Protein AF-0000000070300143 (afdb_homodimer)

InterPro domains:
  IPR000595 Cyclic nucleotide-binding domain [PF00027] (40-126)
  IPR000595 Cyclic nucleotide-binding domain [PS50042] (25-123)
  IPR012318 Crp-type HTH domain [PF13545] (159-227)
  IPR012318 Crp-type HTH domain [PS51063] (154-222)
  IPR012318 Crp-type HTH domain [SM00419] (172-220)
  IPR014710 RmlC-like jelly roll fold [G3DSA:2.60.120.10] (6-224)
  IPR018490 Cyclic nucleotide-binding domain superfamily [SSF51206] (20-149)
  IPR036390 Winged helix DNA-binding domain superfamily [SSF46785] (153-224)

Solvent-accessible surface area (backbone atoms only — not comparable to full-atom values): 23069 Å² total; per-residue (Å²): 129,61,68,66,54,54,35,46,51,53,14,43,67,55,46,53,44,47,63,93,57,51,69,69,55,50,50,54,52,56,70,70,49,74,68,48,81,44,78,43,48,55,68,32,79,72,46,52,52,63,40,73,47,70,46,49,37,32,25,37,36,49,31,36,34,30,27,33,71,40,95,85,65,46,77,38,62,69,47,72,40,41,56,11,38,57,63,62,65,37,30,52,53,15,85,73,25,49,35,83,38,25,32,29,22,71,29,60,25,30,34,39,36,30,42,49,69,58,50,50,52,49,27,54,75,33,57,55,39,35,52,31,46,49,25,50,38,10,38,51,32,43,50,43,51,52,51,40,54,61,48,31,75,65,28,65,38,16,52,48,18,46,53,50,38,50,50,26,68,71,65,70,36,50,64,38,70,51,82,60,51,66,60,50,50,10,58,71,70,69,39,52,54,66,56,45,50,47,43,52,48,48,38,30,74,70,54,31,30,45,78,54,91,58,29,37,31,46,68,28,63,78,49,26,47,55,36,82,128,60,68,65,56,54,35,47,51,52,14,43,67,56,47,53,44,46,62,94,55,52,69,70,56,52,50,53,53,57,70,71,50,74,68,47,81,44,78,42,48,56,68,32,80,72,47,50,52,64,39,74,47,70,46,50,36,34,26,39,36,48,31,37,34,30,27,31,72,40,95,86,64,45,78,36,62,69,48,74,40,41,56,9,37,58,63,59,66,39,29,51,55,15,86,73,23,49,35,84,38,26,31,28,20,70,30,59,24,31,34,38,36,30,43,50,69,58,48,51,51,49,29,55,75,34,58,57,38,37,52,30,46,51,24,50,37,10,38,51,32,43,51,45,51,52,50,40,54,60,46,30,77,64,27,66,40,16,51,48,18,47,52,51,38,51,49,25,68,73,66,70,37,49,65,40,71,49,82,60,50,65,60,50,51,11,58,71,69,70,40,53,54,64,56,44,50,48,41,50,48,49,37,29,73,70,53,30,30,45,77,54,91,59,29,36,30,46,68,28,63,76,50,27,47,56,36,82

Sequence (456 aa):
MDPEFDLLLKAWKSSGLSVGMKDDELLALLESCSYRVERLKAEELYAIGGDKLQDLRIVGVGEIRAEMVGPSGKQILIDTLAVGRILAPALLFASENILPVTLFANEDSVLFRIGKEEFKGMMHKYPTLMENFIGMISDISAFLMKKIHQLSLRSLQGKIGDYLFQLYTKDGSNRIVVESSWKELSDRFGVNRQSLARSLSQLEEEGIIRVDGKSIEILQPNRLSRLEMDPEFDLLLKAWKSSGLSVGMKDDELLALLESCSYRVERLKAEELYAIGGDKLQDLRIVGVGEIRAEMVGPSGKQILIDTLAVGRILAPALLFASENILPVTLFANEDSVLFRIGKEEFKGMMHKYPTLMENFIGMISDISAFLMKKIHQLSLRSLQGKIGDYLFQLYTKDGSNRIVVESSWKELSDRFGVNRQSLARSLSQLEEEGIIRVDGKSIEILQPNRLSRLE

Radius of gyration: 24.62 Å; Cα contacts (8 Å, |Δi|>4): 867; chains: 2; bounding box: 60×62×42 Å

Nearest PDB structures (foldseek):
  5v30-assembly1_B  TM=9.034E-01  e=1.140E-22  Porphyromonas gingivalis
  1zyb-assembly1_A-2  TM=6.121E-01  e=1.877E-13  Bacteroides thetaiotaomicron VPI-5482
  1o5l-assembly1_A-2  TM=9.266E-01  e=6.407E-10  Thermotoga maritima
  6dt4-assembly1_B  TM=5.505E-01  e=1.314E-12  Yersinia pestis CO92
  3rpq-assembly1_B  TM=5.443E-01  e=2.233E-12  Escherichia coli K-12

Secondary structure (DSSP, 8-state):
--HHHHHHHHHHHHHSTTTT--HHHHHHHHHS---EEEEE-TT-EEE-TT-B--EEEEEEES-EEEEEE-TTS-EEEEEEE-TT-BSSGGGTTSSS-B-SSEEEESSSEEEEEEEHHHHHHHHHH-HHHHHHHHHHHHHHHHHHHHHHHHHHTT-HHHHHHHHHHHHHHHH--SEEE--S-HHHHHHHHT--HHHHHHHHHHHHHTTSEEEETTEEEES-HHHHTT--/--HHHHHHHHHHHHHSTTTT--HHHHHHHHHS---EEEEE-TT-EEE-TT-B--EEEEEEES-EEEEEE-TTS-EEEEEEE-TT-BSSGGGTTSSS-B-SSEEEESSSEEEEEEEHHHHHHHHHH-HHHHHHHHHHHHHHHHHHHHHHHHHHTT-HHHHHHHHHHHHHHHH--SEEE--S-HHHHHHHHT--HHHHHHHHHHHHHTTSEEEETTEEEES-HHHHTT--

Structure (mmCIF, N/CA/C/O backbone):
data_AF-0000000070300143-model_v1
#
loop_
_entity.id
_entity.type
_entity.pdbx_description
1 polymer 'Transcriptional regulator, putative'
#
loop_
_atom_site.group_PDB
_atom_site.id
_atom_site.type_symbol
_atom_site.label_atom_id
_atom_site.label_alt_id
_atom_site.label_comp_id
_atom_site.label_asym_id
_atom_site.label_entity_id
_atom_site.label_seq_id
_atom_site.pdbx_PDB_ins_code
_atom_site.Cartn_x
_atom_site.Cartn_y
_atom_site.Cartn_z
_atom_site.occupancy
_atom_site.B_iso_or_equiv
_atom_site.auth_seq_id
_atom_site.auth_comp_id
_atom_site.auth_asym_id
_atom_site.auth_atom_id
_atom_site.pdbx_PDB_model_num
ATOM 1 N N . MET A 1 1 ? -30.531 -22.828 -9.672 1 58.38 1 MET A N 1
ATOM 2 C CA . MET A 1 1 ? -29.297 -22.141 -9.328 1 58.38 1 MET A CA 1
ATOM 3 C C . MET A 1 1 ? -29.391 -21.484 -7.953 1 58.38 1 MET A C 1
ATOM 5 O O . MET A 1 1 ? -30.453 -20.984 -7.582 1 58.38 1 MET A O 1
ATOM 9 N N . ASP A 1 2 ? -28.578 -21.875 -6.984 1 82.81 2 ASP A N 1
ATOM 10 C CA . ASP A 1 2 ? -28.578 -21.422 -5.602 1 82.81 2 ASP A CA 1
ATOM 11 C C . ASP A 1 2 ? -28.438 -19.906 -5.527 1 82.81 2 ASP A C 1
ATOM 13 O O . ASP A 1 2 ? -27.531 -19.328 -6.145 1 82.81 2 ASP A O 1
ATOM 17 N N . PRO A 1 3 ? -29.609 -19.188 -5.234 1 89.19 3 PRO A N 1
ATOM 18 C CA . PRO A 1 3 ? -29.641 -17.719 -5.172 1 89.19 3 PRO A CA 1
ATOM 19 C C . PRO A 1 3 ? -28.391 -17.141 -4.527 1 89.19 3 PRO A C 1
ATOM 21 O O . PRO A 1 3 ? -27.891 -16.078 -4.961 1 89.19 3 PRO A O 1
ATOM 24 N N . GLU A 1 4 ? -27.891 -17.797 -3.6 1 92.12 4 GLU A N 1
ATOM 25 C CA . GLU A 1 4 ? -26.688 -17.328 -2.928 1 92.12 4 GLU A CA 1
ATOM 26 C C . GLU A 1 4 ? -25.469 -17.375 -3.863 1 92.12 4 GLU A C 1
ATOM 28 O O . GLU A 1 4 ? -24.641 -16.469 -3.855 1 92.12 4 GLU A O 1
ATOM 33 N N . PHE A 1 5 ? -25.5 -18.438 -4.617 1 94.19 5 PHE A N 1
ATOM 34 C CA . PHE A 1 5 ? -24.406 -18.594 -5.566 1 94.19 5 PHE A CA 1
ATOM 35 C C . PHE A 1 5 ? -24.453 -17.5 -6.629 1 94.19 5 PHE A C 1
ATOM 37 O O . PHE A 1 5 ? -23.406 -16.984 -7.047 1 94.19 5 PHE A O 1
ATOM 44 N N . ASP A 1 6 ? -25.594 -17.125 -7.043 1 94.56 6 ASP A N 1
ATOM 45 C CA . ASP A 1 6 ? -25.75 -16.062 -8.023 1 94.56 6 ASP A CA 1
ATOM 46 C C . ASP A 1 6 ? -25.25 -14.727 -7.477 1 94.56 6 ASP A C 1
ATOM 48 O O . ASP A 1 6 ? -24.656 -13.938 -8.203 1 94.56 6 ASP A O 1
ATOM 52 N N . LEU A 1 7 ? -25.547 -14.516 -6.215 1 95.31 7 LEU A N 1
ATOM 53 C CA . LEU A 1 7 ? -25.062 -13.305 -5.559 1 95.31 7 LEU A CA 1
ATOM 54 C C . LEU A 1 7 ? -23.531 -13.289 -5.484 1 95.31 7 LEU A C 1
ATOM 56 O O . LEU A 1 7 ? -22.906 -12.258 -5.711 1 95.31 7 LEU A O 1
ATOM 60 N N . LEU A 1 8 ? -23.016 -14.453 -5.184 1 96 8 LEU A N 1
ATOM 61 C CA . LEU A 1 8 ? -21.578 -14.586 -5.117 1 96 8 LEU A CA 1
ATOM 62 C C . LEU A 1 8 ? -20.938 -14.312 -6.477 1 96 8 LEU A C 1
ATOM 64 O O . LEU A 1 8 ? -19.953 -13.578 -6.57 1 96 8 LEU A O 1
ATOM 68 N N . LEU A 1 9 ? -21.5 -14.898 -7.48 1 95.81 9 LEU A N 1
ATOM 69 C CA . LEU A 1 9 ? -21 -14.734 -8.836 1 95.81 9 LEU A CA 1
ATOM 70 C C . LEU A 1 9 ? -21.016 -13.266 -9.25 1 95.81 9 LEU A C 1
ATOM 72 O O . LEU A 1 9 ? -20.047 -12.766 -9.828 1 95.81 9 LEU A O 1
ATOM 76 N N . LYS A 1 10 ? -22.062 -12.617 -8.945 1 95.19 10 LYS A N 1
ATOM 77 C CA . LYS A 1 10 ? -22.188 -11.195 -9.266 1 95.19 10 LYS A CA 1
ATOM 78 C C . LYS A 1 10 ? -21.141 -10.367 -8.523 1 95.19 10 LYS A C 1
ATOM 80 O O . LYS A 1 10 ? -20.516 -9.484 -9.117 1 95.19 10 LYS A O 1
ATOM 85 N N . ALA A 1 11 ? -20.953 -10.641 -7.297 1 96.31 11 ALA A N 1
ATOM 86 C CA . ALA A 1 11 ? -19.969 -9.93 -6.484 1 96.31 11 ALA A CA 1
ATOM 87 C C . ALA A 1 11 ? -18.562 -10.117 -7.047 1 96.31 11 ALA A C 1
ATOM 89 O O . ALA A 1 11 ? -17.812 -9.148 -7.176 1 96.31 11 ALA A O 1
ATOM 90 N N . TRP A 1 12 ? -18.234 -11.297 -7.418 1 96.25 12 TRP A N 1
ATOM 91 C CA . TRP A 1 12 ? -16.906 -11.609 -7.93 1 96.25 12 TRP A CA 1
ATOM 92 C C . TRP A 1 12 ? -16.656 -10.906 -9.266 1 96.25 12 TRP A C 1
ATOM 94 O O . TRP A 1 12 ? -15.57 -10.367 -9.492 1 96.25 12 TRP A O 1
ATOM 104 N N . LYS A 1 13 ? -17.609 -10.898 -10.055 1 95.06 13 LYS A N 1
ATOM 105 C CA . LYS A 1 13 ? -17.5 -10.25 -11.359 1 95.06 13 LYS A CA 1
ATOM 106 C C . LYS A 1 13 ? -17.281 -8.75 -11.211 1 95.06 13 LYS A C 1
ATOM 108 O O . LYS A 1 13 ? -16.625 -8.125 -12.047 1 95.06 13 LYS A O 1
ATOM 113 N N . SER A 1 14 ? -17.75 -8.227 -10.133 1 94.38 14 SER A N 1
ATOM 114 C CA . SER A 1 14 ? -17.656 -6.793 -9.898 1 94.38 14 SER A CA 1
ATOM 115 C C . SER A 1 14 ? 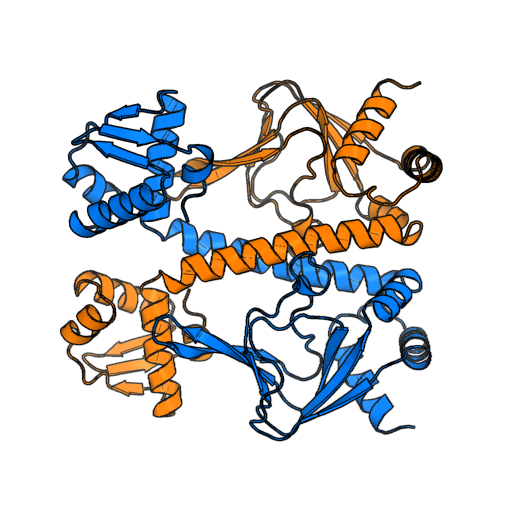-16.406 -6.441 -9.102 1 94.38 14 SER A C 1
ATOM 117 O O . SER A 1 14 ? -16.125 -5.266 -8.867 1 94.38 14 SER A O 1
ATOM 119 N N . SER A 1 15 ? -15.609 -7.316 -8.57 1 94.12 15 SER A N 1
ATOM 120 C CA . SER A 1 15 ? -14.516 -7.098 -7.629 1 94.12 15 SER A CA 1
ATOM 121 C C . SER A 1 15 ? -13.227 -6.746 -8.352 1 94.12 15 SER A C 1
ATOM 123 O O . SER A 1 15 ? -12.289 -6.215 -7.75 1 94.12 15 SER A O 1
ATOM 125 N N . GLY A 1 16 ? -13.07 -7.078 -9.562 1 94.5 16 GLY A N 1
ATOM 126 C CA . GLY A 1 16 ? -11.82 -6.945 -10.297 1 94.5 16 GLY A CA 1
ATOM 127 C C . GLY A 1 16 ? -10.961 -8.195 -10.25 1 94.5 16 GLY A C 1
ATOM 128 O O . GLY A 1 16 ? -9.969 -8.305 -10.969 1 94.5 16 GLY A O 1
ATOM 129 N N . LEU A 1 17 ? -11.336 -9.18 -9.469 1 96.38 17 LEU A N 1
ATOM 130 C CA . LEU A 1 17 ? -10.555 -10.398 -9.289 1 96.38 17 LEU A CA 1
ATOM 131 C C . LEU A 1 17 ? -10.719 -11.328 -10.484 1 96.38 17 LEU A C 1
ATOM 133 O O . LEU A 1 17 ? -9.906 -12.234 -10.688 1 96.38 17 LEU A O 1
ATOM 137 N N . SER A 1 18 ? -11.773 -11.133 -11.273 1 94.94 18 SER A N 1
ATOM 138 C CA . SER A 1 18 ? -12.055 -12.086 -12.336 1 94.94 18 SER A CA 1
ATOM 139 C C . SER A 1 18 ? -11.727 -11.492 -13.703 1 94.94 18 SER A C 1
ATOM 141 O O . SER A 1 18 ? -12.07 -12.07 -14.734 1 94.94 18 SER A O 1
ATOM 143 N N . VAL A 1 19 ? -11.148 -10.352 -13.719 1 94 19 VAL A N 1
ATOM 144 C CA . VAL A 1 19 ? -10.82 -9.695 -14.977 1 94 19 VAL A CA 1
ATOM 145 C C . VAL A 1 19 ? -9.953 -10.617 -15.828 1 94 19 VAL A C 1
ATOM 147 O O . VAL A 1 19 ? -8.969 -11.18 -15.344 1 94 19 VAL A O 1
ATOM 150 N N . GLY A 1 20 ? -10.344 -10.859 -17.109 1 93.56 20 GLY A N 1
ATOM 151 C CA . GLY A 1 20 ? -9.562 -11.672 -18.031 1 93.56 20 GLY A CA 1
ATOM 152 C C . GLY A 1 20 ? -9.898 -13.148 -17.938 1 93.56 20 GLY A C 1
ATOM 153 O O . GLY A 1 20 ? -9.383 -13.953 -18.719 1 93.56 20 GLY A O 1
ATOM 154 N N . MET A 1 21 ? -10.727 -13.555 -17.016 1 94.19 21 MET A N 1
ATOM 155 C CA . MET A 1 21 ? -11.117 -14.961 -16.875 1 94.19 21 MET A CA 1
ATOM 156 C C . MET A 1 21 ? -12.344 -15.266 -17.734 1 94.19 21 MET A C 1
ATOM 158 O O . MET A 1 21 ? -13.258 -14.445 -17.844 1 94.19 21 MET A O 1
ATOM 162 N N . LYS A 1 22 ? -12.312 -16.516 -18.281 1 93.88 22 LYS A N 1
ATOM 163 C CA . LYS A 1 22 ? -13.508 -16.969 -18.984 1 93.88 22 LYS A CA 1
ATOM 164 C C . LYS A 1 22 ? -14.625 -17.312 -18.016 1 93.88 22 LYS A C 1
ATOM 166 O O . LYS A 1 22 ? -14.367 -17.688 -16.875 1 93.88 22 LYS A O 1
ATOM 171 N N . ASP A 1 23 ? -15.828 -17.141 -18.484 1 92.75 23 ASP A N 1
ATOM 172 C CA . ASP A 1 23 ? -16.984 -17.391 -17.641 1 92.75 23 ASP A CA 1
ATOM 173 C C . ASP A 1 23 ? -16.938 -18.812 -17.078 1 92.75 23 ASP A C 1
ATOM 175 O O . ASP A 1 23 ? -17.25 -19.031 -15.898 1 92.75 23 ASP A O 1
ATOM 179 N N . ASP A 1 24 ? -16.625 -19.734 -17.938 1 93.56 24 ASP A N 1
ATOM 180 C CA . ASP A 1 24 ? -16.578 -21.125 -17.5 1 93.56 24 ASP A CA 1
ATOM 181 C C . ASP A 1 24 ? -15.5 -21.312 -16.438 1 93.56 24 ASP A C 1
ATOM 183 O O . ASP A 1 24 ? -15.68 -22.109 -15.5 1 93.56 24 ASP A O 1
ATOM 187 N N . GLU A 1 25 ? -14.422 -20.641 -16.531 1 93.75 25 GLU A N 1
ATOM 188 C CA . GLU A 1 25 ? -13.344 -20.688 -15.547 1 93.75 25 GLU A CA 1
ATOM 189 C C . GLU A 1 25 ? -13.789 -20.109 -14.211 1 93.75 25 GLU A C 1
ATOM 191 O O . GLU A 1 25 ? -13.516 -20.688 -13.156 1 93.75 25 GLU A O 1
ATOM 196 N N . LEU A 1 26 ? -14.414 -18.984 -14.328 1 95.12 26 LEU A N 1
ATOM 197 C CA . LEU A 1 26 ? -14.898 -18.328 -13.117 1 95.12 26 LEU A CA 1
ATOM 198 C C . LEU A 1 26 ? -15.922 -19.203 -12.406 1 95.12 26 LEU A C 1
ATOM 200 O O . LEU A 1 26 ? -15.875 -19.359 -11.18 1 95.12 26 LEU A O 1
ATOM 204 N N . LEU A 1 27 ? -16.797 -19.781 -13.164 1 94.62 27 LEU A N 1
ATOM 205 C CA . LEU A 1 27 ? -17.812 -20.672 -12.594 1 94.62 27 LEU A CA 1
ATOM 206 C C . LEU A 1 27 ? -17.156 -21.859 -11.906 1 94.62 27 LEU A C 1
ATOM 208 O O . LEU A 1 27 ? -17.531 -22.219 -10.789 1 94.62 27 LEU A O 1
ATOM 212 N N . ALA A 1 28 ? -16.25 -22.469 -12.547 1 94.5 28 ALA A N 1
ATOM 213 C CA . ALA A 1 28 ? -15.547 -23.609 -11.977 1 94.5 28 ALA A CA 1
ATOM 214 C C . ALA A 1 28 ? -14.812 -23.219 -10.695 1 94.5 28 ALA A C 1
ATOM 216 O O . ALA A 1 28 ? -14.828 -23.969 -9.719 1 94.5 28 ALA A O 1
ATOM 217 N N . LEU A 1 29 ? -14.203 -22.078 -10.711 1 94.75 29 LEU A N 1
ATOM 218 C CA . LEU A 1 29 ? -13.469 -21.562 -9.562 1 94.75 29 LEU A CA 1
ATOM 219 C C . LEU A 1 29 ? -14.383 -21.375 -8.359 1 94.75 29 LEU A C 1
ATOM 221 O O . LEU A 1 29 ? -14.078 -21.844 -7.262 1 94.75 29 LEU A O 1
ATOM 225 N N . LEU A 1 30 ? -15.508 -20.781 -8.609 1 94.94 30 LEU A N 1
ATOM 226 C CA . LEU A 1 30 ? -16.406 -20.438 -7.504 1 94.94 30 LEU A CA 1
ATOM 227 C C . LEU A 1 30 ? -17.172 -21.672 -7.047 1 94.94 30 LEU A C 1
ATOM 229 O O . LEU A 1 30 ? -17.531 -21.781 -5.871 1 94.94 30 LEU A O 1
ATOM 233 N N . GLU A 1 31 ? -17.391 -22.609 -7.938 1 93.62 31 GLU A N 1
ATOM 234 C CA . GLU A 1 31 ? -18.078 -23.844 -7.578 1 93.62 31 GLU A CA 1
ATOM 235 C C . GLU A 1 31 ? -17.203 -24.719 -6.68 1 93.62 31 GLU A C 1
ATOM 237 O O . GLU A 1 31 ? -17.719 -25.453 -5.836 1 93.62 31 GLU A O 1
ATOM 242 N N . SER A 1 32 ? -16 -24.609 -6.828 1 92.62 32 SER A N 1
ATOM 243 C CA . SER A 1 32 ? -15.07 -25.422 -6.047 1 92.62 32 SER A CA 1
ATOM 244 C C . SER A 1 32 ? -14.641 -24.719 -4.77 1 92.62 32 SER A C 1
ATOM 246 O O . SER A 1 32 ? -13.969 -25.297 -3.92 1 92.62 32 SER A O 1
ATOM 248 N N . CYS A 1 33 ? -15.016 -23.5 -4.629 1 93.38 33 CYS A N 1
ATOM 249 C CA . CYS A 1 33 ? -14.57 -22.656 -3.529 1 93.38 33 CYS A CA 1
ATOM 250 C C . CYS A 1 33 ? -15.484 -22.812 -2.32 1 93.38 33 CYS A C 1
ATOM 252 O O . CYS A 1 33 ? -16.703 -22.688 -2.439 1 93.38 33 CYS A O 1
ATOM 254 N N . SER A 1 34 ? -14.906 -23.125 -1.161 1 95.25 34 SER A N 1
ATOM 255 C CA . SER A 1 34 ? -15.656 -23.109 0.09 1 95.25 34 SER A CA 1
ATOM 256 C C . SER A 1 34 ? -15.773 -21.688 0.651 1 95.25 34 SER A C 1
ATOM 258 O O . SER A 1 34 ? -14.758 -21 0.82 1 95.25 34 SER A O 1
ATOM 260 N N . TYR A 1 35 ? -17 -21.281 0.887 1 96 35 TYR A N 1
ATOM 261 C CA . TYR A 1 35 ? -17.219 -19.953 1.436 1 96 35 TYR A CA 1
ATOM 262 C C . TYR A 1 35 ? -18.328 -19.969 2.48 1 96 35 TYR A C 1
ATOM 264 O O . TYR A 1 35 ? -19.094 -20.922 2.559 1 96 35 TYR A O 1
ATOM 272 N N . ARG A 1 36 ? -18.359 -19 3.365 1 96.31 36 ARG A N 1
ATOM 273 C CA . ARG A 1 36 ? -19.406 -18.766 4.348 1 96.31 36 ARG A CA 1
ATOM 274 C C . ARG A 1 36 ? -20.203 -17.516 4.02 1 96.31 36 ARG A C 1
ATOM 276 O O . ARG A 1 36 ? -19.656 -16.547 3.469 1 96.31 36 ARG A O 1
ATOM 283 N N . VAL A 1 37 ? -21.469 -17.547 4.355 1 97.12 37 VAL A N 1
ATOM 284 C CA . VAL A 1 37 ? -22.344 -16.406 4.113 1 97.12 37 VAL A CA 1
ATOM 285 C C . VAL A 1 37 ? -22.656 -15.711 5.434 1 97.12 37 VAL A C 1
ATOM 287 O O . VAL A 1 37 ? -22.969 -16.359 6.43 1 97.12 37 VAL A O 1
ATOM 290 N N . GLU A 1 38 ? -22.5 -14.406 5.438 1 96.94 38 GLU A N 1
ATOM 291 C CA . GLU A 1 38 ? -22.875 -13.586 6.586 1 96.94 38 GLU A CA 1
ATOM 292 C C . GLU A 1 38 ? -23.922 -12.547 6.211 1 96.94 38 GLU A C 1
ATOM 294 O O . GLU A 1 38 ? -23.781 -11.836 5.215 1 96.94 38 GLU A O 1
ATOM 299 N N . ARG A 1 39 ? -24.938 -12.516 6.961 1 97.75 39 ARG A N 1
ATOM 300 C CA . ARG A 1 39 ? -26.016 -11.555 6.75 1 97.75 39 ARG A CA 1
ATOM 301 C C . ARG A 1 39 ? -26.031 -10.5 7.848 1 97.75 39 ARG A C 1
ATOM 303 O O . ARG A 1 39 ? -25.844 -10.812 9.023 1 97.75 39 ARG A O 1
ATOM 310 N N . LEU A 1 40 ? -26.203 -9.32 7.418 1 97.69 40 LEU A N 1
ATOM 311 C CA . LEU A 1 40 ? -26.203 -8.188 8.336 1 97.69 40 LEU A CA 1
ATOM 312 C C . LEU A 1 40 ? -27.469 -7.34 8.156 1 97.69 40 LEU A C 1
ATOM 314 O O . LEU A 1 40 ? -27.922 -7.141 7.031 1 97.69 40 LEU A O 1
ATOM 318 N N . LYS A 1 41 ? -27.891 -6.824 9.258 1 97.69 41 LYS A N 1
ATOM 319 C CA . LYS A 1 41 ? -28.984 -5.848 9.211 1 97.69 41 LYS A CA 1
ATOM 320 C C . LYS A 1 41 ? -28.438 -4.426 9.102 1 97.69 41 LYS A C 1
ATOM 322 O O . LYS A 1 41 ? -27.281 -4.168 9.453 1 97.69 41 LYS A O 1
ATOM 327 N N . ALA A 1 42 ? -29.297 -3.607 8.625 1 96.62 42 ALA A N 1
ATOM 328 C CA . ALA A 1 42 ? -28.922 -2.199 8.547 1 96.62 42 ALA A CA 1
ATOM 329 C C . ALA A 1 42 ? -28.453 -1.682 9.906 1 96.62 42 ALA A C 1
ATOM 331 O O . ALA A 1 42 ? -29.047 -1.982 10.938 1 96.62 42 ALA A O 1
ATOM 332 N N . GLU A 1 43 ? -27.234 -1.029 9.852 1 94 43 GLU A N 1
ATOM 333 C CA . GLU A 1 43 ? -26.625 -0.342 10.984 1 94 43 GLU A CA 1
ATOM 334 C C . GLU A 1 43 ? -25.953 -1.33 11.938 1 94 43 GLU A C 1
ATOM 336 O O . GLU A 1 43 ? -25.469 -0.945 13.008 1 94 43 GLU A O 1
ATOM 341 N N . GLU A 1 44 ? -25.922 -2.518 11.523 1 96.19 44 GLU A N 1
ATOM 342 C CA . GLU A 1 44 ? -25.281 -3.521 12.359 1 96.19 44 GLU A CA 1
ATOM 343 C C . GLU A 1 44 ? -23.766 -3.387 12.312 1 96.19 44 GLU A C 1
ATOM 345 O O . GLU A 1 44 ? -23.188 -3.162 11.242 1 96.19 44 GLU A O 1
ATOM 350 N N . LEU A 1 45 ? -23.141 -3.488 13.516 1 95 45 LEU A N 1
ATOM 351 C CA . LEU A 1 45 ? -21.688 -3.535 13.609 1 95 45 LEU A CA 1
ATOM 352 C C . LEU A 1 45 ? -21.141 -4.852 13.062 1 95 45 LEU A C 1
ATOM 354 O O . LEU A 1 45 ? -21.562 -5.926 13.5 1 95 45 LEU A O 1
ATOM 358 N N . TYR A 1 46 ? -20.312 -4.703 12.094 1 95 46 TYR A N 1
ATOM 359 C CA . TYR A 1 46 ? -19.781 -5.906 11.461 1 95 46 TYR A CA 1
ATOM 360 C C . TYR A 1 46 ? -18.422 -6.277 12.039 1 95 46 TYR A C 1
ATOM 362 O O . TYR A 1 46 ? -18.203 -7.434 12.406 1 95 46 TYR A O 1
ATOM 370 N N . ALA A 1 47 ? -17.578 -5.312 12.125 1 93.44 47 ALA A N 1
ATOM 371 C CA . ALA A 1 47 ? -16.234 -5.527 12.641 1 93.44 47 ALA A CA 1
ATOM 372 C C . ALA A 1 47 ? -15.664 -4.246 13.25 1 93.44 47 ALA A C 1
ATOM 374 O O . ALA A 1 47 ? -16.031 -3.141 12.836 1 93.44 47 ALA A O 1
ATOM 375 N N . ILE A 1 48 ? -14.766 -4.438 14.227 1 90.81 48 ILE A N 1
ATOM 376 C CA . ILE A 1 48 ? -14.188 -3.289 14.914 1 90.81 48 ILE A CA 1
ATOM 377 C C . ILE A 1 48 ? -12.734 -3.104 14.477 1 90.81 48 ILE A C 1
ATOM 379 O O . ILE A 1 48 ? -12.031 -4.082 14.219 1 90.81 48 ILE A O 1
ATOM 383 N N . GLY A 1 49 ? -12.414 -1.867 14.422 1 88.06 49 GLY A N 1
ATOM 384 C CA . GLY A 1 49 ? -11 -1.605 14.211 1 88.06 49 GLY A CA 1
ATOM 385 C C . GLY A 1 49 ? -10.109 -2.326 15.203 1 88.06 49 GLY A C 1
ATOM 386 O O . GLY A 1 49 ? -10.391 -2.342 16.406 1 88.06 49 GLY A O 1
ATOM 387 N N . GLY A 1 50 ? -9.023 -2.955 14.578 1 88.62 50 GLY A N 1
ATOM 388 C CA . GLY A 1 50 ? -8.141 -3.729 15.445 1 88.62 50 GLY A CA 1
ATOM 389 C C . GLY A 1 50 ? -8.383 -5.223 15.359 1 88.62 50 GLY A C 1
ATOM 390 O O . GLY A 1 50 ? -7.539 -6.02 15.773 1 88.62 50 GLY A O 1
ATOM 391 N N . ASP A 1 51 ? -9.547 -5.602 14.836 1 90.81 51 ASP A N 1
ATOM 392 C CA . ASP A 1 51 ? -9.828 -7.023 14.664 1 90.81 51 ASP A CA 1
ATOM 393 C C . ASP A 1 51 ? -8.867 -7.652 13.656 1 90.81 51 ASP A C 1
ATOM 395 O O . ASP A 1 51 ? -8.445 -6.996 12.703 1 90.81 51 ASP A O 1
ATOM 399 N N . LYS A 1 52 ? -8.57 -8.898 13.836 1 92.75 52 LYS A N 1
ATOM 400 C CA . LYS A 1 52 ? -7.734 -9.625 12.891 1 92.75 52 LYS A CA 1
ATOM 401 C C . LYS A 1 52 ? -8.508 -9.961 11.617 1 92.75 52 LYS A C 1
ATOM 403 O O . LYS A 1 52 ? -9.688 -10.32 11.68 1 92.75 52 LYS A O 1
ATOM 408 N N . LEU A 1 53 ? -7.855 -9.781 10.531 1 92.94 53 LEU A N 1
ATOM 409 C CA . LEU A 1 53 ? -8.406 -10.188 9.242 1 92.94 53 LEU A CA 1
ATOM 410 C C . LEU A 1 53 ? -8.023 -11.633 8.922 1 92.94 53 LEU A C 1
ATOM 412 O O . LEU A 1 53 ? -6.887 -11.906 8.531 1 92.94 53 LEU A O 1
ATOM 416 N N . GLN A 1 54 ? -8.969 -12.547 8.961 1 91.56 54 GLN A N 1
ATOM 417 C CA . GLN A 1 54 ? -8.656 -13.969 8.836 1 91.56 54 GLN A CA 1
ATOM 418 C C . GLN A 1 54 ? -9.156 -14.523 7.504 1 91.56 54 GLN A C 1
ATOM 420 O O . GLN A 1 54 ? -8.844 -15.664 7.148 1 91.56 54 GLN A O 1
ATOM 425 N N . ASP A 1 55 ? -9.914 -13.781 6.844 1 96.19 55 ASP A N 1
ATOM 426 C CA . ASP A 1 55 ? -10.508 -14.25 5.598 1 96.19 55 ASP A CA 1
ATOM 427 C C . ASP A 1 55 ? -10.766 -13.094 4.633 1 96.19 55 ASP A C 1
ATOM 429 O O . ASP A 1 55 ? -10.766 -11.93 5.039 1 96.19 55 ASP A O 1
ATOM 433 N N . LEU A 1 56 ? -10.781 -13.484 3.381 1 97.81 56 LEU A N 1
ATOM 434 C CA . LEU A 1 56 ? -11.242 -12.539 2.367 1 97.81 56 LEU A CA 1
ATOM 435 C C . LEU A 1 56 ? -12.742 -12.32 2.477 1 97.81 56 LEU A C 1
ATOM 437 O O . LEU A 1 56 ? -13.516 -13.273 2.518 1 97.81 56 LEU A O 1
ATOM 441 N N . ARG A 1 57 ? -13.18 -11.094 2.578 1 97.62 57 ARG A N 1
ATOM 442 C CA . ARG A 1 57 ? -14.594 -10.742 2.686 1 97.62 57 ARG A CA 1
ATOM 443 C C . ARG A 1 57 ? -15.023 -9.844 1.53 1 97.62 57 ARG A C 1
ATOM 445 O O . ARG A 1 57 ? -14.438 -8.781 1.31 1 97.62 57 ARG A O 1
ATOM 452 N N . ILE A 1 58 ? -16 -10.258 0.833 1 98 58 ILE A N 1
ATOM 453 C CA . ILE A 1 58 ? -16.5 -9.516 -0.324 1 98 58 ILE A CA 1
ATOM 454 C C . ILE A 1 58 ? -17.969 -9.172 -0.133 1 98 58 ILE A C 1
ATOM 456 O O . ILE A 1 58 ? -18.75 -10.008 0.344 1 98 58 ILE A O 1
ATOM 460 N N . VAL A 1 59 ? -18.344 -7.973 -0.474 1 98.12 59 VAL A N 1
ATOM 461 C CA . VAL A 1 59 ? -19.719 -7.535 -0.345 1 98.12 59 VAL A CA 1
ATOM 462 C C . VAL A 1 59 ? -20.562 -8.141 -1.466 1 98.12 59 VAL A C 1
ATOM 464 O O . VAL A 1 59 ? -20.312 -7.891 -2.646 1 98.12 59 VAL A O 1
ATOM 467 N N . GLY A 1 60 ? -21.547 -8.914 -1.107 1 97.94 60 GLY A N 1
ATOM 468 C CA . GLY A 1 60 ? -22.438 -9.539 -2.074 1 97.94 60 GLY A CA 1
ATOM 469 C C . GLY A 1 60 ? -23.688 -8.734 -2.334 1 97.94 60 GLY A C 1
ATOM 470 O O . GLY A 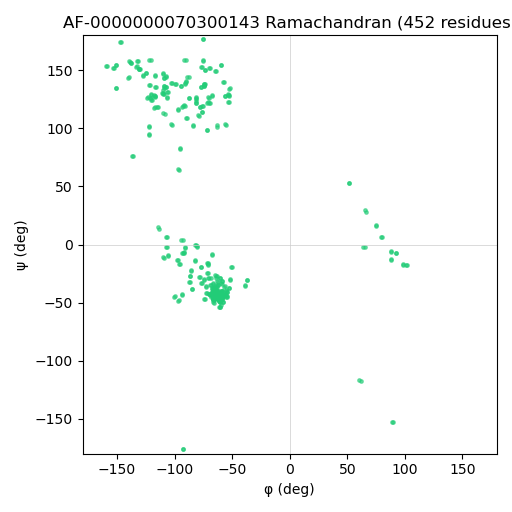1 60 ? -24.172 -8.672 -3.469 1 97.94 60 GLY A O 1
ATOM 471 N N . VAL A 1 61 ? -24.234 -8.25 -1.297 1 97.44 61 VAL A N 1
ATOM 472 C CA . VAL A 1 61 ? -25.422 -7.402 -1.331 1 97.44 61 VAL A CA 1
ATOM 473 C C . VAL A 1 61 ? -25.266 -6.266 -0.319 1 97.44 61 VAL A C 1
ATOM 475 O O . VAL A 1 61 ? -24.703 -6.457 0.757 1 97.44 61 VAL A O 1
ATOM 478 N N . GLY A 1 62 ? -25.812 -5.102 -0.758 1 97 62 GLY A N 1
ATOM 479 C CA . GLY A 1 62 ? -25.859 -3.988 0.179 1 97 62 GLY A CA 1
ATOM 480 C C . GLY A 1 62 ? -24.609 -3.123 0.131 1 97 62 GLY A C 1
ATOM 481 O O . GLY A 1 62 ? -24.016 -2.953 -0.93 1 97 62 GLY A O 1
ATOM 482 N N . GLU A 1 63 ? -24.344 -2.479 1.31 1 96.75 63 GLU A N 1
ATOM 483 C CA . GLU A 1 63 ? -23.25 -1.529 1.417 1 96.75 63 GLU A CA 1
ATOM 484 C C . GLU A 1 63 ? -22.688 -1.497 2.836 1 96.75 63 GLU A C 1
ATOM 486 O O . GLU A 1 63 ? -23.438 -1.521 3.809 1 96.75 63 GLU A O 1
ATOM 491 N N . ILE A 1 64 ? -21.391 -1.519 2.898 1 96.25 64 ILE A N 1
ATOM 492 C CA . ILE A 1 64 ? -20.688 -1.472 4.18 1 96.25 64 ILE A CA 1
ATOM 493 C C . ILE A 1 64 ? -19.984 -0.129 4.332 1 96.25 64 ILE A C 1
ATOM 495 O O . ILE A 1 64 ? -19.312 0.337 3.4 1 96.25 64 ILE A O 1
ATOM 499 N N . ARG A 1 65 ? -20.156 0.488 5.395 1 91.75 65 ARG A N 1
ATOM 500 C CA . ARG A 1 65 ? -19.422 1.729 5.629 1 91.75 65 ARG A CA 1
ATOM 501 C C . ARG A 1 65 ? -18.266 1.504 6.582 1 91.75 65 ARG A C 1
ATOM 503 O O . ARG A 1 65 ? -18.375 0.753 7.551 1 91.75 65 ARG A O 1
ATOM 510 N N . ALA A 1 66 ? -17.203 2.105 6.27 1 88.69 66 ALA A N 1
ATOM 511 C CA . ALA A 1 66 ? -15.977 2.057 7.055 1 88.69 66 ALA A CA 1
ATOM 512 C C . ALA A 1 66 ? -15.742 3.377 7.785 1 88.69 66 ALA A C 1
ATOM 514 O O . ALA A 1 66 ? -15.719 4.441 7.164 1 88.69 66 ALA A O 1
ATOM 515 N N . GLU A 1 67 ? -15.547 3.221 9.117 1 81.62 67 GLU A N 1
ATOM 516 C CA . GLU A 1 67 ? -15.344 4.422 9.922 1 81.62 67 GLU A CA 1
ATOM 517 C C . GLU A 1 67 ? -14.117 4.277 10.82 1 81.62 67 GLU A C 1
ATOM 519 O O . GLU A 1 67 ? -13.734 3.166 11.188 1 81.62 67 GLU A O 1
ATOM 524 N N . MET A 1 68 ? -13.531 5.379 11.094 1 76.69 68 MET A N 1
ATOM 525 C CA . MET A 1 68 ? -12.422 5.441 12.039 1 76.69 68 MET A CA 1
ATOM 526 C C . MET A 1 68 ? -12.711 6.453 13.148 1 76.69 68 MET A C 1
ATOM 528 O O . MET A 1 68 ? -13.461 7.406 12.945 1 76.69 68 MET A O 1
ATOM 532 N N . VAL A 1 69 ? -12.141 6.051 14.344 1 65.75 69 VAL A N 1
ATOM 533 C CA . VAL A 1 69 ? -12.273 7.016 15.43 1 65.75 69 VAL A CA 1
ATOM 534 C C . VAL A 1 69 ? -11.258 8.141 15.258 1 65.75 69 VAL A C 1
ATOM 536 O O . VAL A 1 69 ? -10.055 7.891 15.188 1 65.75 69 VAL A O 1
ATOM 539 N N . GLY A 1 70 ? -11.75 9.234 15.109 1 61 70 GLY A N 1
ATOM 540 C CA . GLY A 1 70 ? -10.867 10.383 14.977 1 61 70 GLY A CA 1
ATOM 541 C C . GLY A 1 70 ? -10.25 10.82 16.281 1 61 70 GLY A C 1
ATOM 542 O O . GLY A 1 70 ? -10.539 10.242 17.344 1 61 70 GLY A O 1
ATOM 543 N N . PRO A 1 71 ? -9.375 11.828 16.219 1 54.84 71 PRO A N 1
ATOM 544 C CA . PRO A 1 71 ? -8.727 12.336 17.438 1 54.84 71 PRO A CA 1
ATOM 545 C C . PRO A 1 71 ? -9.727 12.836 18.484 1 54.84 71 PRO A C 1
ATOM 547 O O . PRO A 1 71 ? -9.461 12.75 19.672 1 54.84 71 PRO A O 1
ATOM 550 N N . SER A 1 72 ? -10.734 13.289 18.016 1 53.19 72 SER A N 1
ATOM 551 C CA . SER A 1 72 ? -11.758 13.812 18.922 1 53.19 72 SER A CA 1
ATOM 552 C C . SER A 1 72 ? -12.609 12.688 19.5 1 53.19 72 SER A C 1
ATOM 554 O O . SER A 1 72 ? -13.484 12.93 20.328 1 53.19 72 SER A O 1
ATOM 556 N N . GLY A 1 73 ? -12.328 11.453 19.094 1 58.53 73 GLY A N 1
ATOM 557 C CA . GLY A 1 73 ? -13.117 10.32 19.531 1 58.53 73 GLY A CA 1
ATOM 558 C C . GLY A 1 73 ? -14.328 10.055 18.641 1 58.53 73 GLY A C 1
ATOM 559 O O . GLY A 1 73 ? -15.008 9.039 18.812 1 58.53 73 GLY A O 1
ATOM 560 N N . LYS A 1 74 ? -14.578 10.969 17.844 1 58.28 74 LYS A N 1
ATOM 561 C CA . LYS A 1 74 ? -15.727 10.812 16.953 1 58.28 74 LYS A CA 1
ATOM 562 C C . LYS A 1 74 ? -15.414 9.875 15.797 1 58.28 74 LYS A C 1
ATOM 564 O O . LYS A 1 74 ? -14.266 9.797 15.352 1 58.28 74 LYS A O 1
ATOM 569 N N . GLN A 1 75 ? -16.469 9.258 15.32 1 68.25 75 GLN A N 1
ATOM 570 C CA . GLN A 1 75 ? -16.328 8.344 14.195 1 68.25 75 GLN A CA 1
ATOM 571 C C . GLN A 1 75 ? -16.297 9.109 12.875 1 68.25 75 GLN A C 1
ATOM 573 O O . GLN A 1 75 ? -17.141 9.969 12.625 1 68.25 75 GLN A O 1
ATOM 578 N N . ILE A 1 76 ? -15.281 8.867 12.102 1 66.12 76 ILE A N 1
ATOM 579 C CA . ILE A 1 76 ? -15.109 9.492 10.797 1 66.12 76 ILE A CA 1
ATOM 580 C C . ILE A 1 76 ? -15.328 8.453 9.695 1 66.12 76 ILE A C 1
ATOM 582 O O . ILE A 1 76 ? -14.766 7.355 9.742 1 66.12 76 ILE A O 1
ATOM 586 N N . LEU A 1 77 ? -16.219 8.82 8.688 1 73.88 77 LEU A N 1
ATOM 587 C CA . LEU A 1 77 ? -16.453 7.93 7.551 1 73.88 77 LEU A CA 1
ATOM 588 C C . LEU A 1 77 ? -15.242 7.898 6.629 1 73.88 77 LEU A C 1
ATOM 590 O O . LEU A 1 77 ? -14.797 8.938 6.145 1 73.88 77 LEU A O 1
ATOM 594 N N . ILE A 1 78 ? -14.664 6.82 6.383 1 71.56 78 ILE A N 1
ATOM 595 C CA . ILE A 1 78 ? -13.477 6.652 5.555 1 71.56 78 ILE A CA 1
ATOM 596 C C . ILE A 1 78 ? -13.883 6.168 4.164 1 71.56 78 ILE A C 1
ATOM 598 O O . ILE A 1 78 ? -13.352 6.641 3.156 1 71.56 78 ILE A O 1
ATOM 602 N N . ASP A 1 79 ? -14.742 5.242 4.062 1 79.5 79 ASP A N 1
ATOM 603 C CA . ASP A 1 79 ? -15.078 4.617 2.787 1 79.5 79 ASP A CA 1
ATOM 604 C C . ASP A 1 79 ? -16.438 3.938 2.857 1 79.5 79 ASP A C 1
ATOM 606 O O . ASP A 1 79 ? -16.953 3.664 3.947 1 79.5 79 ASP A O 1
ATOM 610 N N . THR A 1 80 ? -17.047 3.836 1.713 1 87.69 80 THR A N 1
ATOM 611 C CA . THR A 1 80 ? -18.234 3.012 1.536 1 87.69 80 THR A CA 1
ATOM 612 C C . THR A 1 80 ? -17.969 1.894 0.53 1 87.69 80 THR A C 1
ATOM 614 O O . THR A 1 80 ? -17.547 2.152 -0.594 1 87.69 80 THR A O 1
ATOM 617 N N . LEU A 1 81 ? -18.266 0.725 0.904 1 93.25 81 LEU A N 1
ATOM 618 C CA . LEU A 1 81 ? -17.969 -0.451 0.091 1 93.25 81 LEU A CA 1
ATOM 619 C C . LEU A 1 81 ? -19.25 -1.054 -0.469 1 93.25 81 LEU A C 1
ATOM 621 O O . LEU A 1 81 ? -20.062 -1.618 0.277 1 93.25 81 LEU A O 1
ATOM 625 N N . ALA A 1 82 ? -19.375 -0.965 -1.782 1 94.88 82 ALA A N 1
ATOM 626 C CA . ALA A 1 82 ? -20.547 -1.493 -2.473 1 94.88 82 ALA A CA 1
ATOM 627 C C . ALA A 1 82 ? -20.312 -2.924 -2.947 1 94.88 82 ALA A C 1
ATOM 629 O O . ALA A 1 82 ? -19.281 -3.527 -2.623 1 94.88 82 ALA A O 1
ATOM 630 N N . VAL A 1 83 ? -21.281 -3.453 -3.643 1 96.19 83 VAL A N 1
ATOM 631 C CA . VAL A 1 83 ? -21.234 -4.816 -4.16 1 96.19 83 VAL A CA 1
ATOM 632 C C . VAL A 1 83 ? -19.953 -5.023 -4.961 1 96.19 83 VAL A C 1
ATOM 634 O O . VAL A 1 83 ? -19.594 -4.195 -5.809 1 96.19 83 VAL A O 1
ATOM 637 N N . GLY A 1 84 ? -19.25 -6.109 -4.582 1 96.62 84 GLY A N 1
ATOM 638 C CA . GLY A 1 84 ? -18.047 -6.449 -5.305 1 96.62 84 GLY A CA 1
ATOM 639 C C . GLY A 1 84 ? -16.781 -5.961 -4.617 1 96.62 84 GLY A C 1
ATOM 640 O O . GLY A 1 84 ? -15.68 -6.441 -4.91 1 96.62 84 GLY A O 1
ATOM 641 N N . ARG A 1 85 ? -16.938 -5.055 -3.705 1 96.75 85 ARG A N 1
ATOM 642 C CA . ARG A 1 85 ? -15.766 -4.531 -3.002 1 96.75 85 ARG A CA 1
ATOM 643 C C . ARG A 1 85 ? -15.273 -5.52 -1.947 1 96.75 85 ARG A C 1
ATOM 645 O O . ARG A 1 85 ? -16.078 -6.148 -1.258 1 96.75 85 ARG A O 1
ATOM 652 N N . ILE A 1 86 ? -13.984 -5.691 -1.936 1 97 86 ILE A N 1
ATOM 653 C CA . ILE A 1 86 ? -13.336 -6.555 -0.959 1 97 86 ILE A CA 1
ATOM 654 C C . ILE A 1 86 ? -12.867 -5.73 0.238 1 97 86 ILE A C 1
ATOM 656 O O . ILE A 1 86 ? -12.336 -4.629 0.071 1 97 86 ILE A O 1
ATOM 660 N N . LEU A 1 87 ? -13.109 -6.266 1.413 1 95.25 87 LEU A N 1
ATOM 661 C CA . LEU A 1 87 ? -12.711 -5.559 2.627 1 95.25 87 LEU A CA 1
ATOM 662 C C . LEU A 1 87 ? -11.211 -5.668 2.854 1 95.25 87 LEU A C 1
ATOM 664 O O . LEU A 1 87 ? -10.688 -6.758 3.094 1 95.25 87 LEU A O 1
ATOM 668 N N . ALA A 1 88 ? -10.492 -4.59 2.773 1 93.62 88 ALA A N 1
ATOM 669 C CA . ALA A 1 88 ? -9.086 -4.402 3.129 1 93.62 88 ALA A CA 1
ATOM 670 C C . ALA A 1 88 ? -8.211 -5.465 2.479 1 93.62 88 ALA A C 1
ATOM 672 O O . ALA A 1 88 ? -7.418 -6.125 3.156 1 93.62 88 ALA A O 1
ATOM 673 N N . PRO A 1 89 ? -8.305 -5.637 1.195 1 96.44 89 PRO A N 1
ATOM 674 C CA . PRO A 1 89 ? -7.543 -6.703 0.54 1 96.44 89 PRO A CA 1
ATOM 675 C C . PRO A 1 89 ? -6.035 -6.539 0.713 1 96.44 89 PRO A C 1
ATOM 677 O O . PRO A 1 89 ? -5.312 -7.535 0.813 1 96.44 89 PRO A O 1
ATOM 680 N N . ALA A 1 90 ? -5.582 -5.352 0.843 1 96 90 ALA A N 1
ATOM 681 C CA . ALA A 1 90 ? -4.148 -5.082 0.924 1 96 90 ALA A CA 1
ATOM 682 C C . ALA A 1 90 ? -3.578 -5.551 2.26 1 96 90 ALA A C 1
ATOM 684 O O . ALA A 1 90 ? -2.361 -5.695 2.406 1 96 90 ALA A O 1
ATOM 685 N N . LEU A 1 91 ? -4.387 -5.789 3.195 1 95.75 91 LEU A N 1
ATOM 686 C CA . LEU A 1 91 ? -3.928 -6.133 4.535 1 95.75 91 LEU A CA 1
ATOM 687 C C . LEU A 1 91 ? -4.121 -7.621 4.812 1 95.75 91 LEU A C 1
ATOM 689 O O . LEU A 1 91 ? -3.625 -8.141 5.812 1 95.75 91 LEU A O 1
ATOM 693 N N . LEU A 1 92 ? -4.816 -8.297 3.93 1 96.94 92 LEU A N 1
ATOM 694 C CA . LEU A 1 92 ? -5.234 -9.672 4.168 1 96.94 92 LEU A CA 1
ATOM 695 C C . LEU A 1 92 ? -4.031 -10.555 4.496 1 96.94 92 LEU A C 1
ATOM 697 O O . LEU A 1 92 ? -4.098 -11.391 5.402 1 96.94 92 LEU A O 1
ATOM 701 N N . PHE A 1 93 ? -2.939 -10.328 3.83 1 96.75 93 PHE A N 1
ATOM 702 C CA . PHE A 1 93 ? -1.793 -11.219 3.99 1 96.75 93 PHE A CA 1
ATOM 703 C C . PHE A 1 93 ? -0.626 -10.477 4.637 1 96.75 93 PHE A C 1
ATOM 705 O O . PHE A 1 93 ? 0.518 -10.93 4.562 1 96.75 93 PHE A O 1
ATOM 712 N N . ALA A 1 94 ? -0.895 -9.359 5.188 1 95.62 94 ALA A N 1
ATOM 713 C CA . ALA A 1 94 ? 0.13 -8.633 5.938 1 95.62 94 ALA A CA 1
ATOM 714 C C . ALA A 1 94 ? 0.465 -9.359 7.238 1 95.62 94 ALA A C 1
ATOM 716 O O . ALA A 1 94 ? -0.365 -10.086 7.781 1 95.62 94 ALA A O 1
ATOM 717 N N . SER A 1 95 ? 1.728 -9.164 7.688 1 93.38 95 SER A N 1
ATOM 718 C CA . SER A 1 95 ? 2.102 -9.703 8.992 1 93.38 95 SER A CA 1
ATOM 719 C C . SER A 1 95 ? 1.22 -9.133 10.094 1 93.38 95 SER A C 1
ATOM 721 O O . SER A 1 95 ? 0.742 -9.875 10.961 1 93.38 95 SER A O 1
ATOM 723 N N . GLU A 1 96 ? 1.062 -7.863 10.055 1 89.25 96 GLU A N 1
ATOM 724 C CA . GLU A 1 96 ? 0.083 -7.203 10.914 1 89.25 96 GLU A CA 1
ATOM 725 C C . GLU A 1 96 ? -1.24 -6.992 10.188 1 89.25 96 GLU A C 1
ATOM 727 O O . GLU A 1 96 ? -1.479 -5.93 9.609 1 89.25 96 GLU A O 1
ATOM 732 N N . ASN A 1 97 ? -2.004 -8 10.18 1 91.88 97 ASN A N 1
ATOM 733 C CA . ASN A 1 97 ? -3.24 -7.996 9.406 1 91.88 97 ASN A CA 1
ATOM 734 C C . ASN A 1 97 ? -4.438 -7.609 10.266 1 91.88 97 ASN A C 1
ATOM 736 O O . ASN A 1 97 ? -5.344 -8.414 10.477 1 91.88 97 ASN A O 1
ATOM 740 N N . ILE A 1 98 ? -4.465 -6.402 10.766 1 90.69 98 ILE A N 1
ATOM 741 C CA . ILE A 1 98 ? -5.543 -5.887 11.594 1 90.69 98 ILE A CA 1
ATOM 742 C C . ILE A 1 98 ? -6.344 -4.848 10.812 1 90.69 98 ILE A C 1
ATOM 744 O O . ILE A 1 98 ? -5.781 -4.086 10.023 1 90.69 98 ILE A O 1
ATOM 748 N N . LEU A 1 99 ? -7.656 -4.898 11.078 1 90.5 99 LEU A N 1
ATOM 749 C CA . LEU A 1 99 ? -8.531 -3.928 10.43 1 90.5 99 LEU A CA 1
ATOM 750 C C . LEU A 1 99 ? -8.25 -2.518 10.945 1 90.5 99 LEU A C 1
ATOM 752 O O . LEU A 1 99 ? -8.227 -2.289 12.156 1 90.5 99 LEU A O 1
ATOM 756 N N . PRO A 1 100 ? -8.031 -1.581 9.969 1 82.62 100 PRO A N 1
ATOM 757 C CA . PRO A 1 100 ? -7.738 -0.215 10.406 1 82.62 100 PRO A CA 1
ATOM 758 C C . PRO A 1 100 ? -9 0.58 10.734 1 82.62 100 PRO A C 1
ATOM 760 O O . PRO A 1 100 ? -8.922 1.654 11.336 1 82.62 100 PRO A O 1
ATOM 763 N N . VAL A 1 101 ? -10.125 0.073 10.32 1 84.06 101 VAL A N 1
ATOM 764 C CA . VAL A 1 101 ? -11.375 0.819 10.43 1 84.06 101 VAL A CA 1
ATOM 765 C C . VAL A 1 101 ? -12.461 -0.073 11.039 1 84.06 101 VAL A C 1
ATOM 767 O O . VAL A 1 101 ? -12.328 -1.3 11.039 1 84.06 101 VAL A O 1
ATOM 770 N N . THR A 1 102 ? -13.414 0.609 11.578 1 89 102 THR A N 1
ATOM 771 C CA . THR A 1 102 ? -14.609 -0.088 12.031 1 89 102 THR A CA 1
ATOM 772 C C . THR A 1 102 ? -15.648 -0.156 10.914 1 89 102 THR A C 1
ATOM 774 O O . THR A 1 102 ? -15.836 0.812 10.172 1 89 102 THR A O 1
ATOM 777 N N . LEU A 1 103 ? -16.312 -1.279 10.812 1 94.5 103 LEU A N 1
ATOM 778 C CA . LEU A 1 103 ? -17.219 -1.516 9.688 1 94.5 103 LEU A CA 1
ATOM 779 C C . LEU A 1 103 ? -18.641 -1.672 10.18 1 94.5 103 LEU A C 1
ATOM 781 O O . LEU A 1 103 ? -18.906 -2.385 11.156 1 94.5 103 LEU A O 1
ATOM 785 N N . PHE A 1 104 ? -19.547 -1.016 9.461 1 94.25 104 PHE A N 1
ATOM 786 C CA . PHE A 1 104 ? -20.984 -1.102 9.719 1 94.25 104 PHE A CA 1
ATOM 787 C C . PHE A 1 104 ? -21.75 -1.384 8.43 1 94.25 104 PHE A C 1
ATOM 789 O O . PHE A 1 104 ? -21.328 -0.957 7.348 1 94.25 104 PHE A O 1
ATOM 796 N N . ALA A 1 105 ? -22.891 -2.07 8.633 1 97.19 105 ALA A N 1
ATOM 797 C CA . ALA A 1 105 ? -23.781 -2.203 7.492 1 97.19 105 ALA A CA 1
ATOM 798 C C . ALA A 1 105 ? -24.641 -0.953 7.316 1 97.19 105 ALA A C 1
ATOM 800 O O . ALA A 1 105 ? -25.375 -0.564 8.227 1 97.19 105 ALA A O 1
ATOM 801 N N . ASN A 1 106 ? -24.531 -0.368 6.176 1 93.5 106 ASN A N 1
ATOM 802 C CA . ASN A 1 106 ? -25.375 0.782 5.879 1 93.5 106 ASN A CA 1
ATOM 803 C C . ASN A 1 106 ? -26.812 0.36 5.594 1 93.5 106 ASN A C 1
ATOM 805 O O . ASN A 1 106 ? -27.75 1.133 5.816 1 93.5 106 ASN A O 1
ATOM 809 N N . GLU A 1 107 ? -27.047 -0.756 5.086 1 96.19 107 GLU A N 1
ATOM 810 C CA . GLU A 1 107 ? -28.312 -1.404 4.766 1 96.19 107 GLU A CA 1
ATOM 811 C C . GLU A 1 107 ? -28.219 -2.918 4.941 1 96.19 107 GLU A C 1
ATOM 813 O O . GLU A 1 107 ? -27.156 -3.443 5.277 1 96.19 107 GLU A O 1
ATOM 818 N N . ASP A 1 108 ? -29.359 -3.502 4.773 1 97.81 108 ASP A N 1
ATOM 819 C CA . ASP A 1 108 ? -29.297 -4.961 4.785 1 97.81 108 ASP A CA 1
ATOM 820 C C . ASP A 1 108 ? -28.266 -5.469 3.787 1 97.81 108 ASP A C 1
ATOM 822 O O . ASP A 1 108 ? -28.297 -5.105 2.609 1 97.81 108 ASP A O 1
ATOM 826 N N . SER A 1 109 ? -27.312 -6.242 4.328 1 97.94 109 SER A N 1
ATOM 827 C CA . SER A 1 109 ? -26.172 -6.613 3.502 1 97.94 109 SER A CA 1
ATOM 828 C C . SER A 1 109 ? -25.875 -8.102 3.615 1 97.94 109 SER A C 1
ATOM 830 O O . SER A 1 109 ? -26.266 -8.75 4.59 1 97.94 109 SER A O 1
ATOM 832 N N . VAL A 1 110 ? -25.297 -8.633 2.598 1 98 110 VAL A N 1
ATOM 833 C CA . VAL A 1 110 ? -24.766 -9.992 2.561 1 98 110 VAL A CA 1
ATOM 834 C C . VAL A 1 110 ? -23.297 -9.977 2.182 1 98 110 VAL A C 1
ATOM 836 O O . VAL A 1 110 ? -22.906 -9.344 1.191 1 98 110 VAL A O 1
ATOM 839 N N . LEU A 1 111 ? -22.5 -10.609 3.016 1 98.12 111 LEU A N 1
ATOM 840 C CA . LEU A 1 111 ? -21.078 -10.742 2.723 1 98.12 111 LEU A CA 1
ATOM 841 C C . LEU A 1 111 ? -20.688 -12.203 2.553 1 98.12 111 LEU A C 1
ATOM 843 O O . LEU A 1 111 ? -21.281 -13.086 3.182 1 98.12 111 LEU A O 1
ATOM 847 N N . PHE A 1 112 ? -19.781 -12.43 1.699 1 98.19 112 PHE A N 1
ATOM 848 C CA . PHE A 1 112 ? -19.188 -13.758 1.529 1 98.19 112 PHE A CA 1
ATOM 849 C C . PHE A 1 112 ? -17.781 -13.789 2.078 1 98.19 112 PHE A C 1
ATOM 851 O O . PHE A 1 112 ? -16.984 -12.875 1.841 1 98.19 112 PHE A O 1
ATOM 858 N N . ARG A 1 113 ? -17.438 -14.82 2.814 1 97.56 113 ARG A N 1
ATOM 859 C CA . ARG A 1 113 ? -16.141 -14.984 3.438 1 97.56 113 ARG A CA 1
ATOM 860 C C . ARG A 1 113 ? -15.414 -16.203 2.883 1 97.56 113 ARG A C 1
ATOM 862 O O . ARG A 1 113 ? -16 -17.297 2.793 1 97.56 113 ARG A O 1
ATOM 869 N N . ILE A 1 114 ? -14.211 -15.992 2.451 1 97.69 114 ILE A N 1
ATOM 870 C CA . ILE A 1 114 ? -13.359 -17.078 1.962 1 97.69 114 ILE A CA 1
ATOM 871 C C . ILE A 1 114 ? -12.086 -17.141 2.799 1 97.69 114 ILE A C 1
ATOM 873 O O . ILE A 1 114 ? -11.352 -16.156 2.908 1 97.69 114 ILE A O 1
ATOM 877 N N . GLY A 1 115 ? -11.766 -18.281 3.355 1 97.06 115 GLY A N 1
ATOM 878 C CA . GLY A 1 115 ? -10.57 -18.438 4.168 1 97.06 115 GLY A CA 1
ATOM 879 C C . GLY A 1 115 ? -9.289 -18.125 3.414 1 97.06 115 GLY A C 1
ATOM 880 O O . GLY A 1 115 ? -9.211 -18.328 2.203 1 97.06 115 GLY A O 1
ATOM 881 N N . LYS A 1 116 ? -8.289 -17.734 4.16 1 96.06 116 LYS A N 1
ATOM 882 C CA . LYS A 1 116 ? -7.012 -17.359 3.555 1 96.06 116 LYS A CA 1
ATOM 883 C C . LYS A 1 116 ? -6.395 -18.531 2.797 1 96.06 116 LYS A C 1
ATOM 885 O O . LYS A 1 116 ? -5.922 -18.359 1.67 1 96.06 116 LYS A O 1
ATOM 890 N N . GLU A 1 117 ? -6.367 -19.672 3.438 1 95.75 117 GLU A N 1
ATOM 891 C CA . GLU A 1 117 ? -5.766 -20.859 2.814 1 95.75 117 GLU A CA 1
ATOM 892 C C . GLU A 1 117 ? -6.52 -21.25 1.55 1 95.75 117 GLU A C 1
ATOM 894 O O . GLU A 1 117 ? -5.902 -21.609 0.542 1 95.75 117 GLU A O 1
ATOM 899 N N . GLU A 1 118 ? -7.805 -21.188 1.639 1 96.56 118 GLU A N 1
ATOM 900 C CA . GLU A 1 118 ? -8.625 -21.453 0.46 1 96.56 118 GLU A CA 1
ATOM 901 C C . GLU A 1 118 ? -8.312 -20.469 -0.663 1 96.56 118 GLU A C 1
ATOM 903 O O . GLU A 1 118 ? -8.156 -20.859 -1.819 1 96.56 118 GLU A O 1
ATOM 908 N N . PHE A 1 119 ? -8.211 -19.234 -0.312 1 97.5 119 PHE A N 1
ATOM 909 C CA . PHE A 1 119 ? -7.953 -18.188 -1.296 1 97.5 119 PHE A CA 1
ATOM 910 C C . PHE A 1 119 ? -6.57 -18.359 -1.915 1 97.5 119 PHE A C 1
ATOM 912 O O . PHE A 1 119 ? -6.406 -18.203 -3.127 1 97.5 119 PHE A O 1
ATOM 919 N N . LYS A 1 120 ? -5.605 -18.734 -1.106 1 96.12 120 LYS A N 1
ATOM 920 C CA . LYS A 1 120 ? -4.266 -19.016 -1.61 1 96.12 120 LYS A CA 1
ATOM 921 C C . LYS A 1 120 ? -4.293 -20.156 -2.623 1 96.12 120 LYS A C 1
ATOM 923 O O . LYS A 1 120 ? -3.664 -20.078 -3.68 1 96.12 120 LYS A O 1
ATOM 928 N N . GLY A 1 121 ? -4.988 -21.172 -2.262 1 95.81 121 GLY A N 1
ATOM 929 C CA . GLY A 1 121 ? -5.125 -22.297 -3.174 1 95.81 121 GLY A CA 1
ATOM 930 C C . GLY A 1 121 ? -5.754 -21.922 -4.5 1 95.81 121 GLY A C 1
ATOM 931 O O . GLY A 1 121 ? -5.32 -22.391 -5.555 1 95.81 121 GLY A O 1
ATOM 932 N N . MET A 1 122 ? -6.762 -21.062 -4.43 1 96.44 122 MET A N 1
ATOM 933 C CA . MET A 1 122 ? -7.414 -20.578 -5.641 1 96.44 122 MET A CA 1
ATOM 934 C C . MET A 1 122 ? -6.43 -19.812 -6.52 1 96.44 122 MET A C 1
ATOM 936 O O . MET A 1 122 ? -6.383 -20.016 -7.73 1 96.44 122 MET A O 1
ATOM 940 N N . MET A 1 123 ? -5.664 -18.969 -5.898 1 96.06 123 MET A N 1
ATOM 941 C CA . MET A 1 123 ? -4.695 -18.172 -6.641 1 96.06 123 MET A CA 1
ATOM 942 C C . MET A 1 123 ? -3.631 -19.047 -7.281 1 96.06 123 MET A C 1
ATOM 944 O O . MET A 1 123 ? -3.16 -18.766 -8.383 1 96.06 123 MET A O 1
ATOM 948 N N . HIS A 1 124 ? -3.262 -20.062 -6.59 1 93.88 124 HIS A N 1
ATOM 949 C CA . HIS A 1 124 ? -2.271 -20.984 -7.133 1 93.88 124 HIS A CA 1
ATOM 950 C C . HIS A 1 124 ? -2.828 -21.75 -8.328 1 93.88 124 HIS A C 1
ATOM 952 O O . HIS A 1 124 ? -2.107 -22 -9.297 1 93.88 124 HIS A O 1
ATOM 958 N N . LYS A 1 125 ? -4.023 -22.078 -8.25 1 93.88 125 LYS A N 1
ATOM 959 C CA . LYS A 1 125 ? -4.652 -22.859 -9.305 1 93.88 125 LYS A CA 1
ATOM 960 C C . LYS A 1 125 ? -4.961 -22 -10.531 1 93.88 125 LYS A C 1
ATOM 962 O O . LYS A 1 125 ? -4.898 -22.484 -11.664 1 93.88 125 LYS A O 1
ATOM 967 N N . TYR A 1 126 ? -5.285 -20.734 -10.289 1 94.75 126 TYR A N 1
ATOM 968 C CA . TYR A 1 126 ? -5.668 -19.844 -11.375 1 94.75 126 TYR A CA 1
ATOM 969 C C . TYR A 1 126 ? -4.754 -18.625 -11.43 1 94.75 126 TYR A C 1
ATOM 971 O O . TYR A 1 126 ? -4.992 -17.625 -10.742 1 94.75 126 TYR A O 1
ATOM 979 N N . PRO A 1 127 ? -3.799 -18.609 -12.352 1 94.38 127 PRO A N 1
ATOM 980 C CA . PRO A 1 127 ? -2.818 -17.516 -12.445 1 94.38 127 PRO A CA 1
ATOM 981 C C . PRO A 1 127 ? -3.465 -16.156 -12.672 1 94.38 127 PRO A C 1
ATOM 983 O O . PRO A 1 127 ? -2.992 -15.148 -12.141 1 94.38 127 PRO A O 1
ATOM 986 N N . THR A 1 128 ? -4.504 -16.172 -13.367 1 95.56 128 THR A N 1
ATOM 987 C CA . THR A 1 128 ? -5.191 -14.922 -13.656 1 95.56 128 THR A CA 1
ATOM 988 C C . THR A 1 128 ? -5.727 -14.297 -12.375 1 95.56 128 THR A C 1
ATOM 990 O O . THR A 1 128 ? -5.66 -13.078 -12.195 1 95.56 128 THR A O 1
ATOM 993 N N . LEU A 1 129 ? -6.242 -15.094 -11.461 1 96.81 129 LEU A N 1
ATOM 994 C CA . LEU A 1 129 ? -6.723 -14.609 -10.172 1 96.81 129 LEU A CA 1
ATOM 995 C C . LEU A 1 129 ? -5.578 -14.016 -9.359 1 96.81 129 LEU A C 1
ATOM 997 O O . LEU A 1 129 ? -5.723 -12.938 -8.766 1 96.81 129 LEU A O 1
ATOM 1001 N N . MET A 1 130 ? -4.516 -14.719 -9.375 1 96.69 130 MET A N 1
ATOM 1002 C CA . MET A 1 130 ? -3.324 -14.25 -8.672 1 96.69 130 MET A CA 1
ATOM 1003 C C . MET A 1 130 ? -2.883 -12.891 -9.195 1 96.69 130 MET A C 1
ATOM 1005 O O . MET A 1 130 ? -2.648 -11.969 -8.422 1 96.69 130 MET A O 1
ATOM 1009 N N . GLU A 1 131 ? -2.781 -12.797 -10.484 1 96.38 131 GLU A N 1
ATOM 1010 C CA . GLU A 1 131 ? -2.346 -11.555 -11.117 1 96.38 131 GLU A CA 1
ATOM 1011 C C . GLU A 1 131 ? -3.291 -10.406 -10.789 1 96.38 131 GLU A C 1
ATOM 1013 O O . GLU A 1 131 ? -2.844 -9.289 -10.508 1 96.38 131 GLU A O 1
ATOM 1018 N N . ASN A 1 132 ? -4.539 -10.648 -10.82 1 97.19 132 ASN A N 1
ATOM 1019 C CA . ASN A 1 132 ? -5.535 -9.625 -10.516 1 97.19 132 ASN A CA 1
ATOM 1020 C C . ASN A 1 132 ? -5.441 -9.164 -9.062 1 97.19 132 ASN A C 1
ATOM 1022 O O . ASN A 1 132 ? -5.547 -7.965 -8.781 1 97.19 132 ASN A O 1
ATOM 1026 N N . PHE A 1 133 ? -5.246 -10.156 -8.195 1 98.12 133 PHE A N 1
ATOM 1027 C CA . PHE A 1 133 ? -5.156 -9.797 -6.781 1 98.12 133 PHE A CA 1
ATOM 1028 C C . PHE A 1 133 ? -3.9 -8.969 -6.516 1 98.12 133 PHE A C 1
ATOM 1030 O O . PHE A 1 133 ? -3.959 -7.945 -5.836 1 98.12 133 PHE A O 1
ATOM 1037 N N . ILE A 1 134 ? -2.812 -9.414 -7.031 1 97.75 134 ILE A N 1
ATOM 1038 C CA . ILE A 1 134 ? -1.557 -8.695 -6.867 1 97.75 134 ILE A CA 1
ATOM 1039 C C . ILE A 1 134 ? -1.688 -7.289 -7.461 1 97.75 134 ILE A C 1
ATOM 1041 O O . ILE A 1 134 ? -1.246 -6.309 -6.855 1 97.75 134 ILE A O 1
ATOM 1045 N N . GLY A 1 135 ? -2.27 -7.238 -8.648 1 96.69 135 GLY A N 1
ATOM 1046 C CA . GLY A 1 135 ? -2.531 -5.934 -9.234 1 96.69 135 GLY A CA 1
ATOM 1047 C C . GLY A 1 135 ? -3.373 -5.035 -8.352 1 96.69 135 GLY A C 1
ATOM 1048 O O . GLY A 1 135 ? -3.086 -3.846 -8.219 1 96.69 135 GLY A O 1
ATOM 1049 N N . MET A 1 136 ? -4.344 -5.578 -7.805 1 96.5 136 MET A N 1
ATOM 1050 C CA . MET A 1 136 ? -5.254 -4.836 -6.938 1 96.5 136 MET A CA 1
ATOM 1051 C C . MET A 1 136 ? -4.512 -4.266 -5.734 1 96.5 136 MET A C 1
ATOM 1053 O O . MET A 1 136 ? -4.621 -3.074 -5.441 1 96.5 136 MET A O 1
ATOM 1057 N N . ILE A 1 137 ? -3.809 -5.133 -5.016 1 96.62 137 ILE A N 1
ATOM 1058 C CA . ILE A 1 137 ? -3.143 -4.648 -3.812 1 96.62 137 ILE A CA 1
ATOM 1059 C C . ILE A 1 137 ? -2.002 -3.707 -4.199 1 96.62 137 ILE A C 1
ATOM 1061 O O . ILE A 1 137 ? -1.684 -2.771 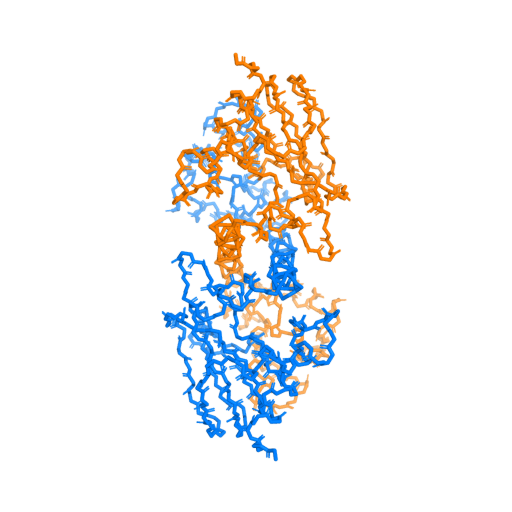-3.459 1 96.62 137 ILE A O 1
ATOM 1065 N N . SER A 1 138 ? -1.387 -3.887 -5.383 1 96.44 138 SER A N 1
ATOM 1066 C CA . SER A 1 138 ? -0.389 -2.949 -5.887 1 96.44 138 SER A CA 1
ATOM 1067 C C . SER A 1 138 ? -1.006 -1.581 -6.16 1 96.44 138 SER A C 1
ATOM 1069 O O . SER A 1 138 ? -0.409 -0.551 -5.84 1 96.44 138 SER A O 1
ATOM 1071 N N . ASP A 1 139 ? -2.162 -1.555 -6.746 1 94.5 139 ASP A N 1
ATOM 1072 C CA . ASP A 1 139 ? -2.855 -0.297 -7.004 1 94.5 139 ASP A CA 1
ATOM 1073 C C . ASP A 1 139 ? -3.182 0.43 -5.703 1 94.5 139 ASP A C 1
ATOM 1075 O O . ASP A 1 139 ? -3.092 1.657 -5.633 1 94.5 139 ASP A O 1
ATOM 1079 N N . ILE A 1 140 ? -3.586 -0.315 -4.754 1 93.31 140 ILE A N 1
ATOM 1080 C CA . ILE A 1 140 ? -3.852 0.269 -3.443 1 93.31 140 ILE A CA 1
ATOM 1081 C C . ILE A 1 140 ? -2.57 0.879 -2.881 1 93.31 140 ILE A C 1
ATOM 1083 O O . ILE A 1 140 ? -2.58 2.004 -2.375 1 93.31 140 ILE A O 1
ATOM 1087 N N . SER A 1 141 ? -1.489 0.162 -2.959 1 92.5 141 SER A N 1
ATOM 1088 C CA . SER A 1 141 ? -0.202 0.668 -2.494 1 92.5 141 SER A CA 1
ATOM 1089 C C . SER A 1 141 ? 0.178 1.958 -3.215 1 92.5 141 SER A C 1
ATOM 1091 O O . SER A 1 141 ? 0.656 2.906 -2.59 1 92.5 141 SER A O 1
ATOM 1093 N N . ALA A 1 142 ? -0.003 1.955 -4.504 1 89.5 142 ALA A N 1
ATOM 1094 C CA . ALA A 1 142 ? 0.287 3.15 -5.293 1 89.5 142 ALA A CA 1
ATOM 1095 C C . ALA A 1 142 ? -0.535 4.34 -4.805 1 89.5 142 ALA A C 1
ATOM 1097 O O . ALA A 1 142 ? -0.012 5.449 -4.664 1 89.5 142 ALA A O 1
ATOM 1098 N N . PHE A 1 143 ? -1.729 4.098 -4.574 1 87.62 143 PHE A N 1
ATOM 1099 C CA . PHE A 1 143 ? -2.623 5.133 -4.07 1 87.62 143 PHE A CA 1
ATOM 1100 C C . PHE A 1 143 ? -2.143 5.656 -2.723 1 87.62 143 PHE A C 1
ATOM 1102 O O . PHE A 1 143 ? -2.088 6.867 -2.504 1 87.62 143 PHE A O 1
ATOM 1109 N N . LEU A 1 144 ? -1.855 4.73 -1.814 1 85.31 144 LEU A N 1
ATOM 1110 C CA . LEU A 1 144 ? -1.404 5.105 -0.478 1 85.31 144 LEU A CA 1
ATOM 1111 C C . LEU A 1 144 ? -0.115 5.914 -0.546 1 85.31 144 LEU A C 1
ATOM 1113 O O . LEU A 1 144 ? 0.047 6.895 0.186 1 85.31 144 LEU A O 1
ATOM 1117 N N . MET A 1 145 ? 0.806 5.527 -1.397 1 83.75 145 MET A N 1
ATOM 1118 C CA . MET A 1 145 ? 2.072 6.234 -1.565 1 83.75 145 MET A CA 1
ATOM 1119 C C . MET A 1 145 ? 1.839 7.652 -2.07 1 83.75 145 MET A C 1
ATOM 1121 O O . MET A 1 145 ? 2.475 8.594 -1.598 1 83.75 145 MET A O 1
ATOM 1125 N N . LYS A 1 146 ? 0.98 7.766 -3.031 1 79.25 146 LYS A N 1
ATOM 1126 C CA . LYS A 1 146 ? 0.623 9.086 -3.547 1 79.25 146 LYS A CA 1
ATOM 1127 C C . LYS A 1 146 ? 0.022 9.961 -2.449 1 79.25 146 LYS A C 1
ATOM 1129 O O . LYS A 1 146 ? 0.335 11.148 -2.355 1 79.25 146 LYS A O 1
ATOM 1134 N N . LYS A 1 147 ? -0.803 9.375 -1.668 1 76.62 147 LYS A N 1
ATOM 1135 C CA . LYS A 1 147 ? -1.44 10.102 -0.574 1 76.62 147 LYS A CA 1
ATOM 1136 C C . LYS A 1 147 ? -0.409 10.586 0.441 1 76.62 147 LYS A C 1
ATOM 1138 O O . LYS A 1 147 ? -0.496 11.711 0.934 1 76.62 147 LYS A O 1
ATOM 1143 N N . ILE A 1 148 ? 0.531 9.789 0.801 1 74.5 148 ILE A N 1
ATOM 1144 C CA . ILE A 1 148 ? 1.597 10.148 1.727 1 74.5 148 ILE A CA 1
ATOM 1145 C C . ILE A 1 148 ? 2.385 11.336 1.166 1 74.5 148 ILE A C 1
ATOM 1147 O O . ILE A 1 148 ? 2.717 12.266 1.896 1 74.5 148 ILE A O 1
ATOM 1151 N N . HIS A 1 149 ? 2.73 11.172 -0.093 1 71 149 HIS A N 1
ATOM 1152 C CA . HIS A 1 149 ? 3.457 12.258 -0.745 1 71 149 HIS A CA 1
ATOM 1153 C C . HIS A 1 149 ? 2.705 13.578 -0.622 1 71 149 HIS A C 1
ATOM 1155 O O . HIS A 1 149 ? 3.303 14.609 -0.322 1 71 149 HIS A O 1
ATOM 1161 N N . GLN A 1 150 ? 1.51 13.531 -0.765 1 67.25 150 GLN A N 1
ATOM 1162 C CA . GLN A 1 150 ? 0.666 14.719 -0.674 1 67.25 150 GLN A CA 1
ATOM 1163 C C . GLN A 1 150 ? 0.645 15.273 0.748 1 67.25 150 GLN A C 1
ATOM 1165 O O . GLN A 1 150 ? 0.706 16.484 0.949 1 67.25 150 GLN A O 1
ATOM 1170 N N . LEU A 1 151 ? 0.549 14.359 1.709 1 67.12 151 LEU A N 1
ATOM 1171 C CA . LEU A 1 151 ? 0.441 14.734 3.115 1 67.12 151 LEU A CA 1
ATOM 1172 C C . LEU A 1 151 ? 1.783 15.219 3.652 1 67.12 151 LEU A C 1
ATOM 1174 O O . LEU A 1 151 ? 1.83 16.125 4.488 1 67.12 151 LEU A O 1
ATOM 1178 N N . SER A 1 152 ? 2.836 14.484 3.369 1 60.34 152 SER A N 1
ATOM 1179 C CA . SER A 1 152 ? 4.176 14.797 3.855 1 60.34 152 SER A CA 1
ATOM 1180 C C . SER A 1 152 ? 4.637 16.172 3.357 1 60.34 152 SER A C 1
ATOM 1182 O O . SER A 1 152 ? 5.285 16.906 4.094 1 60.34 152 SER A O 1
ATOM 1184 N N . LEU A 1 153 ? 4.582 16.375 2.104 1 52.22 153 LEU A N 1
ATOM 1185 C CA . LEU A 1 153 ? 4.984 17.656 1.554 1 52.22 153 LEU A CA 1
ATOM 1186 C C . LEU A 1 153 ? 4.289 18.797 2.285 1 52.22 153 LEU A C 1
ATOM 1188 O O . LEU A 1 153 ? 4.809 19.922 2.334 1 52.22 153 LEU A O 1
ATOM 1192 N N . ARG A 1 154 ? 3.33 18.5 2.879 1 51.97 154 ARG A N 1
ATOM 1193 C CA . ARG A 1 154 ? 2.539 19.562 3.492 1 51.97 154 ARG A CA 1
ATOM 1194 C C . ARG A 1 154 ? 2.881 19.719 4.969 1 51.97 154 ARG A C 1
ATOM 1196 O O . ARG A 1 154 ? 2.545 20.734 5.59 1 51.97 154 ARG A O 1
ATOM 1203 N N . SER A 1 155 ? 3.59 18.766 5.559 1 56.69 155 SER A N 1
ATOM 1204 C CA . SER A 1 155 ? 3.705 18.891 7.008 1 56.69 155 SER A CA 1
ATOM 1205 C C . SER A 1 155 ? 4.941 19.703 7.391 1 56.69 155 SER A C 1
ATOM 1207 O O . SER A 1 155 ? 5.945 19.688 6.676 1 56.69 155 SER A O 1
ATOM 1209 N N . LEU A 1 156 ? 4.75 20.547 8.344 1 60.03 156 LEU A N 1
ATOM 1210 C CA . LEU A 1 156 ? 5.844 21.328 8.906 1 60.03 156 LEU A CA 1
ATOM 1211 C C . LEU A 1 156 ? 6.957 20.422 9.422 1 60.03 156 LEU A C 1
ATOM 1213 O O . LEU A 1 156 ? 8.141 20.703 9.219 1 60.03 156 LEU A O 1
ATOM 1217 N N . GLN A 1 157 ? 6.547 19.359 9.93 1 60.97 157 GLN A N 1
ATOM 1218 C CA . GLN A 1 157 ? 7.531 18.406 10.438 1 60.97 157 GLN A CA 1
ATOM 1219 C C . GLN A 1 157 ? 8.336 17.797 9.297 1 60.97 157 GLN A C 1
ATOM 1221 O O . GLN A 1 157 ? 9.547 17.609 9.422 1 60.97 157 GLN A O 1
ATOM 1226 N N . GLY A 1 158 ? 7.598 17.562 8.406 1 61.44 158 GLY A N 1
ATOM 1227 C CA . GLY A 1 158 ? 8.305 17.078 7.227 1 61.44 158 GLY A CA 1
ATOM 1228 C C . GLY A 1 158 ? 9.273 18.078 6.648 1 61.44 158 GLY A C 1
ATOM 1229 O O . GLY A 1 158 ? 10.398 17.75 6.297 1 61.44 158 GLY A O 1
ATOM 1230 N N . LYS A 1 159 ? 8.781 19.25 6.562 1 62.62 159 LYS A N 1
ATOM 1231 C CA . LYS A 1 159 ? 9.633 20.328 6.074 1 62.62 159 LYS A CA 1
ATOM 1232 C C . LYS A 1 159 ? 10.852 20.516 6.973 1 62.62 159 LYS A C 1
ATOM 1234 O O . LYS A 1 159 ? 11.969 20.688 6.477 1 62.62 159 LYS A O 1
ATOM 1239 N N . ILE A 1 160 ? 10.617 20.453 8.242 1 69.81 160 ILE A N 1
ATOM 1240 C CA . ILE A 1 160 ? 11.688 20.594 9.219 1 69.81 160 ILE A CA 1
ATOM 1241 C C . ILE A 1 160 ? 12.648 19.422 9.109 1 69.81 160 ILE A C 1
ATOM 1243 O O . ILE A 1 160 ? 13.867 19.594 9.086 1 69.81 160 ILE A O 1
ATOM 1247 N N . GLY A 1 161 ? 12.078 18.297 9.125 1 67.44 161 GLY A N 1
ATOM 1248 C CA . GLY A 1 161 ? 12.898 17.094 9 1 67.44 161 GLY A CA 1
ATOM 1249 C C . GLY A 1 161 ? 13.789 17.109 7.777 1 67.44 161 GLY A C 1
ATOM 1250 O O . GLY A 1 161 ? 14.977 16.797 7.867 1 67.44 161 GLY A O 1
ATOM 1251 N N . ASP A 1 162 ? 13.234 17.484 6.73 1 62.84 162 ASP A N 1
ATOM 1252 C CA . ASP A 1 162 ? 13.984 17.594 5.484 1 62.84 162 ASP A CA 1
ATOM 1253 C C . ASP A 1 162 ? 15.117 18.609 5.602 1 62.84 162 ASP A C 1
ATOM 1255 O O . ASP A 1 162 ? 16.234 18.359 5.137 1 62.84 162 ASP A O 1
ATOM 1259 N N . TYR A 1 163 ? 14.828 19.703 6.129 1 70.06 163 TYR A N 1
ATOM 1260 C CA . TYR A 1 163 ? 15.805 20.766 6.336 1 70.06 163 TYR A CA 1
ATOM 1261 C C . TYR A 1 163 ? 16.953 20.281 7.207 1 70.06 163 TYR A C 1
ATOM 1263 O O . TYR A 1 163 ? 18.125 20.484 6.859 1 70.06 163 TYR A O 1
ATOM 1271 N N . LEU A 1 164 ? 16.578 19.547 8.242 1 72.31 164 LEU A N 1
ATOM 1272 C CA . LEU A 1 164 ? 17.594 19.078 9.172 1 72.31 164 LEU A CA 1
ATOM 1273 C C . LEU A 1 164 ? 18.438 17.969 8.547 1 72.31 164 LEU A C 1
ATOM 1275 O O . LEU A 1 164 ? 19.656 17.891 8.773 1 72.31 164 LEU A O 1
ATOM 1279 N N . PHE A 1 165 ? 17.766 17.234 7.836 1 65.44 165 PHE A N 1
ATOM 1280 C CA . PHE A 1 165 ? 18.469 16.141 7.18 1 65.44 165 PHE A CA 1
ATOM 1281 C C . PHE A 1 165 ? 19.469 16.672 6.152 1 65.44 165 PHE A C 1
ATOM 1283 O O . PHE A 1 165 ? 20.578 16.172 6.039 1 65.44 165 PHE A O 1
ATOM 1290 N N . GLN A 1 166 ? 19.062 17.656 5.441 1 64.25 166 GLN A N 1
ATOM 1291 C CA . GLN A 1 166 ? 19.953 18.312 4.492 1 64.25 166 GLN A CA 1
ATOM 1292 C C . GLN A 1 166 ? 21.188 18.891 5.195 1 64.25 166 GLN A C 1
ATOM 1294 O O . GLN A 1 166 ? 22.297 18.766 4.695 1 64.25 166 GLN A O 1
ATOM 1299 N N . LEU A 1 167 ? 20.953 19.453 6.211 1 68.25 167 LEU A N 1
ATOM 1300 C CA . LEU A 1 167 ? 22.062 20.031 6.969 1 68.25 167 LEU A CA 1
ATOM 1301 C C . LEU A 1 167 ? 22.969 18.938 7.508 1 68.25 167 LEU A C 1
ATOM 1303 O O . LEU A 1 167 ? 24.203 19.109 7.527 1 68.25 167 LEU A O 1
ATOM 1307 N N . TYR A 1 168 ? 22.312 17.859 7.82 1 67.12 168 TYR A N 1
ATOM 1308 C CA . TYR A 1 168 ? 23.047 16.703 8.312 1 67.12 168 TYR A CA 1
ATOM 1309 C C . TYR A 1 168 ? 23.938 16.125 7.219 1 67.12 168 TYR A C 1
ATOM 1311 O O . TYR A 1 168 ? 25.094 15.812 7.461 1 67.12 168 TYR A O 1
ATOM 1319 N N . THR A 1 169 ? 23.359 15.992 6.152 1 61.25 169 THR A N 1
ATOM 1320 C CA . THR A 1 169 ? 24.094 15.375 5.047 1 61.25 169 THR A CA 1
ATOM 1321 C C . THR A 1 169 ? 25.203 16.297 4.551 1 61.25 169 THR A C 1
ATOM 1323 O O . THR A 1 169 ? 26.25 15.836 4.105 1 61.25 169 THR A O 1
ATOM 1326 N N . LYS A 1 170 ? 24.906 17.531 4.605 1 62.75 170 LYS A N 1
ATOM 1327 C CA . LYS A 1 170 ? 25.906 18.516 4.172 1 62.75 170 LYS A CA 1
ATOM 1328 C C . LYS A 1 170 ? 27.031 18.625 5.184 1 62.75 170 LYS A C 1
ATOM 1330 O O . LYS A 1 170 ? 28.203 18.656 4.805 1 62.75 170 LYS A O 1
ATOM 1335 N N . ASP A 1 171 ? 26.688 18.625 6.363 1 62.06 171 ASP A N 1
ATOM 1336 C CA . ASP A 1 171 ? 27.672 18.906 7.402 1 62.06 171 ASP A CA 1
ATOM 1337 C C . ASP A 1 171 ? 28.25 17.609 7.984 1 62.06 171 ASP A C 1
ATOM 1339 O O . ASP A 1 171 ? 29.328 17.609 8.562 1 62.06 171 ASP A O 1
ATOM 1343 N N . GLY A 1 172 ? 27.516 16.438 7.711 1 61.38 172 GLY A N 1
ATOM 1344 C CA . GLY A 1 172 ? 27.922 15.148 8.234 1 61.38 172 GLY A CA 1
ATOM 1345 C C . GLY A 1 172 ? 27.875 15.078 9.75 1 61.38 172 GLY A C 1
ATOM 1346 O O . GLY A 1 172 ? 28.359 14.109 10.344 1 61.38 172 GLY A O 1
ATOM 1347 N N . SER A 1 173 ? 27.562 16.047 10.383 1 64.62 173 SER A N 1
ATOM 1348 C CA . SER A 1 173 ? 27.5 16.109 11.844 1 64.62 173 SER A CA 1
ATOM 1349 C C . SER A 1 173 ? 26.062 15.93 12.336 1 64.62 173 SER A C 1
ATOM 1351 O O . SER A 1 173 ? 25.109 16.359 11.672 1 64.62 173 SER A O 1
ATOM 1353 N N . ASN A 1 174 ? 25.922 15.141 13.406 1 72.94 174 ASN A N 1
ATOM 1354 C CA . ASN A 1 174 ? 24.625 14.992 14.055 1 72.94 174 ASN A CA 1
ATOM 1355 C C . ASN A 1 174 ? 24.219 16.266 14.805 1 72.94 174 ASN A C 1
ATOM 1357 O O . ASN A 1 174 ? 23.062 16.391 15.242 1 72.94 174 ASN A O 1
ATOM 1361 N N . ARG A 1 175 ? 25.219 17.094 15.031 1 74.69 175 ARG A N 1
ATOM 1362 C CA . ARG A 1 175 ? 24.906 18.359 15.68 1 74.69 175 ARG A CA 1
ATOM 1363 C C . ARG A 1 175 ? 24.891 19.516 14.672 1 74.69 175 ARG A C 1
ATOM 1365 O O . ARG A 1 175 ? 25.922 19.828 14.078 1 74.69 175 ARG A O 1
ATOM 1372 N N . ILE A 1 176 ? 23.703 19.922 14.328 1 71.81 176 ILE A N 1
ATOM 1373 C CA . ILE A 1 176 ? 23.516 20.969 13.336 1 71.81 176 ILE A CA 1
ATOM 1374 C C . ILE A 1 176 ? 23.312 22.312 14.039 1 71.81 176 ILE A C 1
ATOM 1376 O O . ILE A 1 176 ? 22.5 22.406 14.969 1 71.81 176 ILE A O 1
ATOM 1380 N N . VAL A 1 177 ? 24.172 23.203 13.852 1 66.81 177 VAL A N 1
ATOM 1381 C CA . VAL A 1 177 ? 23.984 24.578 14.336 1 66.81 177 VAL A CA 1
ATOM 1382 C C . VAL A 1 177 ? 23.156 25.359 13.328 1 66.81 177 VAL A C 1
ATOM 1384 O O . VAL A 1 177 ? 23.562 25.531 12.18 1 66.81 177 VAL A O 1
ATOM 1387 N N . VAL A 1 178 ? 21.875 25.531 13.633 1 62.06 178 VAL A N 1
ATOM 1388 C CA . VAL A 1 178 ? 21.016 26.328 12.766 1 62.06 178 VAL A CA 1
ATOM 1389 C C . VAL A 1 178 ? 21.375 27.797 12.898 1 62.06 178 VAL A C 1
ATOM 1391 O O . VAL A 1 178 ? 21.188 28.406 13.961 1 62.06 178 VAL A O 1
ATOM 1394 N N . GLU A 1 179 ? 22.109 28.312 12.047 1 61.06 179 GLU A N 1
ATOM 1395 C CA . GLU A 1 179 ? 22.531 29.703 12.078 1 61.06 179 GLU A CA 1
ATOM 1396 C C . GLU A 1 179 ? 21.344 30.656 11.938 1 61.06 179 GLU A C 1
ATOM 1398 O O . GLU A 1 179 ? 21.406 31.797 12.391 1 61.06 179 GLU A O 1
ATOM 1403 N N . SER A 1 180 ? 20.359 30.188 11.312 1 59.16 180 SER A N 1
ATOM 1404 C CA . SER A 1 180 ? 19.203 31.047 11.109 1 59.16 180 SER A CA 1
ATOM 1405 C C . SER A 1 180 ? 18.391 31.203 12.398 1 59.16 180 SER A C 1
ATOM 1407 O O . SER A 1 180 ? 18.375 30.281 13.234 1 59.16 180 SER A O 1
ATOM 1409 N N . SER A 1 181 ? 17.984 32.406 12.609 1 60.25 181 SER A N 1
ATOM 1410 C CA . SER A 1 181 ? 17.062 32.656 13.719 1 60.25 181 SER A CA 1
ATOM 1411 C C . SER A 1 181 ? 15.797 31.812 13.578 1 60.25 181 SER A C 1
ATOM 1413 O O . SER A 1 181 ? 15.453 31.375 12.469 1 60.25 181 SER A O 1
ATOM 1415 N N . TRP A 1 182 ? 15.297 31.266 14.656 1 64.25 182 TRP A N 1
ATOM 1416 C CA . TRP A 1 182 ? 14 30.594 14.672 1 64.25 182 TRP A CA 1
ATOM 1417 C C . TRP A 1 182 ? 13.008 31.312 13.766 1 64.25 182 TRP A C 1
ATOM 1419 O O . TRP A 1 182 ? 12.164 30.672 13.133 1 64.25 182 TRP A O 1
ATOM 1429 N N . LYS A 1 183 ? 13.281 32.531 13.75 1 67.44 183 LYS A N 1
ATOM 1430 C CA . LYS A 1 183 ? 12.453 33.375 12.883 1 67.44 183 LYS A CA 1
ATOM 1431 C C . LYS A 1 183 ? 12.703 33.062 11.414 1 67.44 183 LYS A C 1
ATOM 1433 O O . LYS A 1 183 ? 11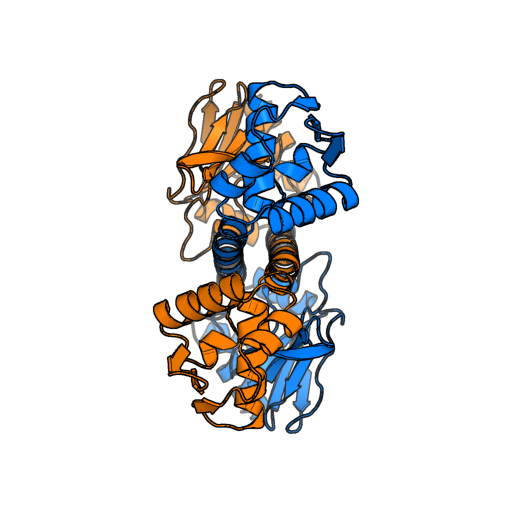.766 32.938 10.625 1 67.44 183 LYS A O 1
ATOM 1438 N N . GLU A 1 184 ? 13.883 32.938 11.062 1 68.81 184 GLU A N 1
ATOM 1439 C CA . GLU A 1 184 ? 14.227 32.625 9.672 1 68.81 184 GLU A CA 1
ATOM 1440 C C . GLU A 1 184 ? 13.711 31.266 9.258 1 68.81 184 GLU A C 1
ATOM 1442 O O . GLU A 1 184 ? 13.242 31.078 8.125 1 68.81 184 GLU A O 1
ATOM 1447 N N . LEU A 1 185 ? 13.781 30.391 10.102 1 70.25 185 LEU A N 1
ATOM 1448 C CA . LEU A 1 185 ? 13.289 29.047 9.812 1 70.25 185 LEU A CA 1
ATOM 1449 C C . LEU A 1 185 ? 11.773 29.047 9.656 1 70.25 185 LEU A C 1
ATOM 1451 O O . LEU A 1 185 ? 11.227 28.359 8.789 1 70.25 185 LEU A O 1
ATOM 1455 N N . SER A 1 186 ? 11.234 29.766 10.586 1 67.75 186 SER A N 1
ATOM 1456 C CA . SER A 1 186 ? 9.789 29.922 10.484 1 67.75 186 SER A CA 1
ATOM 1457 C C . SER A 1 186 ? 9.398 30.531 9.141 1 67.75 186 SER A C 1
ATOM 1459 O O . SER A 1 186 ? 8.43 30.094 8.516 1 67.75 186 SER A O 1
ATOM 1461 N N . ASP A 1 187 ? 10.141 31.5 8.758 1 65.81 187 ASP A N 1
ATOM 1462 C CA . ASP A 1 187 ? 9.898 32.156 7.469 1 65.81 187 ASP A CA 1
ATOM 1463 C C . ASP A 1 187 ? 10.109 31.172 6.316 1 65.81 187 ASP A C 1
ATOM 1465 O O . ASP A 1 187 ? 9.32 31.141 5.367 1 65.81 187 ASP A O 1
ATOM 1469 N N . ARG A 1 188 ? 11.125 30.469 6.512 1 64.12 188 ARG A N 1
ATOM 1470 C CA . ARG A 1 188 ? 11.477 29.5 5.48 1 64.12 188 ARG A CA 1
ATOM 1471 C C . ARG A 1 188 ? 10.367 28.469 5.301 1 64.12 188 ARG A C 1
ATOM 1473 O O . ARG A 1 188 ? 10.055 28.062 4.176 1 64.12 188 ARG A O 1
ATOM 1480 N N . PHE A 1 189 ? 9.891 28.078 6.375 1 65.19 189 PHE A N 1
ATOM 1481 C CA . PHE A 1 189 ? 8.906 27 6.332 1 65.19 189 PHE A CA 1
ATOM 1482 C C . PHE A 1 189 ? 7.492 27.562 6.227 1 65.19 189 PHE A C 1
ATOM 1484 O O . PHE A 1 189 ? 6.527 26.812 6.105 1 65.19 189 PHE A O 1
ATOM 1491 N N . GLY A 1 190 ? 7.516 28.922 6.266 1 58.53 190 GLY A N 1
ATOM 1492 C CA . GLY A 1 190 ? 6.234 29.594 6.145 1 58.53 190 GLY A CA 1
ATOM 1493 C C . GLY A 1 190 ? 5.312 29.344 7.324 1 58.53 190 GLY A C 1
ATOM 1494 O O . GLY A 1 190 ? 4.105 29.141 7.145 1 58.53 190 GLY A O 1
ATOM 1495 N N . VAL A 1 191 ? 5.902 29.109 8.398 1 60.38 191 VAL A N 1
ATOM 1496 C CA . VAL A 1 191 ? 5.125 28.891 9.609 1 60.38 191 VAL A CA 1
ATOM 1497 C C . VAL A 1 191 ? 5.504 29.922 10.664 1 60.38 191 VAL A C 1
ATOM 1499 O O . VAL A 1 191 ? 6.5 30.625 10.523 1 60.38 191 VAL A O 1
ATOM 1502 N N . ASN A 1 192 ? 4.594 30.078 11.57 1 60.41 192 ASN A N 1
ATOM 1503 C CA . ASN A 1 192 ? 4.953 30.969 12.672 1 60.41 192 ASN A CA 1
ATOM 1504 C C . ASN A 1 192 ? 5.922 30.281 13.641 1 60.41 192 ASN A C 1
ATOM 1506 O O . ASN A 1 192 ? 6.094 29.062 13.594 1 60.41 192 ASN A O 1
ATOM 1510 N N . ARG A 1 193 ? 6.582 31.125 14.336 1 64.69 193 ARG A N 1
ATOM 1511 C CA . ARG A 1 193 ? 7.602 30.672 15.273 1 64.69 193 ARG A CA 1
ATOM 1512 C C . ARG A 1 193 ? 7.035 29.625 16.234 1 64.69 193 ARG A C 1
ATOM 1514 O O . ARG A 1 193 ? 7.723 28.672 16.594 1 64.69 193 ARG A O 1
ATOM 1521 N N . GLN A 1 194 ? 5.875 29.797 16.609 1 64.31 194 GLN A N 1
ATOM 1522 C CA . GLN A 1 194 ? 5.25 28.875 17.547 1 64.31 194 GLN A CA 1
ATOM 1523 C C . GLN A 1 194 ? 5.066 27.5 16.922 1 64.31 194 GLN A C 1
ATOM 1525 O O . GLN A 1 194 ? 5.332 26.469 17.562 1 64.31 194 GLN A O 1
ATOM 1530 N N . SER A 1 195 ? 4.609 27.516 15.742 1 60.78 195 SER A N 1
ATOM 1531 C CA . SER A 1 195 ? 4.43 26.266 15.008 1 60.78 195 SER A CA 1
ATOM 1532 C C . SER A 1 195 ? 5.762 25.547 14.812 1 60.78 195 SER A C 1
ATOM 1534 O O . SER A 1 195 ? 5.832 24.312 14.938 1 60.78 195 SER A O 1
ATOM 1536 N N . LEU A 1 196 ? 6.73 26.281 14.492 1 72.25 196 LEU A N 1
ATOM 1537 C CA . LEU A 1 196 ? 8.07 25.719 14.344 1 72.25 196 LEU A CA 1
ATOM 1538 C C . LEU A 1 196 ? 8.555 25.125 15.656 1 72.25 196 LEU A C 1
ATOM 1540 O O . LEU A 1 196 ? 9.039 23.984 15.68 1 72.25 196 LEU A O 1
ATOM 1544 N N . ALA A 1 197 ? 8.391 25.938 16.656 1 70.5 197 ALA A N 1
ATOM 1545 C CA . ALA A 1 197 ? 8.82 25.484 17.969 1 70.5 197 ALA A CA 1
ATOM 1546 C C . ALA A 1 197 ? 8.094 24.203 18.375 1 70.5 197 ALA A C 1
ATOM 1548 O O . ALA A 1 197 ? 8.711 23.281 18.906 1 70.5 197 ALA A O 1
ATOM 1549 N N . ARG A 1 198 ? 6.891 24.156 18.078 1 68.44 198 ARG A N 1
ATOM 1550 C CA . ARG A 1 198 ? 6.094 22.984 18.406 1 68.44 198 ARG A CA 1
ATOM 1551 C C . ARG A 1 198 ? 6.562 21.75 17.625 1 68.44 198 ARG A C 1
ATOM 1553 O O . ARG A 1 198 ? 6.648 20.656 18.188 1 68.44 198 ARG A O 1
ATOM 1560 N N . SER A 1 199 ? 6.715 22 16.406 1 72.31 199 SER A N 1
ATOM 1561 C CA . SER A 1 199 ? 7.168 20.891 15.57 1 72.31 199 SER A CA 1
ATOM 1562 C C . SER A 1 199 ? 8.531 20.375 16.016 1 72.31 199 SER A C 1
ATOM 1564 O O . SER A 1 199 ? 8.773 19.172 16.031 1 72.31 199 SER A O 1
ATOM 1566 N N . LEU A 1 200 ? 9.344 21.328 16.328 1 75.25 200 LEU A N 1
ATOM 1567 C CA . LEU A 1 200 ? 10.664 20.953 16.828 1 75.25 200 LEU A CA 1
ATOM 1568 C C . LEU A 1 200 ? 10.547 20.203 18.156 1 75.25 200 LEU A C 1
ATOM 1570 O O . LEU A 1 200 ? 11.258 19.219 18.375 1 75.25 200 LEU A O 1
ATOM 1574 N N . SER A 1 201 ? 9.695 20.719 18.953 1 74 201 SER A N 1
ATOM 1575 C CA . SER A 1 201 ? 9.461 20.062 20.234 1 74 201 SER A CA 1
ATOM 1576 C C . SER A 1 201 ? 8.945 18.641 20.031 1 74 201 SER A C 1
ATOM 1578 O O . SER A 1 201 ? 9.359 17.719 20.734 1 74 201 SER A O 1
ATOM 1580 N N . GLN A 1 202 ? 8.109 18.547 19.125 1 70.19 202 GLN A N 1
ATOM 1581 C CA . GLN A 1 202 ? 7.57 17.234 18.844 1 70.19 202 GLN A CA 1
ATOM 1582 C C . GLN A 1 202 ? 8.672 16.281 18.359 1 70.19 202 GLN A C 1
ATOM 1584 O O . GLN A 1 202 ? 8.727 15.125 18.797 1 70.19 202 GLN A O 1
ATOM 1589 N N . LEU A 1 203 ? 9.484 16.703 17.531 1 74.62 203 LEU A N 1
ATOM 1590 C CA . LEU A 1 203 ? 10.594 15.906 17.031 1 74.62 203 LEU A CA 1
ATOM 1591 C C . LEU A 1 203 ? 11.547 15.539 18.172 1 74.62 203 LEU A C 1
ATOM 1593 O O . LEU A 1 203 ? 12.094 14.438 18.188 1 74.62 203 LEU A O 1
ATOM 1597 N N . GLU A 1 204 ? 11.648 16.453 19.047 1 77.12 204 GLU A N 1
ATOM 1598 C CA . GLU A 1 204 ? 12.484 16.188 20.219 1 77.12 204 GLU A CA 1
ATOM 1599 C C . GLU A 1 204 ? 11.844 15.156 21.125 1 77.12 204 GLU A C 1
ATOM 1601 O O . GLU A 1 204 ? 12.523 14.25 21.609 1 77.12 204 GLU A O 1
ATOM 1606 N N . GLU A 1 205 ? 10.672 15.312 21.266 1 73.81 205 GLU A N 1
ATOM 1607 C CA . GLU A 1 205 ? 9.938 14.359 22.094 1 73.81 205 GLU A CA 1
ATOM 1608 C C . GLU A 1 205 ? 10 12.953 21.5 1 73.81 205 GLU A C 1
ATOM 1610 O O . GLU A 1 205 ? 10.023 11.969 22.25 1 73.81 205 GLU A O 1
ATOM 1615 N N . GLU A 1 206 ? 10.047 12.93 20.25 1 66.69 206 GLU A N 1
ATOM 1616 C CA . GLU A 1 206 ? 10.102 11.648 19.562 1 66.69 206 GLU A CA 1
ATOM 1617 C C . GLU A 1 206 ? 11.523 11.094 19.531 1 66.69 206 GLU A C 1
ATOM 1619 O O . GLU A 1 206 ? 11.758 10 19.016 1 66.69 206 GLU A O 1
ATOM 1624 N N . GLY A 1 207 ? 12.352 11.883 20.109 1 71.5 207 GLY A N 1
ATOM 1625 C CA . GLY A 1 207 ? 13.734 11.453 20.203 1 71.5 207 GLY A CA 1
ATOM 1626 C C . GLY A 1 207 ? 14.484 11.547 18.891 1 71.5 207 GLY A C 1
ATOM 1627 O O . GLY A 1 207 ? 15.492 10.867 18.688 1 71.5 207 GLY A O 1
ATOM 1628 N N . ILE A 1 208 ? 13.953 12.258 18 1 73.88 208 ILE A N 1
ATOM 1629 C CA . ILE A 1 208 ? 14.578 12.367 16.688 1 73.88 208 ILE A CA 1
ATOM 1630 C C . ILE A 1 208 ? 15.648 13.461 16.703 1 73.88 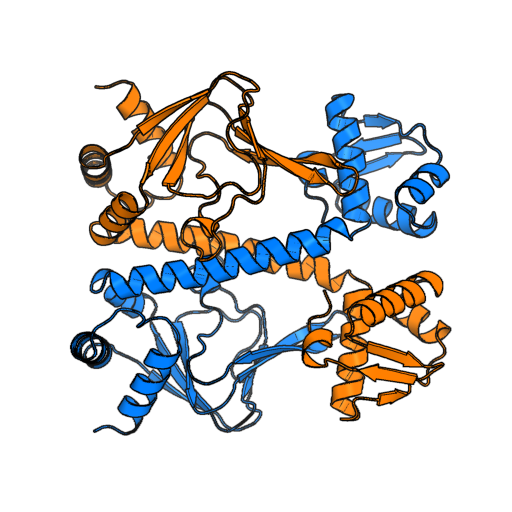208 ILE A C 1
ATOM 1632 O O . ILE A 1 208 ? 16.719 13.297 16.109 1 73.88 208 ILE A O 1
ATOM 1636 N N . ILE A 1 209 ? 15.297 14.492 17.422 1 80.81 209 ILE A N 1
ATOM 1637 C CA . ILE A 1 209 ? 16.266 15.594 17.516 1 80.81 209 ILE A CA 1
ATOM 1638 C C . ILE A 1 209 ? 16.312 16.094 18.953 1 80.81 209 ILE A C 1
ATOM 1640 O O . ILE A 1 209 ? 15.477 15.734 19.781 1 80.81 209 ILE A O 1
ATOM 1644 N N . ARG A 1 210 ? 17.375 16.703 19.375 1 83.88 210 ARG A N 1
ATOM 1645 C CA . ARG A 1 210 ? 17.516 17.469 20.609 1 83.88 210 ARG A CA 1
ATOM 1646 C C . ARG A 1 210 ? 17.844 18.922 20.328 1 83.88 210 ARG A C 1
ATOM 1648 O O . ARG A 1 210 ? 18.781 19.219 19.594 1 83.88 210 ARG A O 1
ATOM 1655 N N . VAL A 1 211 ? 16.938 19.781 20.75 1 80.19 211 VAL A N 1
ATOM 1656 C CA . VAL A 1 211 ? 17.141 21.219 20.5 1 80.19 211 VAL A CA 1
ATOM 1657 C C . VAL A 1 211 ? 17.844 21.844 21.688 1 80.19 211 VAL A C 1
ATOM 1659 O O . VAL A 1 211 ? 17.406 21.703 22.828 1 80.19 211 VAL A O 1
ATOM 1662 N N . ASP A 1 212 ? 19 22.391 21.516 1 79.31 212 ASP A N 1
ATOM 1663 C CA . ASP A 1 212 ? 19.766 23.141 22.5 1 79.31 212 ASP A CA 1
ATOM 1664 C C . ASP A 1 212 ? 20.078 24.547 22.016 1 79.31 212 ASP A C 1
ATOM 1666 O O . ASP A 1 212 ? 21.109 24.781 21.375 1 79.31 212 ASP A O 1
ATOM 1670 N N . GLY A 1 213 ? 19.203 25.469 22.406 1 73.94 213 GLY A N 1
ATOM 1671 C CA . GLY A 1 213 ? 19.375 26.828 21.906 1 73.94 213 GLY A CA 1
ATOM 1672 C C . GLY A 1 213 ? 19.266 26.922 20.406 1 73.94 213 GLY A C 1
ATOM 1673 O O . GLY A 1 213 ? 18.234 26.609 19.812 1 73.94 213 GLY A O 1
ATOM 1674 N N . LYS A 1 214 ? 20.391 27.344 19.781 1 71.19 214 LYS A N 1
ATOM 1675 C CA . LYS A 1 214 ? 20.453 27.469 18.328 1 71.19 214 LYS A CA 1
ATOM 1676 C C . LYS A 1 214 ? 20.984 26.188 17.688 1 71.19 214 LYS A C 1
ATOM 1678 O O . LYS A 1 214 ? 21.172 26.141 16.469 1 71.19 214 LYS A O 1
ATOM 1683 N N . SER A 1 215 ? 21.203 25.234 18.516 1 77.88 215 SER A N 1
ATOM 1684 C CA . SER A 1 215 ? 21.75 24 18 1 77.88 215 SER A CA 1
ATOM 1685 C C . SER A 1 215 ? 20.734 22.859 18.047 1 77.88 215 SER A C 1
ATOM 1687 O O . SER A 1 215 ? 19.969 22.75 19.016 1 77.88 215 SER A O 1
ATOM 1689 N N . ILE A 1 216 ? 20.656 22.172 16.938 1 81.31 216 ILE A N 1
ATOM 1690 C CA . ILE A 1 216 ? 19.812 20.984 16.875 1 81.31 216 ILE A CA 1
ATOM 1691 C C . ILE A 1 216 ? 20.672 19.734 16.672 1 81.31 216 ILE A C 1
ATOM 1693 O O . ILE A 1 216 ? 21.484 19.672 15.758 1 81.31 216 ILE A O 1
ATOM 1697 N N . GLU A 1 217 ? 20.641 18.812 17.609 1 81.44 217 GLU A N 1
ATOM 1698 C CA . GLU A 1 217 ? 21.297 17.516 17.484 1 81.44 217 GLU A CA 1
ATOM 1699 C C . GLU A 1 217 ? 20.359 16.469 16.891 1 81.44 217 GLU A C 1
ATOM 1701 O O . GLU A 1 217 ? 19.266 16.25 17.422 1 81.44 217 GLU A O 1
ATOM 1706 N N . ILE A 1 218 ? 20.719 15.93 15.773 1 78.31 218 ILE A N 1
ATOM 1707 C CA . ILE A 1 218 ? 19.953 14.859 15.141 1 78.31 218 ILE A CA 1
ATOM 1708 C C . ILE A 1 218 ? 20.266 13.531 15.828 1 78.31 218 ILE A C 1
ATOM 1710 O O . ILE A 1 218 ? 21.422 13.062 15.789 1 78.31 218 ILE A O 1
ATOM 1714 N N . LEU A 1 219 ? 19.406 12.992 16.5 1 75.75 219 LEU A N 1
ATOM 1715 C CA . LEU A 1 219 ? 19.609 11.766 17.266 1 75.75 219 LEU A CA 1
ATOM 1716 C C . LEU A 1 219 ? 19.359 10.539 16.391 1 75.75 219 LEU A C 1
ATOM 1718 O O . LEU A 1 219 ? 20 9.5 16.578 1 75.75 219 LEU A O 1
ATOM 1722 N N . GLN A 1 220 ? 18.469 10.648 15.469 1 67.44 220 GLN A N 1
ATOM 1723 C CA . GLN A 1 220 ? 18.109 9.539 14.594 1 67.44 220 GLN A CA 1
ATOM 1724 C C . GLN A 1 220 ? 17.969 10.008 13.148 1 67.44 220 GLN A C 1
ATOM 1726 O O . GLN A 1 220 ? 16.859 10.227 12.664 1 67.44 220 GLN A O 1
ATOM 1731 N N . PRO A 1 221 ? 19.078 10.211 12.57 1 63.66 221 PRO A N 1
ATOM 1732 C CA . PRO A 1 221 ? 19.062 10.742 11.203 1 63.66 221 PRO A CA 1
ATOM 1733 C C . PRO A 1 221 ? 18.172 9.945 10.266 1 63.66 221 PRO A C 1
ATOM 1735 O O . PRO A 1 221 ? 17.516 10.516 9.391 1 63.66 221 PRO A O 1
ATOM 1738 N N . ASN A 1 222 ? 18.141 8.766 10.656 1 56.84 222 ASN A N 1
ATOM 1739 C CA . ASN A 1 222 ? 17.344 7.902 9.789 1 56.84 222 ASN A CA 1
ATOM 1740 C C . ASN A 1 222 ? 15.852 8.18 9.938 1 56.84 222 ASN A C 1
ATOM 1742 O O . ASN A 1 222 ? 15.086 7.969 9 1 56.84 222 ASN A O 1
ATOM 1746 N N . ARG A 1 223 ? 15.594 8.711 11.125 1 59.31 223 ARG A N 1
ATOM 1747 C CA . ARG A 1 223 ? 14.195 9.023 11.383 1 59.31 223 ARG A CA 1
ATOM 1748 C C . ARG A 1 223 ? 13.836 10.414 10.867 1 59.31 223 ARG A C 1
ATOM 1750 O O . ARG A 1 223 ? 12.672 10.703 10.609 1 59.31 223 ARG A O 1
ATOM 1757 N N . LEU A 1 224 ? 14.844 11.328 10.797 1 60.12 224 LEU A N 1
ATOM 1758 C CA . LEU A 1 224 ? 14.609 12.695 10.32 1 60.12 224 LEU A CA 1
ATOM 1759 C C . LEU A 1 224 ? 14.094 12.688 8.891 1 60.12 224 LEU A C 1
ATOM 1761 O O . LEU A 1 224 ? 13.219 13.484 8.539 1 60.12 224 LEU A O 1
ATOM 1765 N N . SER A 1 225 ? 14.781 11.891 8.156 1 51.78 225 SER A N 1
ATOM 1766 C CA . SER A 1 225 ? 14.453 11.828 6.738 1 51.78 225 SER A CA 1
ATOM 1767 C C . SER A 1 225 ? 13.078 11.203 6.52 1 51.78 225 SER A C 1
ATOM 1769 O O . SER A 1 225 ? 12.539 11.25 5.414 1 51.78 225 SER A O 1
ATOM 1771 N N . ARG A 1 226 ? 12.664 10.711 7.711 1 48.97 226 ARG A N 1
ATOM 1772 C CA . ARG A 1 226 ? 11.383 10.008 7.676 1 48.97 226 ARG A CA 1
ATOM 1773 C C . ARG A 1 226 ? 10.281 10.836 8.328 1 48.97 226 ARG A C 1
ATOM 1775 O O . ARG A 1 226 ? 9.156 10.367 8.492 1 48.97 226 ARG A O 1
ATOM 1782 N N . LEU A 1 227 ? 10.859 12.016 8.812 1 48.78 227 LEU A N 1
ATOM 1783 C CA . LEU A 1 227 ? 9.938 12.836 9.594 1 48.78 227 LEU A CA 1
ATOM 1784 C C . LEU A 1 227 ? 8.773 13.312 8.734 1 48.78 227 LEU A C 1
ATOM 1786 O O . LEU A 1 227 ? 8.953 13.633 7.555 1 48.78 227 LEU A O 1
ATOM 1790 N N . GLU A 1 228 ? 7.555 12.625 8.906 1 45.31 228 GLU A N 1
ATOM 1791 C CA . GLU A 1 228 ? 6.215 12.805 8.359 1 45.31 228 GLU A CA 1
ATOM 1792 C C . GLU A 1 228 ? 5.527 14.016 8.992 1 45.31 228 GLU A C 1
ATOM 1794 O O . GLU A 1 228 ? 5.766 14.336 10.156 1 45.31 228 GLU A O 1
ATOM 1799 N N . MET B 1 1 ? 31.109 -22.453 -10.125 1 58.5 1 MET B N 1
ATOM 1800 C CA . MET B 1 1 ? 29.844 -21.766 -9.867 1 58.5 1 MET B CA 1
ATOM 1801 C C . MET B 1 1 ? 29.922 -20.312 -10.312 1 58.5 1 MET B C 1
ATOM 1803 O O . MET B 1 1 ? 30.953 -19.672 -10.164 1 58.5 1 MET B O 1
ATOM 1807 N N . ASP B 1 2 ? 29.109 -19.875 -11.258 1 82.94 2 ASP B N 1
ATOM 1808 C CA . ASP B 1 2 ? 29.078 -18.547 -11.852 1 82.94 2 ASP B CA 1
ATOM 1809 C C . ASP B 1 2 ? 28.922 -17.469 -10.773 1 82.94 2 ASP B C 1
ATOM 1811 O O . ASP B 1 2 ? 28.016 -17.547 -9.938 1 82.94 2 ASP B O 1
ATOM 1815 N N . PRO B 1 3 ? 30.094 -16.766 -10.438 1 89.12 3 PRO B N 1
ATOM 1816 C CA . PRO B 1 3 ? 30.109 -15.734 -9.398 1 89.12 3 PRO B CA 1
ATOM 1817 C C . PRO B 1 3 ? 28.859 -14.867 -9.406 1 89.12 3 PRO B C 1
ATOM 1819 O O . PRO B 1 3 ? 28.359 -14.484 -8.344 1 89.12 3 PRO B O 1
ATOM 1822 N N . GLU B 1 4 ? 28.375 -14.633 -10.523 1 92.12 4 GLU B N 1
ATOM 1823 C CA . GLU B 1 4 ? 27.156 -13.828 -10.641 1 92.12 4 GLU B CA 1
ATOM 1824 C C . GLU B 1 4 ? 25.953 -14.555 -10.047 1 92.12 4 GLU B C 1
ATOM 1826 O O . GLU B 1 4 ? 25.125 -13.938 -9.383 1 92.12 4 GLU B O 1
ATOM 1831 N N . PHE B 1 5 ? 25.984 -15.812 -10.32 1 94.12 5 PHE B N 1
ATOM 1832 C CA . PHE B 1 5 ? 24.891 -16.625 -9.797 1 94.12 5 PHE B CA 1
ATOM 1833 C C . PHE B 1 5 ? 24.938 -16.672 -8.273 1 94.12 5 PHE B C 1
ATOM 1835 O O . PHE B 1 5 ? 23.891 -16.641 -7.613 1 94.12 5 PHE B O 1
ATOM 1842 N N . ASP B 1 6 ? 26.078 -16.734 -7.719 1 94.5 6 ASP B N 1
ATOM 1843 C CA . ASP B 1 6 ? 26.234 -16.734 -6.27 1 94.5 6 ASP B CA 1
ATOM 1844 C C . ASP B 1 6 ? 25.719 -15.43 -5.656 1 94.5 6 ASP B C 1
ATOM 1846 O O . ASP B 1 6 ? 25.125 -15.438 -4.582 1 94.5 6 ASP B O 1
ATOM 1850 N N . LEU B 1 7 ? 26.016 -14.359 -6.344 1 95.31 7 LEU B N 1
ATOM 1851 C CA . LEU B 1 7 ? 25.531 -13.062 -5.891 1 95.31 7 LEU B CA 1
ATOM 1852 C C . LEU B 1 7 ? 24 -13 -5.938 1 95.31 7 LEU B C 1
ATOM 1854 O O . LEU B 1 7 ? 23.375 -12.477 -5.02 1 95.31 7 LEU B O 1
ATOM 1858 N N . LEU B 1 8 ? 23.484 -13.555 -7.004 1 96 8 LEU B N 1
ATOM 1859 C CA . LEU B 1 8 ? 22.031 -13.602 -7.156 1 96 8 LEU B CA 1
ATOM 1860 C C . LEU B 1 8 ? 21.406 -14.422 -6.039 1 96 8 LEU B C 1
ATOM 1862 O O . LEU B 1 8 ? 20.406 -14 -5.434 1 96 8 LEU B O 1
ATOM 1866 N N . LEU B 1 9 ? 21.969 -15.555 -5.793 1 95.75 9 LEU B N 1
ATOM 1867 C CA . LEU B 1 9 ? 21.469 -16.453 -4.754 1 95.75 9 LEU B CA 1
ATOM 1868 C C . LEU B 1 9 ? 21.484 -15.758 -3.393 1 95.75 9 LEU B C 1
ATOM 1870 O O . LEU B 1 9 ? 20.5 -15.852 -2.639 1 95.75 9 LEU B O 1
ATOM 1874 N N . LYS B 1 10 ? 22.516 -15.102 -3.113 1 95.12 10 LYS B N 1
ATOM 1875 C CA . LYS B 1 10 ? 22.641 -14.375 -1.851 1 95.12 10 LYS B CA 1
ATOM 1876 C C . LYS B 1 10 ? 21.594 -13.273 -1.74 1 95.12 10 LYS B C 1
ATOM 1878 O O . LYS B 1 10 ? 20.969 -13.117 -0.692 1 95.12 10 LYS B O 1
ATOM 1883 N N . ALA B 1 11 ? 21.406 -12.547 -2.771 1 96.31 11 ALA B N 1
ATOM 1884 C CA . ALA B 1 11 ? 20.406 -11.477 -2.805 1 96.31 11 ALA B CA 1
ATOM 1885 C C . ALA B 1 11 ? 19 -12.016 -2.564 1 96.31 11 ALA B C 1
ATOM 1887 O O . ALA B 1 11 ? 18.234 -11.453 -1.773 1 96.31 11 ALA B O 1
ATOM 1888 N N . TRP B 1 12 ? 18.688 -13.094 -3.191 1 96.25 12 TRP B N 1
ATOM 1889 C CA . TRP B 1 12 ? 17.359 -13.68 -3.078 1 96.25 12 TRP B CA 1
ATOM 1890 C C . TRP B 1 12 ? 17.109 -14.195 -1.664 1 96.25 12 TRP B C 1
ATOM 1892 O O . TRP B 1 12 ? 16.016 -14.008 -1.11 1 96.25 12 TRP B O 1
ATOM 1902 N N . LYS B 1 13 ? 18.078 -14.766 -1.109 1 95.06 13 LYS B N 1
ATOM 1903 C CA . LYS B 1 13 ? 17.953 -15.289 0.249 1 95.06 13 LYS B CA 1
ATOM 1904 C C . LYS B 1 13 ? 17.734 -14.164 1.253 1 95.06 13 LYS B C 1
ATOM 1906 O O . LYS B 1 13 ? 17.062 -14.359 2.275 1 95.06 13 LYS B O 1
ATOM 1911 N N . SER B 1 14 ? 18.203 -13.023 0.913 1 94.31 14 SER B N 1
ATOM 1912 C CA . SER B 1 14 ? 18.109 -11.875 1.813 1 94.31 14 SER B CA 1
ATOM 1913 C C . SER B 1 14 ? 16.859 -11.055 1.528 1 94.31 14 SER B C 1
ATOM 1915 O O . SER B 1 14 ? 16.562 -10.086 2.232 1 94.31 14 SER B O 1
ATOM 1917 N N . SER B 1 15 ? 16.062 -11.266 0.519 1 94.12 15 SER B N 1
ATOM 1918 C CA . SER B 1 15 ? 14.969 -10.422 0.038 1 94.12 15 SER B CA 1
ATOM 1919 C C . SER B 1 15 ? 13.672 -10.727 0.787 1 94.12 15 SER B C 1
ATOM 1921 O O . SER B 1 15 ? 12.734 -9.922 0.763 1 94.12 15 SER B O 1
ATOM 1923 N N . GLY B 1 16 ? 13.516 -11.828 1.354 1 94.56 16 GLY B N 1
ATOM 1924 C CA . GLY B 1 16 ? 12.266 -12.281 1.941 1 94.56 16 GLY B CA 1
ATOM 1925 C C . GLY B 1 16 ? 11.414 -13.094 0.983 1 94.56 16 GLY B C 1
ATOM 1926 O O . GLY B 1 16 ? 10.414 -13.695 1.387 1 94.56 16 GLY B O 1
ATOM 1927 N N . LEU B 1 17 ? 11.789 -13.18 -0.256 1 96.38 17 LEU B N 1
ATOM 1928 C CA . LEU B 1 17 ? 11.016 -13.867 -1.277 1 96.38 17 LEU B CA 1
ATOM 1929 C C . LEU B 1 17 ? 11.18 -15.383 -1.156 1 96.38 17 LEU B C 1
ATOM 1931 O O . LEU B 1 17 ? 10.375 -16.141 -1.69 1 96.38 17 LEU B O 1
ATOM 1935 N N . SER B 1 18 ? 12.234 -15.836 -0.485 1 95 18 SER B N 1
ATOM 1936 C CA . SER B 1 18 ? 12.523 -17.266 -0.461 1 95 18 SER B CA 1
ATOM 1937 C C . SER B 1 18 ? 12.188 -17.875 0.896 1 95 18 SER B C 1
ATOM 1939 O O . SER B 1 18 ? 12.539 -19.016 1.169 1 95 18 SER B O 1
ATOM 1941 N N . VAL B 1 19 ? 11.602 -17.109 1.741 1 94 19 VAL B N 1
ATOM 1942 C CA . VAL B 1 19 ? 11.266 -17.594 3.074 1 94 19 VAL B CA 1
ATOM 1943 C C . VAL B 1 19 ? 10.406 -18.844 2.965 1 94 19 VAL B C 1
ATOM 1945 O O . VAL B 1 19 ? 9.422 -18.875 2.217 1 94 19 VAL B O 1
ATOM 1948 N N . GLY B 1 20 ? 10.805 -19.953 3.662 1 93.62 20 GLY B N 1
ATOM 1949 C CA . GLY B 1 20 ? 10.023 -21.188 3.674 1 93.62 20 GLY B CA 1
ATOM 1950 C C . GLY B 1 20 ? 10.367 -22.125 2.529 1 93.62 20 GLY B C 1
ATOM 1951 O O . GLY B 1 20 ? 9.859 -23.234 2.463 1 93.62 20 GLY B O 1
ATOM 1952 N N . MET B 1 21 ? 11.188 -21.703 1.605 1 94.19 21 MET B N 1
ATOM 1953 C CA . MET B 1 21 ? 11.586 -22.547 0.485 1 94.19 21 MET B CA 1
ATOM 1954 C C . MET B 1 21 ? 12.812 -23.391 0.84 1 94.19 21 MET B C 1
ATOM 1956 O O . MET B 1 21 ? 13.719 -22.906 1.52 1 94.19 21 MET B O 1
ATOM 1960 N N . LYS B 1 22 ? 12.805 -24.625 0.295 1 93.75 22 LYS B N 1
ATOM 1961 C CA . LYS B 1 22 ? 14 -25.453 0.435 1 93.75 22 LYS B CA 1
ATOM 1962 C C . LYS B 1 22 ? 15.125 -24.953 -0.472 1 93.75 22 LYS B C 1
ATOM 1964 O O . LYS B 1 22 ? 14.867 -24.359 -1.521 1 93.75 22 LYS B O 1
ATOM 1969 N N . ASP B 1 23 ? 16.328 -25.172 -0.028 1 92.75 23 ASP B N 1
ATOM 1970 C CA . ASP B 1 23 ? 17.484 -24.719 -0.79 1 92.75 23 ASP B CA 1
ATOM 1971 C C . ASP B 1 23 ? 17.453 -25.266 -2.217 1 92.75 23 ASP B C 1
ATOM 1973 O O . ASP B 1 23 ? 17.75 -24.547 -3.168 1 92.75 23 ASP B O 1
ATOM 1977 N N . ASP B 1 24 ? 17.125 -26.516 -2.299 1 93.62 24 ASP B N 1
ATOM 1978 C CA . ASP B 1 24 ? 17.094 -27.125 -3.625 1 93.62 24 ASP B CA 1
ATOM 1979 C C . ASP B 1 24 ? 16.016 -26.484 -4.496 1 93.62 24 ASP B C 1
ATOM 1981 O O . ASP B 1 24 ? 16.203 -26.328 -5.703 1 93.62 24 ASP B O 1
ATOM 1985 N N . GLU B 1 25 ? 14.93 -26.109 -3.928 1 93.81 25 GLU B N 1
ATOM 1986 C CA . GLU B 1 25 ? 13.852 -25.422 -4.637 1 93.81 25 GLU B CA 1
ATOM 1987 C C . GLU B 1 25 ? 14.289 -24.047 -5.113 1 93.81 25 GLU B C 1
ATOM 1989 O O . GLU B 1 25 ? 14.023 -23.656 -6.254 1 93.81 25 GLU B O 1
ATOM 1994 N N . LEU B 1 26 ? 14.898 -23.375 -4.195 1 95.19 26 LEU B N 1
ATOM 1995 C CA . LEU B 1 26 ? 15.383 -22.031 -4.531 1 95.19 26 LEU B CA 1
ATOM 1996 C C . LEU B 1 26 ? 16.406 -22.094 -5.66 1 95.19 26 LEU B C 1
ATOM 1998 O O . LEU B 1 26 ? 16.359 -21.297 -6.594 1 95.19 26 LEU B O 1
ATOM 2002 N N . LEU B 1 27 ? 17.297 -23.031 -5.574 1 94.56 27 LEU B N 1
ATOM 2003 C CA . LEU B 1 27 ? 18.312 -23.219 -6.605 1 94.56 27 LEU B CA 1
ATOM 2004 C C . LEU B 1 27 ? 17.672 -23.516 -7.953 1 94.56 27 LEU B C 1
ATOM 2006 O O . LEU B 1 27 ? 18.047 -22.938 -8.977 1 94.56 27 LEU B O 1
ATOM 2010 N N . ALA B 1 28 ? 16.75 -24.391 -7.969 1 94.5 28 ALA B N 1
ATOM 2011 C CA . ALA B 1 28 ? 16.047 -24.75 -9.195 1 94.5 28 ALA B CA 1
ATOM 2012 C C . ALA B 1 28 ? 15.32 -23.547 -9.781 1 94.5 28 ALA B C 1
ATOM 2014 O O . ALA B 1 28 ? 15.336 -23.328 -10.992 1 94.5 28 ALA B O 1
ATOM 2015 N N . LEU B 1 29 ? 14.703 -22.797 -8.93 1 94.75 29 LEU B N 1
ATOM 2016 C CA . LEU B 1 29 ? 13.961 -21.609 -9.32 1 94.75 29 LEU B CA 1
ATOM 2017 C C . LEU B 1 29 ? 14.875 -20.594 -10 1 94.75 29 LEU B C 1
ATOM 2019 O O . LEU B 1 29 ? 14.57 -20.094 -11.086 1 94.75 29 LEU B O 1
ATOM 2023 N N . LEU B 1 30 ? 15.992 -20.359 -9.383 1 94.94 30 LEU B N 1
ATOM 2024 C CA . LEU B 1 30 ? 16.891 -19.312 -9.883 1 94.94 30 LEU B CA 1
ATOM 2025 C C . LEU B 1 30 ? 17.672 -19.812 -11.102 1 94.94 30 LEU B C 1
ATOM 2027 O O . LEU B 1 30 ? 18.016 -19.016 -11.977 1 94.94 30 LEU B O 1
ATOM 2031 N N . GLU B 1 31 ? 17.891 -21.094 -11.18 1 93.62 31 GLU B N 1
ATOM 2032 C CA . GLU B 1 31 ? 18.594 -21.656 -12.328 1 93.62 31 GLU B CA 1
ATOM 2033 C C . GLU B 1 31 ? 17.719 -21.594 -13.586 1 93.62 31 GLU B C 1
ATOM 2035 O O . GLU B 1 31 ? 18.25 -21.469 -14.695 1 93.62 31 GLU B O 1
ATOM 2040 N N . SER B 1 32 ? 16.5 -21.641 -13.414 1 92.62 32 SER B N 1
ATOM 2041 C CA . SER B 1 32 ? 15.586 -21.625 -14.547 1 92.62 32 SER B CA 1
ATOM 2042 C C . SER B 1 32 ? 15.148 -20.188 -14.883 1 92.62 32 SER B C 1
ATOM 2044 O O . SER B 1 32 ? 14.461 -19.969 -15.883 1 92.62 32 SER B O 1
ATOM 2046 N N . CYS B 1 33 ? 15.516 -19.281 -14.078 1 93.44 33 CYS B N 1
ATOM 2047 C CA . CYS B 1 33 ? 15.062 -17.891 -14.195 1 93.44 33 CYS B CA 1
ATOM 2048 C C . CYS B 1 33 ? 15.977 -17.094 -15.125 1 93.44 33 CYS B C 1
ATOM 2050 O O . CYS B 1 33 ? 17.188 -17.109 -14.961 1 93.44 33 CYS B O 1
ATOM 2052 N N . SER B 1 34 ? 15.406 -16.453 -16.141 1 95.25 34 SER B N 1
ATOM 2053 C CA . SER B 1 34 ? 16.156 -15.523 -16.969 1 95.25 34 SER B CA 1
ATOM 2054 C C . SER B 1 34 ? 16.266 -14.156 -16.312 1 95.25 34 SER B C 1
ATOM 2056 O O . SER B 1 34 ? 15.25 -13.57 -15.922 1 95.25 34 SER B O 1
ATOM 2058 N N . TYR B 1 35 ? 17.469 -13.711 -16.141 1 96 35 TYR B N 1
ATOM 2059 C CA . TYR B 1 35 ? 17.688 -12.406 -15.531 1 96 35 TYR B CA 1
ATOM 2060 C C . TYR B 1 35 ? 18.797 -11.641 -16.25 1 96 35 TYR B C 1
ATOM 2062 O O . TYR B 1 35 ? 19.578 -12.234 -17 1 96 35 TYR B O 1
ATOM 2070 N N . ARG B 1 36 ? 18.812 -10.336 -16.141 1 96.31 36 ARG B N 1
ATOM 2071 C CA . ARG B 1 36 ? 19.875 -9.453 -16.625 1 96.31 36 ARG B CA 1
ATOM 2072 C C . ARG B 1 36 ? 20.656 -8.836 -15.477 1 96.31 36 ARG B C 1
ATOM 2074 O O . ARG B 1 36 ? 20.109 -8.594 -14.398 1 96.31 36 ARG B O 1
ATOM 2081 N N . VAL B 1 37 ? 21.922 -8.625 -15.719 1 97.12 37 VAL B N 1
ATOM 2082 C CA . VAL B 1 37 ? 22.797 -8.031 -14.711 1 97.12 37 VAL B CA 1
ATOM 2083 C C . VAL B 1 37 ? 23.109 -6.586 -15.094 1 97.12 37 VAL B C 1
ATOM 2085 O O . VAL B 1 37 ? 23.438 -6.293 -16.25 1 97.12 37 VAL B O 1
ATOM 2088 N N . GLU B 1 38 ? 22.953 -5.695 -14.133 1 96.94 38 GLU B N 1
ATOM 2089 C CA . GLU B 1 38 ? 23.312 -4.293 -14.305 1 96.94 38 GLU B CA 1
ATOM 2090 C C . GLU B 1 38 ? 24.375 -3.873 -13.289 1 96.94 38 GLU B C 1
ATOM 2092 O O . GLU B 1 38 ? 24.219 -4.125 -12.086 1 96.94 38 GLU B O 1
ATOM 2097 N N . ARG B 1 39 ? 25.391 -3.305 -13.773 1 97.75 39 ARG B N 1
ATOM 2098 C CA . ARG B 1 39 ? 26.453 -2.809 -12.922 1 97.75 39 ARG B CA 1
ATOM 2099 C C . ARG B 1 39 ? 26.469 -1.285 -12.883 1 97.75 39 ARG B C 1
ATOM 2101 O O . ARG B 1 39 ? 26.297 -0.631 -13.914 1 97.75 39 ARG B O 1
ATOM 2108 N N . LEU B 1 40 ? 26.641 -0.796 -11.719 1 97.75 40 LEU B N 1
ATOM 2109 C CA . LEU B 1 40 ? 26.641 0.647 -11.508 1 97.75 40 LEU B CA 1
ATOM 2110 C C . LEU B 1 40 ? 27.891 1.089 -10.758 1 97.75 40 LEU B C 1
ATOM 2112 O O . LEU B 1 40 ? 28.359 0.395 -9.844 1 97.75 40 LEU B O 1
ATOM 2116 N N . LYS B 1 41 ? 28.328 2.252 -11.125 1 97.75 41 LYS B N 1
ATOM 2117 C CA . LYS B 1 41 ? 29.406 2.881 -10.367 1 97.75 41 LYS B CA 1
ATOM 2118 C C . LYS B 1 41 ? 28.859 3.756 -9.242 1 97.75 41 LYS B C 1
ATOM 2120 O O . LYS B 1 41 ? 27.703 4.184 -9.297 1 97.75 41 LYS B O 1
ATOM 2125 N N . ALA B 1 42 ? 29.719 3.971 -8.32 1 96.62 42 ALA B N 1
ATOM 2126 C CA . ALA B 1 42 ? 29.344 4.859 -7.227 1 96.62 42 ALA B CA 1
ATOM 2127 C C . ALA B 1 42 ? 28.859 6.207 -7.762 1 96.62 42 ALA B C 1
ATOM 2129 O O . ALA B 1 42 ? 29.453 6.77 -8.68 1 96.62 42 ALA B O 1
ATOM 2130 N N . GLU B 1 43 ? 27.641 6.598 -7.258 1 94.06 43 GLU B N 1
ATOM 2131 C CA . GLU B 1 43 ? 27.031 7.895 -7.516 1 94.06 43 GLU B CA 1
ATOM 2132 C C . GLU B 1 43 ? 26.359 7.922 -8.883 1 94.06 43 GLU B C 1
ATOM 2134 O O . GLU B 1 43 ? 25.875 8.969 -9.32 1 94.06 43 GLU B O 1
ATOM 2139 N N . GLU B 1 44 ? 26.328 6.82 -9.484 1 96.31 44 GLU B N 1
ATOM 2140 C CA . GLU B 1 44 ? 25.688 6.758 -10.789 1 96.31 44 GLU B CA 1
ATOM 2141 C C . GLU B 1 44 ? 24.156 6.809 -10.656 1 96.31 44 GLU B C 1
ATOM 2143 O O . GLU B 1 44 ? 23.594 6.172 -9.766 1 96.31 44 GLU B O 1
ATOM 2148 N N . LEU B 1 45 ? 23.547 7.617 -11.539 1 95.06 45 LEU B N 1
ATOM 2149 C CA 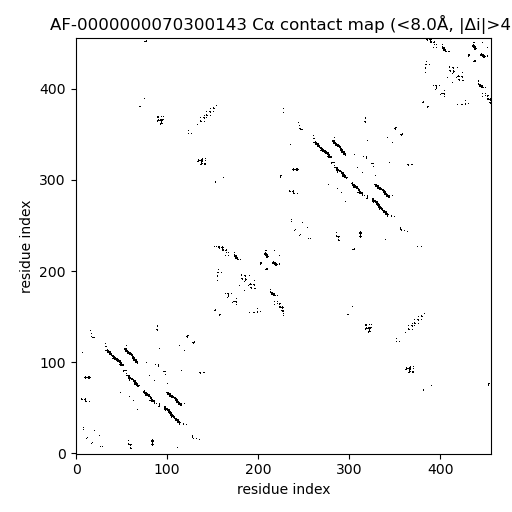. LEU B 1 45 ? 22.094 7.656 -11.641 1 95.06 45 LEU B CA 1
ATOM 2150 C C . LEU B 1 45 ? 21.562 6.359 -12.234 1 95.06 45 LEU B C 1
ATOM 2152 O O . LEU B 1 45 ? 21.969 5.965 -13.336 1 95.06 45 LEU B O 1
ATOM 2156 N N . TYR B 1 46 ? 20.734 5.75 -11.469 1 95.12 46 TYR B N 1
ATOM 2157 C CA . TYR B 1 46 ? 20.219 4.469 -11.922 1 95.12 46 TYR B CA 1
ATOM 2158 C C . TYR B 1 46 ? 18.859 4.641 -12.594 1 95.12 46 TYR B C 1
ATOM 2160 O O . TYR B 1 46 ? 18.625 4.121 -13.688 1 95.12 46 TYR B O 1
ATOM 2168 N N . ALA B 1 47 ? 18 5.352 -11.938 1 93.62 47 ALA B N 1
ATOM 2169 C CA . ALA B 1 47 ? 16.641 5.586 -12.445 1 93.62 47 ALA B CA 1
ATOM 2170 C C . ALA B 1 47 ? 16.078 6.902 -11.914 1 93.62 47 ALA B C 1
ATOM 2172 O O . ALA B 1 47 ? 16.438 7.34 -10.82 1 93.62 47 ALA B O 1
ATOM 2173 N N . ILE B 1 48 ? 15.18 7.488 -12.719 1 91 48 ILE B N 1
ATOM 2174 C CA . ILE B 1 48 ? 14.594 8.773 -12.336 1 91 48 ILE B CA 1
ATOM 2175 C C . ILE B 1 48 ? 13.141 8.57 -11.906 1 91 48 ILE B C 1
ATOM 2177 O O . ILE B 1 48 ? 12.438 7.719 -12.461 1 91 48 ILE B O 1
ATOM 2181 N N . GLY B 1 49 ? 12.828 9.359 -10.953 1 88.31 49 GLY B N 1
ATOM 2182 C CA . GLY B 1 49 ? 11.406 9.375 -10.617 1 88.31 49 GLY B CA 1
ATOM 2183 C C . GLY B 1 49 ? 10.516 9.617 -11.82 1 88.31 49 GLY B C 1
ATOM 2184 O O . GLY B 1 49 ? 10.797 10.492 -12.648 1 88.31 49 GLY B O 1
ATOM 2185 N N . GLY B 1 50 ? 9.414 8.734 -11.859 1 88.81 50 GLY B N 1
ATOM 2186 C CA . GLY B 1 50 ? 8.531 8.844 -13.008 1 88.81 50 GLY B CA 1
ATOM 2187 C C . GLY B 1 50 ? 8.781 7.781 -14.062 1 88.81 50 GLY B C 1
ATOM 2188 O O . GLY B 1 50 ? 7.934 7.547 -14.93 1 88.81 50 GLY B O 1
ATOM 2189 N N . ASP B 1 51 ? 9.953 7.148 -13.992 1 90.88 51 ASP B N 1
ATOM 2190 C CA . ASP B 1 51 ? 10.234 6.062 -14.93 1 90.88 51 ASP B CA 1
ATOM 2191 C C . ASP B 1 51 ? 9.281 4.891 -14.719 1 90.88 51 ASP B C 1
ATOM 2193 O O . ASP B 1 51 ? 8.859 4.625 -13.586 1 90.88 51 ASP B O 1
ATOM 2197 N N . LYS B 1 52 ? 8.984 4.191 -15.758 1 93 52 LYS B N 1
ATOM 2198 C CA . LYS B 1 52 ? 8.156 2.996 -15.656 1 93 52 LYS B CA 1
ATOM 2199 C C . LYS B 1 52 ? 8.938 1.834 -15.047 1 93 52 LYS B C 1
ATOM 2201 O O . LYS B 1 52 ? 10.109 1.639 -15.359 1 93 52 LYS B O 1
ATOM 2206 N N . LEU B 1 53 ? 8.281 1.135 -14.188 1 93.12 53 LEU B N 1
ATOM 2207 C CA . LEU B 1 53 ? 8.836 -0.087 -13.617 1 93.12 53 LEU B CA 1
ATOM 2208 C C . LEU B 1 53 ? 8.469 -1.3 -14.469 1 93.12 53 LEU B C 1
ATOM 2210 O O . LEU B 1 53 ? 7.332 -1.782 -14.406 1 93.12 53 LEU B O 1
ATOM 2214 N N . GLN B 1 54 ? 9.422 -1.874 -15.172 1 91.62 54 GLN B N 1
ATOM 2215 C CA . GLN B 1 54 ? 9.125 -2.926 -16.141 1 91.62 54 GLN B CA 1
ATOM 2216 C C . GLN B 1 54 ? 9.617 -4.281 -15.648 1 91.62 54 GLN B C 1
ATOM 2218 O O . GLN B 1 54 ? 9.305 -5.316 -16.234 1 91.62 54 GLN B O 1
ATOM 2223 N N . ASP B 1 55 ? 10.375 -4.266 -14.656 1 96.25 55 ASP B N 1
ATOM 2224 C CA . ASP B 1 55 ? 10.969 -5.5 -14.164 1 96.25 55 ASP B CA 1
ATOM 2225 C C . ASP B 1 55 ? 11.219 -5.43 -12.656 1 96.25 55 ASP B C 1
ATOM 2227 O O . ASP B 1 55 ? 11.211 -4.344 -12.07 1 96.25 55 ASP B O 1
ATOM 2231 N N . LEU B 1 56 ? 11.234 -6.621 -12.094 1 97.81 56 LEU B N 1
ATOM 2232 C CA . LEU B 1 56 ? 11.695 -6.73 -10.711 1 97.81 56 LEU B CA 1
ATOM 2233 C C . LEU B 1 56 ? 13.195 -6.492 -10.617 1 97.81 56 LEU B C 1
ATOM 2235 O O . LEU B 1 56 ? 13.969 -7.105 -11.352 1 97.81 56 LEU B O 1
ATOM 2239 N N . ARG B 1 57 ? 13.625 -5.586 -9.781 1 97.69 57 ARG B N 1
ATOM 2240 C CA . ARG B 1 57 ? 15.031 -5.266 -9.594 1 97.69 57 ARG B CA 1
ATOM 2241 C C . ARG B 1 57 ? 15.461 -5.512 -8.148 1 97.69 57 ARG B C 1
ATOM 2243 O O . ARG B 1 57 ? 14.867 -4.965 -7.219 1 97.69 57 ARG B O 1
ATOM 2250 N N . ILE B 1 58 ? 16.453 -6.305 -7.98 1 98 58 ILE B N 1
ATOM 2251 C CA . ILE B 1 58 ? 16.938 -6.656 -6.652 1 98 58 ILE B CA 1
ATOM 2252 C C . ILE B 1 58 ? 18.422 -6.285 -6.527 1 98 58 ILE B C 1
ATOM 2254 O O . ILE B 1 58 ? 19.203 -6.488 -7.465 1 98 58 ILE B O 1
ATOM 2258 N N . VAL B 1 59 ? 18.781 -5.723 -5.406 1 98.12 59 VAL B N 1
ATOM 2259 C CA . VAL B 1 59 ? 20.172 -5.328 -5.168 1 98.12 59 VAL B CA 1
ATOM 2260 C C . VAL B 1 59 ? 21.016 -6.562 -4.863 1 98.12 59 VAL B C 1
ATOM 2262 O O . VAL B 1 59 ? 20.766 -7.27 -3.885 1 98.12 59 VAL B O 1
ATOM 2265 N N . GLY B 1 60 ? 21.984 -6.812 -5.676 1 97.94 60 GLY B N 1
ATOM 2266 C CA . GLY B 1 60 ? 22.875 -7.945 -5.488 1 97.94 60 GLY B CA 1
ATOM 2267 C C . GLY B 1 60 ? 24.141 -7.594 -4.719 1 97.94 60 GLY B C 1
ATOM 2268 O O . GLY B 1 60 ? 24.625 -8.391 -3.908 1 97.94 60 GLY B O 1
ATOM 2269 N N . VAL B 1 61 ? 24.672 -6.508 -5.051 1 97.44 61 VAL B N 1
ATOM 2270 C CA . VAL B 1 61 ? 25.859 -5.957 -4.398 1 97.44 61 VAL B CA 1
ATOM 2271 C C . VAL B 1 61 ? 25.719 -4.445 -4.242 1 97.44 61 VAL B C 1
ATOM 2273 O O . VAL B 1 61 ? 25.141 -3.779 -5.109 1 97.44 61 VAL B O 1
ATOM 2276 N N . GLY B 1 62 ? 26.25 -3.982 -3.084 1 97 62 GLY B N 1
ATOM 2277 C CA . GLY B 1 62 ? 26.297 -2.541 -2.896 1 97 62 GLY B CA 1
ATOM 2278 C C . GLY B 1 62 ? 25.047 -1.993 -2.227 1 97 62 GLY B C 1
ATOM 2279 O O . GLY B 1 62 ? 24.453 -2.658 -1.378 1 97 62 GLY B O 1
ATOM 2280 N N . GLU B 1 63 ? 24.781 -0.694 -2.555 1 96.69 63 GLU B N 1
ATOM 2281 C CA . GLU B 1 63 ? 23.672 0.024 -1.927 1 96.69 63 GLU B CA 1
ATOM 2282 C C . GLU B 1 63 ? 23.109 1.093 -2.859 1 96.69 63 GLU B C 1
ATOM 2284 O O . GLU B 1 63 ? 23.859 1.798 -3.533 1 96.69 63 GLU B O 1
ATOM 2289 N N . ILE B 1 64 ? 21.812 1.119 -2.914 1 96.25 64 ILE B N 1
ATOM 2290 C CA . ILE B 1 64 ? 21.109 2.096 -3.744 1 96.25 64 ILE B CA 1
ATOM 2291 C C . ILE B 1 64 ? 20.391 3.109 -2.855 1 96.25 64 ILE B C 1
ATOM 2293 O O . ILE B 1 64 ? 19.734 2.736 -1.886 1 96.25 64 ILE B O 1
ATOM 2297 N N . ARG B 1 65 ? 20.578 4.305 -3.115 1 91.69 65 ARG B N 1
ATOM 2298 C CA . ARG B 1 65 ? 19.844 5.312 -2.357 1 91.69 65 ARG B CA 1
ATOM 2299 C C . ARG B 1 65 ? 18.672 5.859 -3.166 1 91.69 65 ARG B C 1
ATOM 2301 O O . ARG B 1 65 ? 18.797 6.07 -4.375 1 91.69 65 ARG B O 1
ATOM 2308 N N . ALA B 1 66 ? 17.609 6.035 -2.514 1 88.56 66 ALA B N 1
ATOM 2309 C CA . ALA B 1 66 ? 16.375 6.578 -3.082 1 88.56 66 ALA B CA 1
ATOM 2310 C C . ALA B 1 66 ? 16.141 8.008 -2.6 1 88.56 66 ALA B C 1
ATOM 2312 O O . ALA B 1 66 ? 16.109 8.266 -1.394 1 88.56 66 ALA B O 1
ATOM 2313 N N . GLU B 1 67 ? 15.953 8.883 -3.617 1 81.69 67 GLU B N 1
ATOM 2314 C CA . GLU B 1 67 ? 15.742 10.289 -3.273 1 81.69 67 GLU B CA 1
ATOM 2315 C C . GLU B 1 67 ? 14.516 10.852 -3.984 1 81.69 67 GLU B C 1
ATOM 2317 O O . GLU B 1 67 ? 14.141 10.367 -5.055 1 81.69 67 GLU B O 1
ATOM 2322 N N . MET B 1 68 ? 13.93 11.797 -3.348 1 76.69 68 MET B N 1
ATOM 2323 C CA . MET B 1 68 ? 12.812 12.531 -3.939 1 76.69 68 MET B CA 1
ATOM 2324 C C . MET B 1 68 ? 13.102 14.031 -3.941 1 76.69 68 MET B C 1
ATOM 2326 O O . MET B 1 68 ? 13.844 14.531 -3.098 1 76.69 68 MET B O 1
ATOM 2330 N N . VAL B 1 69 ? 12.516 14.641 -5.051 1 65.75 69 VAL B N 1
ATOM 2331 C CA . VAL B 1 69 ? 12.648 16.094 -5.074 1 65.75 69 VAL B CA 1
ATOM 2332 C C . VAL B 1 69 ? 11.633 16.719 -4.125 1 65.75 69 VAL B C 1
ATOM 2334 O O . VAL B 1 69 ? 10.422 16.5 -4.258 1 65.75 69 VAL B O 1
ATOM 2337 N N . GLY B 1 70 ? 12.117 17.359 -3.213 1 60.94 70 GLY B N 1
ATOM 2338 C CA . GLY B 1 70 ? 11.242 18.031 -2.266 1 60.94 70 GLY B CA 1
ATOM 2339 C C . GLY B 1 70 ? 10.609 19.281 -2.828 1 60.94 70 GLY B C 1
ATOM 2340 O O . GLY B 1 70 ? 10.891 19.672 -3.963 1 60.94 70 GLY B O 1
ATOM 2341 N N . PRO B 1 71 ? 9.742 19.906 -2.037 1 54.72 71 PRO B N 1
ATOM 2342 C CA . PRO B 1 71 ? 9.078 21.141 -2.477 1 54.72 71 PRO B CA 1
ATOM 2343 C C . PRO B 1 71 ? 10.07 22.25 -2.822 1 54.72 71 PRO B C 1
ATOM 2345 O O . PRO B 1 71 ? 9.789 23.078 -3.691 1 54.72 71 PRO B O 1
ATOM 2348 N N . SER B 1 72 ? 11.086 22.25 -2.191 1 53.12 72 SER B N 1
ATOM 2349 C CA . SER B 1 72 ? 12.102 23.266 -2.424 1 53.12 72 SER B CA 1
ATOM 2350 C C . SER B 1 72 ? 12.953 22.938 -3.641 1 53.12 72 SER B C 1
ATOM 2352 O O . SER B 1 72 ? 13.828 23.703 -4.023 1 53.12 72 SER B O 1
ATOM 2354 N N . GLY B 1 73 ? 12.672 21.781 -4.262 1 58.62 73 GLY B N 1
ATOM 2355 C CA . GLY B 1 73 ? 13.461 21.344 -5.398 1 58.62 73 GLY B CA 1
ATOM 2356 C C . GLY B 1 73 ? 14.672 20.531 -5 1 58.62 73 GLY B C 1
ATOM 2357 O O . GLY B 1 73 ? 15.352 19.953 -5.859 1 58.62 73 GLY B O 1
ATOM 2358 N N . LYS B 1 74 ? 14.938 20.594 -3.789 1 58.66 74 LYS B N 1
ATOM 2359 C CA . LYS B 1 74 ? 16.094 19.844 -3.311 1 58.66 74 LYS B CA 1
ATOM 2360 C C . LYS B 1 74 ? 15.781 18.359 -3.215 1 58.66 74 LYS B C 1
ATOM 2362 O O . LYS B 1 74 ? 14.641 17.969 -2.967 1 58.66 74 LYS B O 1
ATOM 2367 N N . GLN B 1 75 ? 16.844 17.547 -3.35 1 68.5 75 GLN B N 1
ATOM 2368 C CA . GLN B 1 75 ? 16.703 16.109 -3.262 1 68.5 75 GLN B CA 1
ATOM 2369 C C . GLN B 1 75 ? 16.672 15.641 -1.808 1 68.5 75 GLN B C 1
ATOM 2371 O O . GLN B 1 75 ? 17.516 16.031 -1.007 1 68.5 75 GLN B O 1
ATOM 2376 N N . ILE B 1 76 ? 15.672 14.898 -1.456 1 66.31 76 ILE B N 1
ATOM 2377 C CA . ILE B 1 76 ? 15.508 14.352 -0.112 1 66.31 76 ILE B CA 1
ATOM 2378 C C . ILE B 1 76 ? 15.727 12.844 -0.136 1 66.31 76 ILE B C 1
ATOM 2380 O O . ILE B 1 76 ? 15.164 12.141 -0.981 1 66.31 76 ILE B O 1
ATOM 2384 N N . LEU B 1 77 ? 16.625 12.344 0.815 1 73.81 77 LEU B N 1
ATOM 2385 C CA . LEU B 1 77 ? 16.859 10.914 0.922 1 73.81 77 LEU B CA 1
ATOM 2386 C C . LEU B 1 77 ? 15.641 10.203 1.52 1 73.81 77 LEU B C 1
ATOM 2388 O O . LEU B 1 77 ? 15.195 10.547 2.617 1 73.81 77 LEU B O 1
ATOM 2392 N N . ILE B 1 78 ? 15.078 9.289 0.888 1 71.62 78 ILE B N 1
ATOM 2393 C CA . ILE B 1 78 ? 13.891 8.555 1.32 1 71.62 78 ILE B CA 1
ATOM 2394 C C . ILE B 1 78 ? 14.305 7.203 1.901 1 71.62 78 ILE B C 1
ATOM 2396 O O . ILE B 1 78 ? 13.773 6.773 2.93 1 71.62 78 ILE B O 1
ATOM 2400 N N . ASP B 1 79 ? 15.156 6.512 1.282 1 79.5 79 ASP B N 1
ATOM 2401 C CA . ASP B 1 79 ? 15.5 5.152 1.682 1 79.5 79 ASP B CA 1
ATOM 2402 C C . ASP B 1 79 ? 16.875 4.75 1.131 1 79.5 79 ASP B C 1
ATOM 2404 O O . ASP B 1 79 ? 17.375 5.371 0.195 1 79.5 79 ASP B O 1
ATOM 2408 N N . THR B 1 80 ? 17.484 3.844 1.843 1 87.56 80 THR B N 1
ATOM 2409 C CA . THR B 1 80 ? 18.672 3.16 1.352 1 87.56 80 THR B CA 1
ATOM 2410 C C . THR B 1 80 ? 18.422 1.663 1.206 1 87.56 80 THR B C 1
ATOM 2412 O O . THR B 1 80 ? 17.984 1.006 2.156 1 87.56 80 THR B O 1
ATOM 2415 N N . LEU B 1 81 ? 18.688 1.151 0.092 1 93.19 81 LEU B N 1
ATOM 2416 C CA . LEU B 1 81 ? 18.406 -0.242 -0.23 1 93.19 81 LEU B CA 1
ATOM 2417 C C . LEU B 1 81 ? 19.688 -1.061 -0.298 1 93.19 81 LEU B C 1
ATOM 2419 O O . LEU B 1 81 ? 20.484 -0.891 -1.22 1 93.19 81 LEU B O 1
ATOM 2423 N N . ALA B 1 82 ? 19.812 -1.958 0.656 1 94.88 82 ALA B N 1
ATOM 2424 C CA . ALA B 1 82 ? 20.984 -2.824 0.729 1 94.88 82 ALA B CA 1
ATOM 2425 C C . ALA B 1 82 ? 20.75 -4.137 -0.009 1 94.88 82 ALA B C 1
ATOM 2427 O O . ALA B 1 82 ? 19.719 -4.309 -0.669 1 94.88 82 ALA B O 1
ATOM 2428 N N . VAL B 1 83 ? 21.719 -5.012 0.064 1 96.12 83 VAL B N 1
ATOM 2429 C CA . VAL B 1 83 ? 21.688 -6.312 -0.595 1 96.12 83 VAL B CA 1
ATOM 2430 C C . VAL B 1 83 ? 20.406 -7.047 -0.207 1 96.12 83 VAL B C 1
ATOM 2432 O O . VAL B 1 83 ? 20.047 -7.117 0.975 1 96.12 83 VAL B O 1
ATOM 2435 N N . GLY B 1 84 ? 19.703 -7.496 -1.263 1 96.56 84 GLY B N 1
ATOM 2436 C CA . GLY B 1 84 ? 18.484 -8.258 -1.022 1 96.56 84 GLY B CA 1
ATOM 2437 C C . GLY B 1 84 ? 17.234 -7.422 -1.134 1 96.56 84 GLY B C 1
ATOM 2438 O O . GLY B 1 84 ? 16.125 -7.965 -1.293 1 96.56 84 GLY B O 1
ATOM 2439 N N . ARG B 1 85 ? 17.375 -6.148 -1.071 1 96.69 85 ARG B N 1
ATOM 2440 C CA . ARG B 1 85 ? 16.203 -5.277 -1.161 1 96.69 85 ARG B CA 1
ATOM 2441 C C . ARG B 1 85 ? 15.719 -5.164 -2.602 1 96.69 85 ARG B C 1
ATOM 2443 O O . ARG B 1 85 ? 16.516 -5.078 -3.531 1 96.69 85 ARG B O 1
ATOM 2450 N N . ILE B 1 86 ? 14.43 -5.27 -2.746 1 97 86 ILE B N 1
ATOM 2451 C CA . ILE B 1 86 ? 13.781 -5.137 -4.047 1 97 86 ILE B CA 1
ATOM 2452 C C . ILE B 1 86 ? 13.312 -3.697 -4.242 1 97 86 ILE B C 1
ATOM 2454 O O . ILE B 1 86 ? 12.773 -3.08 -3.318 1 97 86 ILE B O 1
ATOM 2458 N N . LEU B 1 87 ? 13.547 -3.193 -5.426 1 95.31 87 LEU B N 1
ATOM 2459 C CA . LEU B 1 87 ? 13.148 -1.823 -5.727 1 95.31 87 LEU B CA 1
ATOM 2460 C C . LEU B 1 87 ? 11.648 -1.732 -5.961 1 95.31 87 LEU B C 1
ATOM 2462 O O . LEU B 1 87 ? 11.133 -2.287 -6.934 1 95.31 87 LEU B O 1
ATOM 2466 N N . ALA B 1 88 ? 10.922 -1.067 -5.117 1 93.62 88 ALA B N 1
ATOM 2467 C CA . ALA B 1 88 ? 9.523 -0.678 -5.219 1 93.62 88 ALA B CA 1
ATOM 2468 C C . ALA B 1 88 ? 8.641 -1.877 -5.566 1 93.62 88 ALA B C 1
ATOM 2470 O O . ALA B 1 88 ? 7.855 -1.821 -6.516 1 93.62 88 ALA B O 1
ATOM 2471 N N . PRO B 1 89 ? 8.734 -2.941 -4.828 1 96.38 89 PRO B N 1
ATOM 2472 C CA . PRO B 1 89 ? 7.973 -4.145 -5.172 1 96.38 89 PRO B CA 1
ATOM 2473 C C . PRO B 1 89 ? 6.465 -3.904 -5.172 1 96.38 89 PRO B C 1
ATOM 2475 O O . PRO B 1 89 ? 5.738 -4.504 -5.969 1 96.38 89 PRO B O 1
ATOM 2478 N N . ALA B 1 90 ? 6.012 -3.004 -4.387 1 95.88 90 ALA B N 1
ATOM 2479 C CA . ALA B 1 90 ? 4.582 -2.76 -4.246 1 95.88 90 ALA B CA 1
ATOM 2480 C C . ALA B 1 90 ? 4.012 -2.096 -5.496 1 95.88 90 ALA B C 1
ATOM 2482 O O . ALA B 1 90 ? 2.795 -2.086 -5.699 1 95.88 90 ALA B O 1
ATOM 2483 N N . LEU B 1 91 ? 4.824 -1.579 -6.297 1 95.81 91 LEU B N 1
ATOM 2484 C CA . LEU B 1 91 ? 4.363 -0.823 -7.457 1 95.81 91 LEU B CA 1
ATOM 2485 C C . LEU B 1 91 ? 4.559 -1.625 -8.742 1 95.81 91 LEU B C 1
ATOM 2487 O O . LEU B 1 91 ? 4.051 -1.244 -9.797 1 95.81 91 LEU B O 1
ATOM 2491 N N . LEU B 1 92 ? 5.254 -2.727 -8.656 1 97.06 92 LEU B N 1
ATOM 2492 C CA . LEU B 1 92 ? 5.668 -3.479 -9.836 1 97.06 92 LEU B CA 1
ATOM 2493 C C . LEU B 1 92 ? 4.465 -3.832 -10.703 1 97.06 92 LEU B C 1
ATOM 2495 O O . LEU B 1 92 ? 4.527 -3.719 -11.93 1 97.06 92 LEU B O 1
ATOM 2499 N N . PHE B 1 93 ? 3.385 -4.188 -10.086 1 96.88 93 PHE B N 1
ATOM 2500 C CA . PHE B 1 93 ? 2.236 -4.668 -10.844 1 96.88 93 PHE B CA 1
ATOM 2501 C C . PHE B 1 93 ? 1.064 -3.701 -10.727 1 96.88 93 PHE B C 1
ATOM 2503 O O . PHE B 1 93 ? -0.078 -4.062 -11.016 1 96.88 93 PHE B O 1
ATOM 2510 N N . ALA B 1 94 ? 1.33 -2.541 -10.25 1 95.75 94 ALA B N 1
ATOM 2511 C CA . ALA B 1 94 ? 0.299 -1.508 -10.219 1 95.75 94 ALA B CA 1
ATOM 2512 C C . ALA B 1 94 ? -0.039 -1.023 -11.625 1 95.75 94 ALA B C 1
ATOM 2514 O O . ALA B 1 94 ? 0.792 -1.108 -12.531 1 95.75 94 ALA B O 1
ATOM 2515 N N . SER B 1 95 ? -1.297 -0.567 -11.781 1 93.44 95 SER B N 1
ATOM 2516 C CA . SER B 1 95 ? -1.676 0.032 -13.062 1 93.44 95 SER B CA 1
ATOM 2517 C C . SER B 1 95 ? -0.796 1.233 -13.391 1 93.44 95 SER B C 1
ATOM 2519 O O . SER B 1 95 ? -0.316 1.367 -14.516 1 93.44 95 SER B O 1
ATOM 2521 N N . GLU B 1 96 ? -0.643 2.062 -12.414 1 89.44 96 GLU B N 1
ATOM 2522 C CA . GLU B 1 96 ? 0.333 3.145 -12.508 1 89.44 96 GLU B CA 1
ATOM 2523 C C . GLU B 1 96 ? 1.658 2.746 -11.859 1 89.44 96 GLU B C 1
ATOM 2525 O O . GLU B 1 96 ? 1.897 3.039 -10.688 1 89.44 96 GLU B O 1
ATOM 2530 N N . ASN B 1 97 ? 2.418 2.074 -12.617 1 92.19 97 ASN B N 1
ATOM 2531 C CA . ASN B 1 97 ? 3.656 1.507 -12.086 1 92.19 97 ASN B CA 1
ATOM 2532 C C . ASN B 1 97 ? 4.855 2.404 -12.391 1 92.19 97 ASN B C 1
ATOM 2534 O O . ASN B 1 97 ? 5.762 2.012 -13.125 1 92.19 97 ASN B O 1
ATOM 2538 N N . ILE B 1 98 ? 4.875 3.584 -11.836 1 90.75 98 ILE B N 1
ATOM 2539 C CA . ILE B 1 98 ? 5.961 4.543 -12.016 1 90.75 98 ILE B CA 1
ATOM 2540 C C . ILE B 1 98 ? 6.762 4.664 -10.719 1 90.75 98 ILE B C 1
ATOM 2542 O O . ILE B 1 98 ? 6.199 4.602 -9.625 1 90.75 98 ILE B O 1
ATOM 2546 N N . LEU B 1 99 ? 8.07 4.828 -10.945 1 90.62 99 LEU B N 1
ATOM 2547 C CA . LEU B 1 99 ? 8.938 5.004 -9.789 1 90.62 99 LEU B CA 1
ATOM 2548 C C . LEU B 1 99 ? 8.664 6.332 -9.094 1 90.62 99 LEU B C 1
ATOM 2550 O O . LEU B 1 99 ? 8.633 7.379 -9.742 1 90.62 99 LEU B O 1
ATOM 2554 N N . PRO B 1 100 ? 8.438 6.25 -7.75 1 82.75 100 PRO B N 1
ATOM 2555 C CA . PRO B 1 100 ? 8.148 7.496 -7.039 1 82.75 100 PRO B CA 1
ATOM 2556 C C . PRO B 1 100 ? 9.406 8.273 -6.668 1 82.75 100 PRO B C 1
ATOM 2558 O O . PRO B 1 100 ? 9.328 9.445 -6.281 1 82.75 100 PRO B O 1
ATOM 2561 N N . VAL B 1 101 ? 10.547 7.641 -6.766 1 84.12 101 VAL B N 1
ATOM 2562 C CA . VAL B 1 101 ? 11.797 8.227 -6.285 1 84.12 101 VAL B CA 1
ATOM 2563 C C . VAL B 1 101 ? 12.875 8.078 -7.352 1 84.12 101 VAL B C 1
ATOM 2565 O O . VAL B 1 101 ? 12.75 7.254 -8.258 1 84.12 101 VAL B O 1
ATOM 2568 N N . THR B 1 102 ? 13.828 8.938 -7.207 1 89 102 THR B N 1
ATOM 2569 C CA . THR B 1 102 ? 15.031 8.812 -8.023 1 89 102 THR B CA 1
ATOM 2570 C C . THR B 1 102 ? 16.078 7.941 -7.32 1 89 102 THR B C 1
ATOM 2572 O O . THR B 1 102 ? 16.25 8.047 -6.109 1 89 102 THR B O 1
ATOM 2575 N N . LEU B 1 103 ? 16.734 7.102 -8.086 1 94.56 103 LEU B N 1
ATOM 2576 C CA . LEU B 1 103 ? 17.641 6.121 -7.504 1 94.56 103 LEU B CA 1
ATOM 2577 C C . LEU B 1 103 ? 19.078 6.379 -7.945 1 94.56 103 LEU B C 1
ATOM 2579 O O . LEU B 1 103 ? 19.328 6.613 -9.133 1 94.56 103 LEU B O 1
ATOM 2583 N N . PHE B 1 104 ? 19.969 6.297 -6.973 1 94.31 104 PHE B N 1
ATOM 2584 C CA . PHE B 1 104 ? 21.406 6.43 -7.211 1 94.31 104 PHE B CA 1
ATOM 2585 C C . PHE B 1 104 ? 22.172 5.293 -6.547 1 94.31 104 PHE B C 1
ATOM 2587 O O . PHE B 1 104 ? 21.766 4.785 -5.504 1 94.31 104 PHE B O 1
ATOM 2594 N N . ALA B 1 105 ? 23.312 4.984 -7.191 1 97.25 105 ALA B N 1
ATOM 2595 C CA . ALA B 1 105 ? 24.219 4.051 -6.516 1 97.25 105 ALA B CA 1
ATOM 2596 C C . ALA B 1 105 ? 25.062 4.77 -5.477 1 97.25 105 ALA B C 1
ATOM 2598 O O . ALA B 1 105 ? 25.797 5.707 -5.801 1 97.25 105 ALA B O 1
ATOM 2599 N N . ASN B 1 106 ? 24.953 4.316 -4.273 1 93.38 106 ASN B N 1
ATOM 2600 C CA . ASN B 1 106 ? 25.797 4.875 -3.223 1 93.38 106 ASN B CA 1
ATOM 2601 C C . ASN B 1 106 ? 27.234 4.383 -3.344 1 93.38 106 ASN B C 1
ATOM 2603 O O . ASN B 1 106 ? 28.172 5.066 -2.922 1 93.38 106 ASN B O 1
ATOM 2607 N N . GLU B 1 107 ? 27.469 3.262 -3.826 1 96.19 107 GLU B N 1
ATOM 2608 C CA . GLU B 1 107 ? 28.75 2.59 -4.09 1 96.19 107 GLU B CA 1
ATOM 2609 C C . GLU B 1 107 ? 28.656 1.698 -5.324 1 96.19 107 GLU B C 1
ATOM 2611 O O . GLU B 1 107 ? 27.594 1.59 -5.938 1 96.19 107 GLU B O 1
ATOM 2616 N N . ASP B 1 108 ? 29.797 1.184 -5.645 1 97.81 108 ASP B N 1
ATOM 2617 C CA . ASP B 1 108 ? 29.734 0.21 -6.73 1 97.81 108 ASP B CA 1
ATOM 2618 C C . ASP B 1 108 ? 28.703 -0.873 -6.434 1 97.81 108 ASP B C 1
ATOM 2620 O O . ASP B 1 108 ? 28.734 -1.496 -5.371 1 97.81 108 ASP B O 1
ATOM 2624 N N . SER B 1 109 ? 27.75 -0.989 -7.363 1 98 109 SER B N 1
ATOM 2625 C CA . SER B 1 109 ? 26.609 -1.851 -7.078 1 98 109 SER B CA 1
ATOM 2626 C C . SER B 1 109 ? 26.297 -2.771 -8.258 1 98 109 SER B C 1
ATOM 2628 O O . SER B 1 109 ? 26.688 -2.488 -9.391 1 98 109 SER B O 1
ATOM 2630 N N . VAL B 1 110 ? 25.734 -3.879 -7.957 1 98 110 VAL B N 1
ATOM 2631 C CA . VAL B 1 110 ? 25.203 -4.828 -8.938 1 98 110 VAL B CA 1
ATOM 2632 C C . VAL B 1 110 ? 23.734 -5.094 -8.664 1 98 110 VAL B C 1
ATOM 2634 O O . VAL B 1 110 ? 23.344 -5.398 -7.535 1 98 110 VAL B O 1
ATOM 2637 N N . LEU B 1 111 ? 22.938 -4.914 -9.703 1 98.12 111 LEU B N 1
ATOM 2638 C CA . LEU B 1 111 ? 21.516 -5.227 -9.602 1 98.12 111 LEU B CA 1
ATOM 2639 C C . LEU B 1 111 ? 21.125 -6.34 -10.57 1 98.12 111 LEU B C 1
ATOM 2641 O O . LEU B 1 111 ? 21.719 -6.465 -11.641 1 98.12 111 LEU B O 1
ATOM 2645 N N . PHE B 1 112 ? 20.234 -7.125 -10.164 1 98.19 112 PHE B N 1
ATOM 2646 C CA . PHE B 1 112 ? 19.656 -8.148 -11.023 1 98.19 112 PHE B CA 1
ATOM 2647 C C . PHE B 1 112 ? 18.234 -7.77 -11.43 1 98.19 112 PHE B C 1
ATOM 2649 O O . PHE B 1 112 ? 17.438 -7.332 -10.586 1 98.19 112 PHE B O 1
ATOM 2656 N N . ARG B 1 113 ? 17.891 -7.922 -12.672 1 97.62 113 ARG B N 1
ATOM 2657 C CA . ARG B 1 113 ? 16.594 -7.578 -13.219 1 97.62 113 ARG B CA 1
ATOM 2658 C C . ARG B 1 113 ? 15.875 -8.812 -13.75 1 97.62 113 ARG B C 1
ATOM 2660 O O . ARG B 1 113 ? 16.469 -9.609 -14.484 1 97.62 113 ARG B O 1
ATOM 2667 N N . ILE B 1 114 ? 14.672 -8.984 -13.312 1 97.69 114 ILE B N 1
ATOM 2668 C CA . ILE B 1 114 ? 13.828 -10.078 -13.789 1 97.69 114 ILE B CA 1
ATOM 2669 C C . ILE B 1 114 ? 12.547 -9.508 -14.406 1 97.69 114 ILE B C 1
ATOM 2671 O O . ILE B 1 114 ? 11.812 -8.766 -13.75 1 97.69 114 ILE B O 1
ATOM 2675 N N . GLY B 1 115 ? 12.242 -9.859 -15.617 1 97.06 115 GLY B N 1
ATOM 2676 C CA . GLY B 1 115 ? 11.047 -9.367 -16.281 1 97.06 115 GLY B CA 1
ATOM 2677 C C . GLY B 1 115 ? 9.766 -9.719 -15.555 1 97.06 115 GLY B C 1
ATOM 2678 O O . GLY B 1 115 ? 9.68 -10.758 -14.891 1 97.06 115 GLY B O 1
ATOM 2679 N N . LYS B 1 116 ? 8.758 -8.906 -15.773 1 96.12 116 LYS B N 1
ATOM 2680 C CA . LYS B 1 116 ? 7.484 -9.109 -15.086 1 96.12 116 LYS B CA 1
ATOM 2681 C C . LYS B 1 116 ? 6.875 -10.461 -15.445 1 96.12 116 LYS B C 1
ATOM 2683 O O . LYS B 1 116 ? 6.406 -11.188 -14.57 1 96.12 116 LYS B O 1
ATOM 2688 N N . GLU B 1 117 ? 6.848 -10.766 -16.734 1 95.81 117 GLU B N 1
ATOM 2689 C CA . GLU B 1 117 ? 6.25 -12.016 -17.188 1 95.81 117 GLU B CA 1
ATOM 2690 C C . GLU B 1 117 ? 7.008 -13.219 -16.641 1 95.81 117 GLU B C 1
ATOM 2692 O O . GLU B 1 117 ? 6.398 -14.211 -16.219 1 95.81 117 GLU B O 1
ATOM 2697 N N . GLU B 1 118 ? 8.289 -13.102 -16.641 1 96.56 118 GLU B N 1
ATOM 2698 C CA . GLU B 1 118 ? 9.117 -14.148 -16.047 1 96.56 118 GLU B CA 1
ATOM 2699 C C . GLU B 1 118 ? 8.805 -14.32 -14.562 1 96.56 118 GLU B C 1
ATOM 2701 O O . GLU B 1 118 ? 8.648 -15.445 -14.078 1 96.56 118 GLU B O 1
ATOM 2706 N N . PHE B 1 119 ? 8.703 -13.234 -13.883 1 97.5 119 PHE B N 1
ATOM 2707 C CA . PHE B 1 119 ? 8.445 -13.258 -12.453 1 97.5 119 PHE B CA 1
ATOM 2708 C C . PHE B 1 119 ? 7.062 -13.828 -12.164 1 97.5 119 PHE B C 1
ATOM 2710 O O . PHE B 1 119 ? 6.895 -14.617 -11.227 1 97.5 119 PHE B O 1
ATOM 2717 N N . LYS B 1 120 ? 6.086 -13.484 -12.977 1 96.19 120 LYS B N 1
ATOM 2718 C CA . LYS B 1 120 ? 4.75 -14.055 -12.852 1 96.19 120 LYS B CA 1
ATOM 2719 C C . LYS B 1 120 ? 4.785 -15.57 -13.008 1 96.19 120 LYS B C 1
ATOM 2721 O O . LYS B 1 120 ? 4.152 -16.297 -12.234 1 96.19 120 LYS B O 1
ATOM 2726 N N . GLY B 1 121 ? 5.496 -15.984 -14.008 1 95.81 121 GLY B N 1
ATOM 2727 C CA . GLY B 1 121 ? 5.641 -17.422 -14.219 1 95.81 121 GLY B CA 1
ATOM 2728 C C . GLY B 1 121 ? 6.27 -18.141 -13.039 1 95.81 121 GLY B C 1
ATOM 2729 O O . GLY B 1 121 ? 5.84 -19.234 -12.672 1 95.81 121 GLY B O 1
ATOM 2730 N N . MET B 1 122 ? 7.262 -17.5 -12.453 1 96.44 122 MET B N 1
ATOM 2731 C CA . MET B 1 122 ? 7.914 -18.062 -11.273 1 96.44 122 MET B CA 1
ATOM 2732 C C . MET B 1 122 ? 6.926 -18.203 -10.117 1 96.44 122 MET B C 1
ATOM 2734 O O . MET B 1 122 ? 6.883 -19.234 -9.453 1 96.44 122 MET B O 1
ATOM 2738 N N . MET B 1 123 ? 6.16 -17.188 -9.93 1 96.06 123 MET B N 1
ATOM 2739 C CA . MET B 1 123 ? 5.191 -17.203 -8.836 1 96.06 123 MET B CA 1
ATOM 2740 C C . MET B 1 123 ? 4.129 -18.266 -9.062 1 96.06 123 MET B C 1
ATOM 2742 O O . MET B 1 123 ? 3.656 -18.891 -8.102 1 96.06 123 MET B O 1
ATOM 2746 N N . HIS B 1 124 ? 3.752 -18.438 -10.273 1 93.94 124 HIS B N 1
ATOM 2747 C CA . HIS B 1 124 ? 2.768 -19.469 -10.594 1 93.94 124 HIS B CA 1
ATOM 2748 C C . HIS B 1 124 ? 3.326 -20.859 -10.344 1 93.94 124 HIS B C 1
ATOM 2750 O O . HIS B 1 124 ? 2.604 -21.75 -9.891 1 93.94 124 HIS B O 1
ATOM 2756 N N . LYS B 1 125 ? 4.535 -21.031 -10.625 1 93.88 125 LYS B N 1
ATOM 2757 C CA . LYS B 1 125 ? 5.168 -22.344 -10.484 1 93.88 125 LYS B CA 1
ATOM 2758 C C . LYS B 1 125 ? 5.473 -22.641 -9.023 1 93.88 125 LYS B C 1
ATOM 2760 O O . LYS B 1 125 ? 5.414 -23.812 -8.602 1 93.88 125 LYS B O 1
ATOM 2765 N N . TYR B 1 126 ? 5.789 -21.609 -8.242 1 94.81 126 TYR B N 1
ATOM 2766 C CA . TYR B 1 126 ? 6.172 -21.797 -6.848 1 94.81 126 TYR B CA 1
ATOM 2767 C C . TYR B 1 126 ? 5.25 -21.016 -5.918 1 94.81 126 TYR B C 1
ATOM 2769 O O . TYR B 1 126 ? 5.488 -19.844 -5.641 1 94.81 126 TYR B O 1
ATOM 2777 N N . PRO B 1 127 ? 4.289 -21.688 -5.289 1 94.44 127 PRO B N 1
ATOM 2778 C CA . PRO B 1 127 ? 3.305 -21.016 -4.434 1 94.44 127 PRO B CA 1
ATOM 2779 C C . PRO B 1 127 ? 3.947 -20.266 -3.27 1 94.44 127 PRO B C 1
ATOM 2781 O O . PRO B 1 127 ? 3.469 -19.203 -2.885 1 94.44 127 PRO B O 1
ATOM 2784 N N . THR B 1 128 ? 4.98 -20.797 -2.811 1 95.62 128 THR B N 1
ATOM 2785 C CA . THR B 1 128 ? 5.664 -20.156 -1.69 1 95.62 128 THR B CA 1
ATOM 2786 C C . THR B 1 128 ? 6.199 -18.797 -2.092 1 95.62 128 THR B C 1
ATOM 2788 O O . THR B 1 128 ? 6.129 -17.844 -1.312 1 95.62 128 THR B O 1
ATOM 2791 N N . LEU B 1 129 ? 6.715 -18.656 -3.295 1 96.81 129 LEU B N 1
ATOM 2792 C CA . LEU B 1 129 ? 7.195 -17.375 -3.805 1 96.81 129 LEU B CA 1
ATOM 2793 C C . LEU B 1 129 ? 6.047 -16.375 -3.92 1 96.81 129 LEU B C 1
ATOM 2795 O O . LEU B 1 129 ? 6.188 -15.211 -3.527 1 96.81 129 LEU B O 1
ATOM 2799 N N . MET B 1 130 ? 4.988 -16.859 -4.438 1 96.69 130 MET B N 1
ATOM 2800 C CA . MET B 1 130 ? 3.795 -16.031 -4.57 1 96.69 130 MET B CA 1
ATOM 2801 C C . MET B 1 130 ? 3.346 -15.508 -3.213 1 96.69 130 MET B C 1
ATOM 2803 O O . MET B 1 130 ? 3.104 -14.312 -3.057 1 96.69 130 MET B O 1
ATOM 2807 N N . GLU B 1 131 ? 3.244 -16.391 -2.273 1 96.38 131 GLU B N 1
ATOM 2808 C CA . GLU B 1 131 ? 2.805 -16.031 -0.93 1 96.38 131 GLU B CA 1
ATOM 2809 C C . GLU B 1 131 ? 3.744 -15 -0.302 1 96.38 131 GLU B C 1
ATOM 2811 O O . GLU B 1 131 ? 3.291 -14.047 0.333 1 96.38 131 GLU B O 1
ATOM 2816 N N . ASN B 1 132 ? 4.996 -15.188 -0.45 1 97.19 132 ASN B N 1
ATOM 2817 C CA . ASN B 1 132 ? 5.984 -14.273 0.103 1 97.19 132 ASN B CA 1
ATOM 2818 C C . ASN B 1 132 ? 5.887 -12.891 -0.535 1 97.19 132 ASN B C 1
ATOM 2820 O O . ASN B 1 132 ? 5.988 -11.875 0.154 1 97.19 132 ASN B O 1
ATOM 2824 N N . PHE B 1 133 ? 5.699 -12.914 -1.856 1 98.12 133 PHE B N 1
ATOM 2825 C CA . PHE B 1 133 ? 5.609 -11.633 -2.547 1 98.12 133 PHE B CA 1
ATOM 2826 C C . PHE B 1 133 ? 4.352 -10.875 -2.131 1 98.12 133 PHE B C 1
ATOM 2828 O O . PHE B 1 133 ? 4.406 -9.688 -1.831 1 98.12 133 PHE B O 1
ATOM 2835 N N . ILE B 1 134 ? 3.26 -11.555 -2.104 1 97.75 134 ILE B N 1
ATOM 2836 C CA . ILE B 1 134 ? 2 -10.953 -1.682 1 97.75 134 ILE B CA 1
ATOM 2837 C C . ILE B 1 134 ? 2.125 -10.445 -0.247 1 97.75 134 ILE B C 1
ATOM 2839 O O . ILE B 1 134 ? 1.688 -9.336 0.066 1 97.75 134 ILE B O 1
ATOM 2843 N N . GLY B 1 135 ? 2.707 -11.289 0.589 1 96.75 135 GLY B N 1
ATOM 2844 C CA . GLY B 1 135 ? 2.961 -10.852 1.954 1 96.75 135 GLY B CA 1
ATOM 2845 C C . GLY B 1 135 ? 3.803 -9.594 2.033 1 96.75 135 GLY B C 1
ATOM 2846 O O . GLY B 1 135 ? 3.52 -8.703 2.834 1 96.75 135 GLY B O 1
ATOM 2847 N N . MET B 1 136 ? 4.785 -9.547 1.271 1 96.44 136 MET B N 1
ATOM 2848 C CA . MET B 1 136 ? 5.68 -8.391 1.235 1 96.44 136 MET B CA 1
ATOM 2849 C C . MET B 1 136 ? 4.922 -7.125 0.85 1 96.44 136 MET B C 1
ATOM 2851 O O . MET B 1 136 ? 5.031 -6.102 1.525 1 96.44 136 MET B O 1
ATOM 2855 N N . ILE B 1 137 ? 4.191 -7.207 -0.253 1 96.75 137 ILE B N 1
ATOM 2856 C CA . ILE B 1 137 ? 3.434 -6.043 -0.708 1 96.75 137 ILE B CA 1
ATOM 2857 C C . ILE B 1 137 ? 2.395 -5.664 0.342 1 96.75 137 ILE B C 1
ATOM 2859 O O . ILE B 1 137 ? 2.143 -4.477 0.574 1 96.75 137 ILE B O 1
ATOM 2863 N N . SER B 1 138 ? 1.777 -6.645 0.949 1 96.31 138 SER B N 1
ATOM 2864 C CA . SER B 1 138 ? 0.792 -6.391 1.995 1 96.31 138 SER B CA 1
ATOM 2865 C C . SER B 1 138 ? 1.422 -5.676 3.188 1 96.31 138 SER B C 1
ATOM 2867 O O . SER B 1 138 ? 0.827 -4.758 3.752 1 96.31 138 SER B O 1
ATOM 2869 N N . ASP B 1 139 ? 2.584 -6.09 3.584 1 94.44 139 ASP B N 1
ATOM 2870 C CA . ASP B 1 139 ? 3.287 -5.441 4.688 1 94.44 139 ASP B CA 1
ATOM 2871 C C . ASP B 1 139 ? 3.607 -3.986 4.352 1 94.44 139 ASP B C 1
ATOM 2873 O O . ASP B 1 139 ? 3.52 -3.111 5.215 1 94.44 139 ASP B O 1
ATOM 2877 N N . ILE B 1 140 ? 4.008 -3.781 3.156 1 93.19 140 ILE B N 1
ATOM 2878 C CA . ILE B 1 140 ? 4.266 -2.416 2.709 1 93.19 140 ILE B CA 1
ATOM 2879 C C . ILE B 1 140 ? 2.984 -1.593 2.795 1 93.19 140 ILE B C 1
ATOM 2881 O O . ILE B 1 140 ? 2.996 -0.464 3.293 1 93.19 140 ILE B O 1
ATOM 2885 N N . SER B 1 141 ? 1.899 -2.133 2.328 1 92.38 141 SER B N 1
ATOM 2886 C CA . SER B 1 141 ? 0.611 -1.451 2.396 1 92.38 141 SER B CA 1
ATOM 2887 C C . SER B 1 141 ? 0.234 -1.124 3.836 1 92.38 141 SER B C 1
ATOM 2889 O O . SER B 1 141 ? -0.245 -0.025 4.125 1 92.38 141 SER B O 1
ATOM 2891 N N . ALA B 1 142 ? 0.413 -2.084 4.699 1 89.5 142 ALA B N 1
ATOM 2892 C CA . ALA B 1 142 ? 0.128 -1.866 6.113 1 89.5 142 ALA B CA 1
ATOM 2893 C C . ALA B 1 142 ? 0.95 -0.706 6.668 1 89.5 142 ALA B C 1
ATOM 2895 O O . ALA B 1 142 ? 0.427 0.142 7.395 1 89.5 142 ALA B O 1
ATOM 2896 N N . PHE B 1 143 ? 2.146 -0.699 6.336 1 87.44 143 PHE B N 1
ATOM 2897 C CA . PHE B 1 143 ? 3.039 0.371 6.762 1 87.44 143 PHE B CA 1
ATOM 2898 C C . PHE B 1 143 ? 2.557 1.721 6.246 1 87.44 143 PHE B C 1
ATOM 2900 O O . PHE B 1 143 ? 2.5 2.695 6.996 1 87.44 143 PHE B O 1
ATOM 2907 N N . LEU B 1 144 ? 2.264 1.776 4.949 1 85.31 144 LEU B N 1
ATOM 2908 C CA . LEU B 1 144 ? 1.812 3.016 4.328 1 85.31 144 LEU B CA 1
ATOM 2909 C C . LEU B 1 144 ? 0.52 3.508 4.973 1 85.31 144 LEU B C 1
ATOM 2911 O O . LEU B 1 144 ? 0.354 4.707 5.203 1 85.31 144 LEU B O 1
ATOM 2915 N N . MET B 1 145 ? -0.405 2.611 5.246 1 83.81 145 MET B N 1
ATOM 2916 C CA . MET B 1 145 ? -1.673 2.963 5.879 1 83.81 145 MET B CA 1
ATOM 2917 C C . MET B 1 145 ? -1.443 3.541 7.27 1 83.81 145 MET B C 1
ATOM 2919 O O . MET B 1 145 ? -2.08 4.523 7.652 1 83.81 145 MET B O 1
ATOM 2923 N N . LYS B 1 146 ? -0.58 2.906 8.008 1 79.12 146 LYS B N 1
ATOM 2924 C CA . LYS B 1 146 ? -0.224 3.41 9.328 1 79.12 146 LYS B CA 1
ATOM 2925 C C . LYS B 1 146 ? 0.372 4.812 9.242 1 79.12 146 LYS B C 1
ATOM 2927 O O . LYS B 1 146 ? 0.053 5.68 10.055 1 79.12 146 LYS B O 1
ATOM 2932 N N . LYS B 1 147 ? 1.205 4.996 8.289 1 76.44 147 LYS B N 1
ATOM 2933 C CA . LYS B 1 147 ? 1.84 6.297 8.086 1 76.44 147 LYS B CA 1
ATOM 2934 C C . LYS B 1 147 ? 0.805 7.371 7.762 1 76.44 147 LYS B C 1
ATOM 2936 O O . LYS B 1 147 ? 0.888 8.492 8.258 1 76.44 147 LYS B O 1
ATOM 2941 N N . ILE B 1 148 ? -0.138 7.094 6.918 1 74.75 148 ILE B N 1
ATOM 2942 C CA . ILE B 1 148 ? -1.207 8.023 6.562 1 74.75 148 ILE B CA 1
ATOM 2943 C C . ILE B 1 148 ? -2.004 8.398 7.809 1 74.75 148 ILE B C 1
ATOM 2945 O O . ILE B 1 148 ? -2.338 9.562 8.008 1 74.75 148 ILE B O 1
ATOM 2949 N N . HIS B 1 149 ? -2.35 7.359 8.539 1 71.06 149 HIS B N 1
ATOM 2950 C CA . HIS B 1 149 ? -3.084 7.605 9.773 1 71.06 149 HIS B CA 1
ATOM 2951 C C . HIS B 1 149 ? -2.336 8.586 10.672 1 71.06 149 HIS B C 1
ATOM 2953 O O . HIS B 1 149 ? -2.939 9.5 11.234 1 71.06 149 HIS B O 1
ATOM 2959 N N . GLN B 1 150 ? -1.146 8.445 10.742 1 67.31 150 GLN B N 1
ATOM 2960 C CA . GLN B 1 150 ? -0.306 9.312 11.562 1 67.31 150 GLN B CA 1
ATOM 2961 C C . GLN B 1 150 ? -0.286 10.734 11.023 1 67.31 150 GLN B C 1
ATOM 2963 O O . GLN B 1 150 ? -0.354 11.703 11.789 1 67.31 150 GLN B O 1
ATOM 2968 N N . LEU B 1 151 ? -0.181 10.836 9.703 1 66.94 151 LEU B N 1
ATOM 2969 C CA . LEU B 1 151 ? -0.076 12.133 9.031 1 66.94 151 LEU B CA 1
ATOM 2970 C C . LEU B 1 151 ? -1.42 12.852 9.031 1 66.94 151 LEU B C 1
ATOM 2972 O O . LEU B 1 151 ? -1.472 14.078 9.141 1 66.94 151 LEU B O 1
ATOM 2976 N N . SER B 1 152 ? -2.469 12.148 8.672 1 60.28 152 SER B N 1
ATOM 2977 C CA . SER B 1 152 ? -3.811 12.719 8.578 1 60.28 152 SER B CA 1
ATOM 2978 C C . SER B 1 152 ? -4.273 13.266 9.922 1 60.28 152 SER B C 1
ATOM 2980 O O . SER B 1 152 ? -4.922 14.312 9.984 1 60.28 152 SER B O 1
ATOM 2982 N N . LEU B 1 153 ? -4.23 12.453 10.914 1 52.19 153 LEU B N 1
ATOM 2983 C CA . LEU B 1 153 ? -4.641 12.914 12.242 1 52.19 153 LEU B CA 1
ATOM 2984 C C . LEU B 1 153 ? -3.947 14.219 12.602 1 52.19 153 LEU B C 1
ATOM 2986 O O . LEU B 1 153 ? -4.461 14.992 13.406 1 52.19 153 LEU B O 1
ATOM 2990 N N . ARG B 1 154 ? -2.98 14.453 11.992 1 51.75 154 ARG B N 1
ATOM 2991 C CA . ARG B 1 154 ? -2.191 15.617 12.367 1 51.75 154 ARG B CA 1
ATOM 2992 C C . ARG B 1 154 ? -2.537 16.812 11.492 1 51.75 154 ARG B C 1
ATOM 2994 O O . ARG B 1 154 ? -2.201 17.953 11.828 1 51.75 154 ARG B O 1
ATOM 3001 N N . SER B 1 155 ? -3.242 16.625 10.383 1 56.5 155 SER B N 1
ATOM 3002 C CA . SER B 1 155 ? -3.346 17.797 9.516 1 56.5 155 SER B CA 1
ATOM 3003 C C . SER B 1 155 ? -4.574 18.625 9.859 1 56.5 155 SER B C 1
ATOM 3005 O O . SER B 1 155 ? -5.582 18.094 10.336 1 56.5 155 SER B O 1
ATOM 3007 N N . LEU B 1 156 ? -4.379 19.875 9.836 1 60 156 LEU B N 1
ATOM 3008 C CA . LEU B 1 156 ? -5.457 20.828 10.047 1 60 156 LEU B CA 1
ATOM 3009 C C . LEU B 1 156 ? -6.578 20.625 9.039 1 60 156 LEU B C 1
ATOM 3011 O O . LEU B 1 156 ? -7.758 20.688 9.391 1 60 156 LEU B O 1
ATOM 3015 N N . GLN B 1 157 ? -6.176 20.297 7.902 1 60.94 157 GLN B N 1
ATOM 3016 C CA . GLN B 1 157 ? -7.168 20.062 6.859 1 60.94 157 GLN B CA 1
ATOM 3017 C C . GLN B 1 157 ? -7.992 18.812 7.164 1 60.94 157 GLN B C 1
ATOM 3019 O O . GLN B 1 157 ? -9.211 18.797 6.945 1 60.94 157 GLN B O 1
ATOM 3024 N N . GLY B 1 158 ? -7.27 17.969 7.59 1 61.69 158 GLY B N 1
ATOM 3025 C CA . GLY B 1 158 ? -7.992 16.781 8.016 1 61.69 158 GLY B CA 1
ATOM 3026 C C . GLY B 1 158 ? -8.953 17.047 9.156 1 61.69 158 GLY B C 1
ATOM 3027 O O . GLY B 1 158 ? -10.086 16.562 9.141 1 61.69 158 GLY B O 1
ATOM 3028 N N . LYS B 1 159 ? -8.438 17.75 10.078 1 62.88 159 LYS B N 1
ATOM 3029 C CA . LYS B 1 159 ? -9.273 18.125 11.219 1 62.88 159 LYS B CA 1
ATOM 3030 C C . LYS B 1 159 ? -10.484 18.922 10.766 1 62.88 159 LYS B C 1
ATOM 3032 O O . LYS B 1 159 ? -11.602 18.688 11.227 1 62.88 159 LYS B O 1
ATOM 3037 N N . ILE B 1 160 ? -10.227 19.812 9.883 1 69.81 160 ILE B N 1
ATOM 3038 C CA . ILE B 1 160 ? -11.297 20.656 9.344 1 69.81 160 ILE B CA 1
ATOM 3039 C C . ILE B 1 160 ? -12.273 19.812 8.539 1 69.81 160 ILE B C 1
ATOM 3041 O O . ILE B 1 160 ? -13.492 19.938 8.695 1 69.81 160 ILE B O 1
ATOM 3045 N N . GLY B 1 161 ? -11.727 19.062 7.695 1 67.25 161 GLY B N 1
ATOM 3046 C CA . GLY B 1 161 ? -12.57 18.188 6.895 1 67.25 161 GLY B CA 1
ATOM 3047 C C . GLY B 1 161 ? -13.469 17.297 7.73 1 67.25 161 GLY B C 1
ATOM 3048 O O . GLY B 1 161 ? -14.664 17.156 7.441 1 67.25 161 GLY B O 1
ATOM 3049 N N . ASP B 1 162 ? -12.906 16.766 8.703 1 62.66 162 ASP B N 1
ATOM 3050 C CA . ASP B 1 162 ? -13.664 15.906 9.617 1 62.66 162 ASP B CA 1
ATOM 3051 C C . ASP B 1 162 ? -14.781 16.688 10.305 1 62.66 162 ASP B C 1
ATOM 3053 O O . ASP B 1 162 ? -15.898 16.188 10.438 1 62.66 162 ASP B O 1
ATOM 3057 N N . TYR B 1 163 ? -14.461 17.797 10.766 1 70.12 163 TYR B N 1
ATOM 3058 C CA . TYR B 1 163 ? -15.422 18.672 11.43 1 70.12 163 TYR B CA 1
ATOM 3059 C C . TYR B 1 163 ? -16.578 19.016 10.5 1 70.12 163 TYR B C 1
ATOM 3061 O O . TYR B 1 163 ? -17.75 18.906 10.883 1 70.12 163 TYR B O 1
ATOM 3069 N N . LEU B 1 164 ? -16.203 19.297 9.258 1 72.06 164 LEU B N 1
ATOM 3070 C CA . LEU B 1 164 ? -17.234 19.703 8.289 1 72.06 164 LEU B CA 1
ATOM 3071 C C . LEU B 1 164 ? -18.094 18.5 7.883 1 72.06 164 LEU B C 1
ATOM 3073 O O . LEU B 1 164 ? -19.297 18.641 7.691 1 72.06 164 LEU B O 1
ATOM 3077 N N . PHE B 1 165 ? -17.438 17.469 7.812 1 65.62 165 PHE B N 1
ATOM 3078 C CA . PHE B 1 165 ? -18.172 16.266 7.438 1 65.62 165 PHE B CA 1
ATOM 3079 C C . PHE B 1 165 ? -19.156 15.875 8.531 1 65.62 165 PHE B C 1
ATOM 3081 O O . PHE B 1 165 ? -20.281 15.477 8.242 1 65.62 165 PHE B O 1
ATOM 3088 N N . GLN B 1 166 ? -18.734 15.992 9.734 1 64.31 166 GLN B N 1
ATOM 3089 C CA . GLN B 1 166 ? -19.625 15.727 10.859 1 64.31 166 GLN B CA 1
ATOM 3090 C C . GLN B 1 166 ? -20.828 16.656 10.836 1 64.31 166 GLN B C 1
ATOM 3092 O O . GLN B 1 166 ? -21.953 16.219 11.086 1 64.31 166 GLN B O 1
ATOM 3097 N N . LEU B 1 167 ? -20.578 17.797 10.586 1 68.31 167 LEU B N 1
ATOM 3098 C CA . LEU B 1 167 ? -21.672 18.75 10.523 1 68.31 167 LEU B CA 1
ATOM 3099 C C . LEU B 1 167 ? -22.594 18.453 9.359 1 68.31 167 LEU B C 1
ATOM 3101 O O . LEU B 1 167 ? -23.812 18.594 9.477 1 68.31 167 LEU B O 1
ATOM 3105 N N . TYR B 1 168 ? -21.938 17.953 8.344 1 67.19 168 TYR B N 1
ATOM 3106 C CA . TYR B 1 168 ? -22.703 17.562 7.156 1 67.19 168 TYR B CA 1
ATOM 3107 C C . TYR B 1 168 ? -23.609 16.375 7.457 1 67.19 168 TYR B C 1
ATOM 3109 O O . TYR B 1 168 ? -24.781 16.359 7.07 1 67.19 168 TYR B O 1
ATOM 3117 N N . THR B 1 169 ? -23.047 15.477 8.047 1 61.66 169 THR B N 1
ATOM 3118 C CA . THR B 1 169 ? -23.797 14.258 8.336 1 61.66 169 THR B CA 1
ATOM 3119 C C . THR B 1 169 ? -24.891 14.523 9.367 1 61.66 169 THR B C 1
ATOM 3121 O O . THR B 1 169 ? -25.953 13.891 9.328 1 61.66 169 THR B O 1
ATOM 3124 N N . LYS B 1 170 ? -24.578 15.375 10.25 1 62.97 170 LYS B N 1
ATOM 3125 C CA . LYS B 1 170 ? -25.562 15.719 11.281 1 62.97 170 LYS B CA 1
ATOM 3126 C C . LYS B 1 170 ? -26.688 16.562 10.703 1 62.97 170 LYS B C 1
ATOM 3128 O O . LYS B 1 170 ? -27.859 16.328 10.992 1 62.97 170 LYS B O 1
ATOM 3133 N N . ASP B 1 171 ? -26.328 17.453 9.906 1 62.25 171 ASP B N 1
ATOM 3134 C CA . ASP B 1 171 ? -27.312 18.438 9.43 1 62.25 171 ASP B CA 1
ATOM 3135 C C . ASP B 1 171 ? -27.891 18.016 8.078 1 62.25 171 ASP B C 1
ATOM 3137 O O . ASP B 1 171 ? -28.969 18.484 7.695 1 62.25 171 ASP B O 1
ATOM 3141 N N . GLY B 1 172 ? -27.172 17.031 7.371 1 61.41 172 GLY B N 1
ATOM 3142 C CA . GLY B 1 172 ? -27.609 16.562 6.059 1 61.41 172 GLY B CA 1
ATOM 3143 C C . GLY B 1 172 ? -27.547 17.641 4.996 1 61.41 172 GLY B C 1
ATOM 3144 O O . GLY B 1 172 ? -28 17.453 3.871 1 61.41 172 GLY B O 1
ATOM 3145 N N . SER B 1 173 ? -27.203 18.766 5.301 1 64.69 173 SER B N 1
ATOM 3146 C CA . SER B 1 173 ? -27.125 19.891 4.371 1 64.69 173 SER B CA 1
ATOM 3147 C C . SER B 1 173 ? -25.688 20.125 3.902 1 64.69 173 SER B C 1
ATOM 3149 O O . SER B 1 173 ? -24.734 19.906 4.656 1 64.69 173 SER B O 1
ATOM 3151 N N . ASN B 1 174 ? -25.562 20.406 2.592 1 72.94 174 ASN B N 1
ATOM 3152 C CA . ASN B 1 174 ? -24.266 20.766 2.039 1 72.94 174 ASN B CA 1
ATOM 3153 C C . ASN B 1 174 ? -23.828 22.156 2.492 1 72.94 174 ASN B C 1
ATOM 3155 O O . ASN B 1 174 ? -22.672 22.547 2.293 1 72.94 174 ASN B O 1
ATOM 3159 N N . ARG B 1 175 ? -24.797 22.906 2.957 1 74.19 175 ARG B N 1
ATOM 3160 C CA . ARG B 1 175 ? -24.469 24.219 3.467 1 74.19 175 ARG B CA 1
ATOM 3161 C C . ARG B 1 175 ? -24.438 24.234 4.992 1 74.19 175 ARG B C 1
ATOM 3163 O O . ARG B 1 175 ? -25.469 24.031 5.641 1 74.19 175 ARG B O 1
ATOM 3170 N N . ILE B 1 176 ? -23.25 24.219 5.516 1 71.31 176 ILE B N 1
ATOM 3171 C CA . ILE B 1 176 ? -23.047 24.172 6.961 1 71.31 176 ILE B CA 1
ATOM 3172 C C . ILE B 1 176 ? -22.812 25.594 7.484 1 71.31 176 ILE B C 1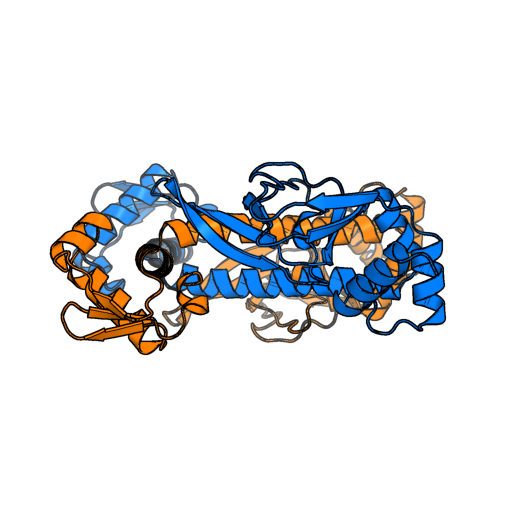
ATOM 3174 O O . ILE B 1 176 ? -21.984 26.328 6.941 1 71.31 176 ILE B O 1
ATOM 3178 N N . VAL B 1 177 ? -23.656 26.078 8.273 1 66.69 177 VAL B N 1
ATOM 3179 C CA . VAL B 1 177 ? -23.438 27.344 8.961 1 66.69 177 VAL B CA 1
ATOM 3180 C C . VAL B 1 177 ? -22.609 27.109 10.227 1 66.69 177 VAL B C 1
ATOM 3182 O O . VAL B 1 177 ? -23.031 26.391 11.125 1 66.69 177 VAL B O 1
ATOM 3185 N N . VAL B 1 178 ? -21.328 27.438 10.141 1 61.94 178 VAL B N 1
ATOM 3186 C CA . VAL B 1 178 ? -20.469 27.312 11.312 1 61.94 178 VAL B CA 1
ATOM 3187 C C . VAL B 1 178 ? -20.812 28.406 12.328 1 61.94 178 VAL B C 1
ATOM 3189 O O . VAL B 1 178 ? -20.594 29.594 12.07 1 61.94 178 VAL B O 1
ATOM 3192 N N . GLU B 1 179 ? -21.547 28.109 13.273 1 61.09 179 GLU B N 1
ATOM 3193 C CA . GLU B 1 179 ? -21.953 29.078 14.297 1 61.09 179 GLU B CA 1
ATOM 3194 C C . GLU B 1 179 ? -20.75 29.578 15.094 1 61.09 179 GLU B C 1
ATOM 3196 O O . GLU B 1 179 ? -20.781 30.672 15.648 1 61.09 179 GLU B O 1
ATOM 3201 N N . SER B 1 180 ? -19.797 28.75 15.172 1 58.84 180 SER B N 1
ATOM 3202 C CA . SER B 1 180 ? -18.625 29.141 15.945 1 58.84 180 SER B CA 1
ATOM 3203 C C . SER B 1 180 ? -17.797 30.188 15.188 1 58.84 180 SER B C 1
ATOM 3205 O O . SER B 1 180 ? -17.766 30.188 13.961 1 58.84 180 SER B O 1
ATOM 3207 N N . SER B 1 181 ? -17.344 31.156 15.938 1 60.41 181 SER B N 1
ATOM 3208 C CA . SER B 1 181 ? -16.406 32.125 15.367 1 60.41 181 SER B CA 1
ATOM 3209 C C . SER B 1 181 ? -15.164 31.422 14.828 1 60.41 181 SER B C 1
ATOM 3211 O O . SER B 1 181 ? -14.844 30.312 15.242 1 60.41 181 SER B O 1
ATOM 3213 N N . TRP B 1 182 ? -14.672 31.859 13.703 1 64.62 182 TRP B N 1
ATOM 3214 C CA . TRP B 1 182 ? -13.391 31.391 13.195 1 64.62 182 TRP B CA 1
ATOM 3215 C C . TRP B 1 182 ? -12.398 31.172 14.328 1 64.62 182 TRP B C 1
ATOM 3217 O O . TRP B 1 182 ? -11.57 30.266 14.266 1 64.62 182 TRP B O 1
ATOM 3227 N N . LYS B 1 183 ? -12.664 31.984 15.258 1 67.56 183 LYS B N 1
ATOM 3228 C CA . LYS B 1 183 ? -11.836 31.891 16.453 1 67.56 183 LYS B CA 1
ATOM 3229 C C . LYS B 1 183 ? -12.109 30.578 17.203 1 67.56 183 LYS B C 1
ATOM 3231 O O . LYS B 1 183 ? -11.172 29.906 17.641 1 67.56 183 LYS B O 1
ATOM 3236 N N . GLU B 1 184 ? -13.273 30.25 17.328 1 68.69 184 GLU B N 1
ATOM 3237 C CA . GLU B 1 184 ? -13.641 29.016 18.031 1 68.69 184 GLU B CA 1
ATOM 3238 C C . GLU B 1 184 ? -13.141 27.781 17.281 1 68.69 184 GLU B C 1
ATOM 3240 O O . GLU B 1 184 ? -12.695 26.812 17.906 1 68.69 184 GLU B O 1
ATOM 3245 N N . LEU B 1 185 ? -13.211 27.844 16.078 1 70.25 185 LEU B N 1
ATOM 3246 C CA . LEU B 1 185 ? -12.742 26.719 15.273 1 70.25 185 LEU B CA 1
ATOM 3247 C C . LEU B 1 185 ? -11.227 26.594 15.367 1 70.25 185 LEU B C 1
ATOM 3249 O O . LEU B 1 185 ? -10.695 25.469 15.438 1 70.25 185 LEU B O 1
ATOM 3253 N N . SER B 1 186 ? -10.68 27.75 15.273 1 67.94 186 SER B N 1
ATOM 3254 C CA . SER B 1 186 ? -9.234 27.766 15.461 1 67.94 186 SER B CA 1
ATOM 3255 C C . SER B 1 186 ? -8.844 27.156 16.812 1 67.94 186 SER B C 1
ATOM 3257 O O . SER B 1 186 ? -7.887 26.375 16.891 1 67.94 186 SER B O 1
ATOM 3259 N N . ASP B 1 187 ? -9.594 27.531 17.781 1 65.75 187 ASP B N 1
ATOM 3260 C CA . ASP B 1 187 ? -9.352 26.984 19.125 1 65.75 187 ASP B CA 1
ATOM 3261 C C . ASP B 1 187 ? -9.586 25.484 19.156 1 65.75 187 ASP B C 1
ATOM 3263 O O . ASP B 1 187 ? -8.805 24.734 19.766 1 65.75 187 ASP B O 1
ATOM 3267 N N . ARG B 1 188 ? -10.609 25.188 18.5 1 64.31 188 ARG B N 1
ATOM 3268 C CA . ARG B 1 188 ? -10.977 23.781 18.469 1 64.31 188 ARG B CA 1
ATOM 3269 C C . ARG B 1 188 ? -9.883 22.938 17.812 1 64.31 188 ARG B C 1
ATOM 3271 O O . ARG B 1 188 ? -9.586 21.828 18.266 1 64.31 188 ARG B O 1
ATOM 3278 N N . PHE B 1 189 ? -9.406 23.484 16.797 1 65.06 189 PHE B N 1
ATOM 3279 C CA . PHE B 1 189 ? -8.438 22.719 16.016 1 65.06 189 PHE B CA 1
ATOM 3280 C C . PHE B 1 189 ? -7.023 22.984 16.5 1 65.06 189 PHE B C 1
ATOM 3282 O O . PHE B 1 189 ? -6.066 22.375 16.016 1 65.06 189 PHE B O 1
ATOM 3289 N N . GLY B 1 190 ? -7.035 23.906 17.5 1 58.78 190 GLY B N 1
ATOM 3290 C CA . GLY B 1 190 ? -5.746 24.25 18.078 1 58.78 190 GLY B CA 1
ATOM 3291 C C . GLY B 1 190 ? -4.816 24.938 17.094 1 58.78 190 GLY B C 1
ATOM 3292 O O . GLY B 1 190 ? -3.615 24.656 17.062 1 58.78 190 GLY B O 1
ATOM 3293 N N . VAL B 1 191 ? -5.387 25.609 16.219 1 60.53 191 VAL B N 1
ATOM 3294 C CA . VAL B 1 191 ? -4.602 26.344 15.242 1 60.53 191 VAL B CA 1
ATOM 3295 C C . VAL B 1 191 ? -4.953 27.828 15.312 1 60.53 191 VAL B C 1
ATOM 3297 O O . VAL B 1 191 ? -5.938 28.219 15.945 1 60.53 191 VAL B O 1
ATOM 3300 N N . ASN B 1 192 ? -4.02 28.594 14.82 1 60.41 192 ASN B N 1
ATOM 3301 C CA . ASN B 1 192 ? -4.352 30 14.75 1 60.41 192 ASN B CA 1
ATOM 3302 C C . ASN B 1 192 ? -5.32 30.297 13.602 1 60.41 192 ASN B C 1
ATOM 3304 O O . ASN B 1 192 ? -5.516 29.453 12.719 1 60.41 192 ASN B O 1
ATOM 3308 N N . ARG B 1 193 ? -5.969 31.375 13.773 1 64.75 193 ARG B N 1
ATOM 3309 C CA . ARG B 1 193 ? -6.984 31.797 12.812 1 64.75 193 ARG B CA 1
ATOM 3310 C C . ARG B 1 193 ? -6.426 31.812 11.391 1 64.75 193 ARG B C 1
ATOM 3312 O O . ARG B 1 193 ? -7.125 31.453 10.438 1 64.75 193 ARG B O 1
ATOM 3319 N N . GLN B 1 194 ? -5.262 32.188 11.273 1 64.44 194 GLN B N 1
ATOM 3320 C CA . GLN B 1 194 ? -4.641 32.25 9.953 1 64.44 194 GLN B CA 1
ATOM 3321 C C . GLN B 1 194 ? -4.488 30.859 9.344 1 64.44 194 GLN B C 1
ATOM 3323 O O . GLN B 1 194 ? -4.762 30.672 8.156 1 64.44 194 GLN B O 1
ATOM 3328 N N . SER B 1 195 ? -4.043 29.984 10.125 1 60.62 195 SER B N 1
ATOM 3329 C CA . SER B 1 195 ? -3.895 28.609 9.672 1 60.62 195 SER B CA 1
ATOM 3330 C C . SER B 1 195 ? -5.238 28.016 9.273 1 60.62 195 SER B C 1
ATOM 3332 O O . SER B 1 195 ? -5.332 27.297 8.273 1 60.62 195 SER B O 1
ATOM 3334 N N . LEU B 1 196 ? -6.203 28.281 10.047 1 72.5 196 LEU B N 1
ATOM 3335 C CA . LEU B 1 196 ? -7.551 27.828 9.734 1 72.5 196 LEU B CA 1
ATOM 3336 C C . LEU B 1 196 ? -8.031 28.422 8.414 1 72.5 196 LEU B C 1
ATOM 3338 O O . LEU B 1 196 ? -8.531 27.688 7.555 1 72.5 196 LEU B O 1
ATOM 3342 N N . ALA B 1 197 ? -7.828 29.703 8.375 1 70.56 197 ALA B N 1
ATOM 3343 C CA . ALA B 1 197 ? -8.25 30.391 7.156 1 70.56 197 ALA B CA 1
ATOM 3344 C C . ALA B 1 197 ? -7.543 29.828 5.93 1 70.56 197 ALA B C 1
ATOM 3346 O O . ALA B 1 197 ? -8.172 29.609 4.887 1 70.56 197 ALA B O 1
ATOM 3347 N N . ARG B 1 198 ? -6.344 29.547 6.086 1 69 198 ARG B N 1
ATOM 3348 C CA . ARG B 1 198 ? -5.566 29 4.973 1 69 198 ARG B CA 1
ATOM 3349 C C . ARG B 1 198 ? -6.062 27.609 4.582 1 69 198 ARG B C 1
ATOM 3351 O O . ARG B 1 198 ? -6.168 27.297 3.395 1 6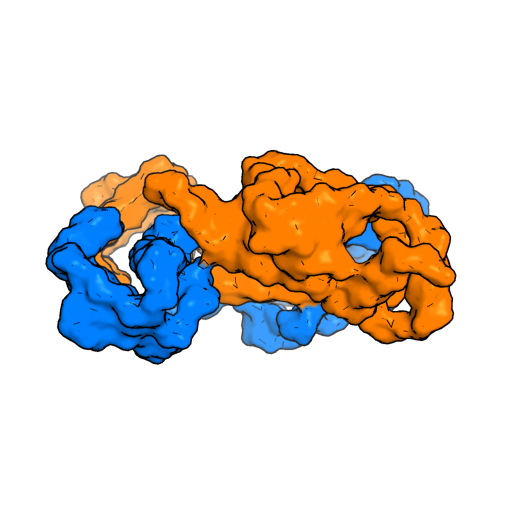9 198 ARG B O 1
ATOM 3358 N N . SER B 1 199 ? -6.234 26.859 5.562 1 72.31 199 SER B N 1
ATOM 3359 C CA . SER B 1 199 ? -6.715 25.516 5.301 1 72.31 199 SER B CA 1
ATOM 3360 C C . SER B 1 199 ? -8.086 25.531 4.633 1 72.31 199 SER B C 1
ATOM 3362 O O . SER B 1 199 ? -8.344 24.75 3.715 1 72.31 199 SER B O 1
ATOM 3364 N N . LEU B 1 200 ? -8.875 26.406 5.145 1 75.38 200 LEU B N 1
ATOM 3365 C CA . LEU B 1 200 ? -10.195 26.562 4.543 1 75.38 200 LEU B CA 1
ATOM 3366 C C . LEU B 1 200 ? -10.086 27.062 3.104 1 75.38 200 LEU B C 1
ATOM 3368 O O . LEU B 1 200 ? -10.805 26.578 2.225 1 75.38 200 LEU B O 1
ATOM 3372 N N . SER B 1 201 ? -9.219 27.969 2.951 1 74.25 201 SER B N 1
ATOM 3373 C CA . SER B 1 201 ? -8.984 28.484 1.604 1 74.25 201 SER B CA 1
ATOM 3374 C C . SER B 1 201 ? -8.492 27.375 0.671 1 74.25 201 SER B C 1
ATOM 3376 O O . SER B 1 201 ? -8.914 27.312 -0.485 1 74.25 201 SER B O 1
ATOM 3378 N N . GLN B 1 202 ? -7.664 26.625 1.188 1 70.31 202 GLN B N 1
ATOM 3379 C CA . GLN B 1 202 ? -7.152 25.516 0.387 1 70.31 202 GLN B CA 1
ATOM 3380 C C . GLN B 1 202 ? -8.266 24.562 0.001 1 70.31 202 GLN B C 1
ATOM 3382 O O . GLN B 1 202 ? -8.344 24.109 -1.146 1 70.31 202 GLN B O 1
ATOM 3387 N N . LEU B 1 203 ? -9.078 24.234 0.895 1 74.88 203 LEU B N 1
ATOM 3388 C CA . LEU B 1 203 ? -10.211 23.344 0.629 1 74.88 203 LEU B CA 1
ATOM 3389 C C . LEU B 1 203 ? -11.156 23.984 -0.388 1 74.88 203 LEU B C 1
ATOM 3391 O O . LEU B 1 203 ? -11.734 23.281 -1.223 1 74.88 203 LEU B O 1
ATOM 3395 N N . GLU B 1 204 ? -11.234 25.234 -0.288 1 77.38 204 GLU B N 1
ATOM 3396 C CA . GLU B 1 204 ? -12.062 25.953 -1.248 1 77.38 204 GLU B CA 1
ATOM 3397 C C . GLU B 1 204 ? -11.438 25.938 -2.641 1 77.38 204 GLU B C 1
ATOM 3399 O O . GLU B 1 204 ? -12.133 25.719 -3.635 1 77.38 204 GLU B O 1
ATOM 3404 N N . GLU B 1 205 ? -10.258 26.125 -2.615 1 74.06 205 GLU B N 1
ATOM 3405 C CA . GLU B 1 205 ? -9.539 26.094 -3.887 1 74.06 205 GLU B CA 1
ATOM 3406 C C . GLU B 1 205 ? -9.625 24.719 -4.547 1 74.06 205 GLU B C 1
ATOM 3408 O O . GLU B 1 205 ? -9.672 24.625 -5.773 1 74.06 205 GLU B O 1
ATOM 3413 N N . GLU B 1 206 ? -9.688 23.766 -3.738 1 67.12 206 GLU B N 1
ATOM 3414 C CA . GLU B 1 206 ? -9.773 22.391 -4.242 1 67.12 206 GLU B CA 1
ATOM 3415 C C . GLU B 1 206 ? -11.211 22.031 -4.617 1 67.12 206 GLU B C 1
ATOM 3417 O O . GLU B 1 206 ? -11.477 20.938 -5.098 1 67.12 206 GLU B O 1
ATOM 3422 N N . GLY B 1 207 ? -12.016 23 -4.402 1 71.81 207 GLY B N 1
ATOM 3423 C CA . GLY B 1 207 ? -13.406 22.812 -4.777 1 71.81 207 GLY B CA 1
ATOM 3424 C C . GLY B 1 207 ? -14.164 21.906 -3.826 1 71.81 207 GLY B C 1
ATOM 3425 O O . GLY B 1 207 ? -15.195 21.344 -4.195 1 71.81 207 GLY B O 1
ATOM 3426 N N . ILE B 1 208 ? -13.641 21.703 -2.707 1 74.06 208 ILE B N 1
ATOM 3427 C CA . ILE B 1 208 ? -14.273 20.812 -1.749 1 74.06 208 ILE B CA 1
ATOM 3428 C C . ILE B 1 208 ? -15.32 21.578 -0.942 1 74.06 208 ILE B C 1
ATOM 3430 O O . ILE B 1 208 ? -16.391 21.047 -0.656 1 74.06 208 ILE B O 1
ATOM 3434 N N . ILE B 1 209 ? -14.93 22.797 -0.658 1 80.81 209 ILE B N 1
ATOM 3435 C CA . ILE B 1 209 ? -15.867 23.609 0.104 1 80.81 209 ILE B CA 1
ATOM 3436 C C . ILE B 1 209 ? -15.898 25.031 -0.471 1 80.81 209 ILE B C 1
ATOM 3438 O O . ILE B 1 209 ? -15.07 25.375 -1.308 1 80.81 209 ILE B O 1
ATOM 3442 N N . ARG B 1 210 ? -16.953 25.766 -0.283 1 83.88 210 ARG B N 1
ATOM 3443 C CA . ARG B 1 210 ? -17.078 27.188 -0.538 1 83.88 210 ARG B CA 1
ATOM 3444 C C . ARG B 1 210 ? -17.359 27.953 0.75 1 83.88 210 ARG B C 1
ATOM 3446 O O . ARG B 1 210 ? -18.312 27.625 1.474 1 83.88 210 ARG B O 1
ATOM 3453 N N . VAL B 1 211 ? -16.453 28.828 1.088 1 80.25 211 VAL B N 1
ATOM 3454 C CA . VAL B 1 211 ? -16.609 29.594 2.318 1 80.25 211 VAL B CA 1
ATOM 3455 C C . VAL B 1 211 ? -17.297 30.922 2.008 1 80.25 211 VAL B C 1
ATOM 3457 O O . VAL B 1 211 ? -16.844 31.672 1.136 1 80.25 211 VAL B O 1
ATOM 3460 N N . ASP B 1 212 ? -18.438 31.156 2.551 1 79.25 212 ASP B N 1
ATOM 3461 C CA . ASP B 1 212 ? -19.172 32.406 2.457 1 79.25 212 ASP B CA 1
ATOM 3462 C C . ASP B 1 212 ? -19.453 33 3.842 1 79.25 212 ASP B C 1
ATOM 3464 O O . ASP B 1 212 ? -20.484 32.688 4.449 1 79.25 212 ASP B O 1
ATOM 3468 N N . GLY B 1 213 ? -18.578 33.906 4.25 1 73.94 213 GLY B N 1
ATOM 3469 C CA . GLY B 1 213 ? -18.719 34.438 5.598 1 73.94 213 GLY B CA 1
ATOM 3470 C C . GLY B 1 213 ? -18.609 33.375 6.672 1 73.94 213 GLY B C 1
ATOM 3471 O O . GLY B 1 213 ? -17.578 32.719 6.809 1 73.94 213 GLY B O 1
ATOM 3472 N N . LYS B 1 214 ? -19.719 33.188 7.406 1 71 214 LYS B N 1
ATOM 3473 C CA . LYS B 1 214 ? -19.766 32.188 8.461 1 71 214 LYS B CA 1
ATOM 3474 C C . LYS B 1 214 ? -20.344 30.875 7.949 1 71 214 LYS B C 1
ATOM 3476 O O . LYS B 1 214 ? -20.516 29.922 8.711 1 71 214 LYS B O 1
ATOM 3481 N N . SER B 1 215 ? -20.594 30.891 6.695 1 77.75 215 SER B N 1
ATOM 3482 C CA . SER B 1 215 ? -21.188 29.688 6.121 1 77.75 215 SER B CA 1
ATOM 3483 C C . SER B 1 215 ? -20.188 28.953 5.23 1 77.75 215 SER B C 1
ATOM 3485 O O . SER B 1 215 ? -19.422 29.578 4.5 1 77.75 215 SER B O 1
ATOM 3487 N N . ILE B 1 216 ? -20.156 27.641 5.441 1 81.06 216 ILE B N 1
ATOM 3488 C CA . ILE B 1 216 ? -19.328 26.781 4.602 1 81.06 216 ILE B CA 1
ATOM 3489 C C . ILE B 1 216 ? -20.234 25.828 3.807 1 81.06 216 ILE B C 1
ATOM 3491 O O . ILE B 1 216 ? -21.062 25.125 4.379 1 81.06 216 ILE B O 1
ATOM 3495 N N . GLU B 1 217 ? -20.203 25.906 2.506 1 81.19 217 GLU B N 1
ATOM 3496 C CA . GLU B 1 217 ? -20.891 24.969 1.636 1 81.19 217 GLU B CA 1
ATOM 3497 C C . GLU B 1 217 ? -19.984 23.812 1.235 1 81.19 217 GLU B C 1
ATOM 3499 O O . GLU B 1 217 ? -18.891 24.031 0.708 1 81.19 217 GLU B O 1
ATOM 3504 N N . ILE B 1 218 ? -20.359 22.609 1.571 1 78.06 218 ILE B N 1
ATOM 3505 C CA . ILE B 1 218 ? -19.625 21.422 1.175 1 78.06 218 ILE B CA 1
ATOM 3506 C C . ILE B 1 218 ? -19.969 21.062 -0.269 1 78.06 218 ILE B C 1
ATOM 3508 O O . ILE B 1 218 ? -21.125 20.75 -0.582 1 78.06 218 ILE B O 1
ATOM 3512 N N . LEU B 1 219 ? -19.094 21.188 -1.115 1 76 219 LEU B N 1
ATOM 3513 C CA . LEU B 1 219 ? -19.312 20.953 -2.537 1 76 219 LEU B CA 1
ATOM 3514 C C . LEU B 1 219 ? -19.094 19.484 -2.879 1 76 219 LEU B C 1
ATOM 3516 O O . LEU B 1 219 ? -19.766 18.938 -3.764 1 76 219 LEU B O 1
ATOM 3520 N N . GLN B 1 220 ? -18.203 18.844 -2.193 1 68.19 220 GLN B N 1
ATOM 3521 C CA . GLN B 1 220 ? -17.875 17.438 -2.436 1 68.19 220 GLN B CA 1
ATOM 3522 C C . GLN B 1 220 ? -17.75 16.672 -1.122 1 68.19 220 GLN B C 1
ATOM 3524 O O . GLN B 1 220 ? -16.625 16.438 -0.648 1 68.19 220 GLN B O 1
ATOM 3529 N N . PRO B 1 221 ? -18.859 16.391 -0.587 1 64.19 221 PRO B N 1
ATOM 3530 C CA . PRO B 1 221 ? -18.844 15.727 0.718 1 64.19 221 PRO B CA 1
ATOM 3531 C C . PRO B 1 221 ? -17.969 14.477 0.737 1 64.19 221 PRO B C 1
ATOM 3533 O O . PRO B 1 221 ? -17.312 14.195 1.743 1 64.19 221 PRO B O 1
ATOM 3536 N N . ASN B 1 222 ? -17.969 13.969 -0.392 1 57.31 222 ASN B N 1
ATOM 3537 C CA . ASN B 1 222 ? -17.203 12.734 -0.469 1 57.31 222 ASN B CA 1
ATOM 3538 C C . ASN B 1 222 ? -15.703 13 -0.375 1 57.31 222 ASN B C 1
ATOM 3540 O O . ASN B 1 222 ? -14.938 12.133 0.073 1 57.31 222 ASN B O 1
ATOM 3544 N N . ARG B 1 223 ? -15.422 14.234 -0.771 1 59.69 223 ARG B N 1
ATOM 3545 C CA . ARG B 1 223 ? -14.008 14.602 -0.729 1 59.69 223 ARG B CA 1
ATOM 3546 C C . ARG B 1 223 ? -13.625 15.133 0.648 1 59.69 223 ARG B C 1
ATOM 3548 O O . ARG B 1 223 ? -12.445 15.109 1.021 1 59.69 223 ARG B O 1
ATOM 3555 N N . LEU B 1 224 ? -14.594 15.711 1.392 1 60.62 224 LEU B N 1
ATOM 3556 C CA . LEU B 1 224 ? -14.336 16.25 2.719 1 60.62 224 LEU B CA 1
ATOM 3557 C C . LEU B 1 224 ? -13.828 15.172 3.664 1 60.62 224 LEU B C 1
ATOM 3559 O O . LEU B 1 224 ? -12.93 15.414 4.473 1 60.62 224 LEU B O 1
ATOM 3563 N N . SER B 1 225 ? -14.555 14.117 3.549 1 52.16 225 SER B N 1
ATOM 3564 C CA . SER B 1 225 ? -14.242 13.008 4.445 1 52.16 225 SER B CA 1
ATOM 3565 C C . SER B 1 225 ? -12.883 12.398 4.109 1 52.16 225 SER B C 1
ATOM 3567 O O . SER B 1 225 ? -12.352 11.594 4.879 1 52.16 225 SER B O 1
ATOM 3569 N N . ARG B 1 226 ? -12.461 12.969 2.943 1 49.12 226 ARG B N 1
ATOM 3570 C CA . ARG B 1 226 ? -11.203 12.445 2.43 1 49.12 226 ARG B CA 1
ATOM 3571 C C . ARG B 1 226 ? -10.07 13.453 2.611 1 49.12 226 ARG B C 1
ATOM 3573 O O . ARG B 1 226 ? -8.953 13.234 2.141 1 49.12 226 ARG B O 1
ATOM 3580 N N . LEU B 1 227 ? -10.617 14.602 3.188 1 49.5 227 LEU B N 1
ATOM 3581 C CA . LEU B 1 227 ? -9.664 15.703 3.291 1 49.5 227 LEU B CA 1
ATOM 3582 C C . LEU B 1 227 ? -8.508 15.328 4.215 1 49.5 227 LEU B C 1
ATOM 3584 O O . LEU B 1 227 ? -8.711 14.688 5.242 1 49.5 227 LEU B O 1
ATOM 3588 N N . GLU B 1 228 ? -7.309 14.945 3.598 1 45.88 228 GLU B N 1
ATOM 3589 C CA . GLU B 1 228 ? -5.984 14.617 4.113 1 45.88 228 GLU B CA 1
ATOM 3590 C C . GLU B 1 228 ? -5.238 15.875 4.562 1 45.88 228 GLU B C 1
ATOM 3592 O O . GLU B 1 228 ? -5.434 16.953 3.996 1 45.88 228 GLU B O 1
#

Organism: Porphyromonas gingivalis (strain ATCC BAA-308 / W83) (NCBI:txid242619)

pLDDT: mean 82.76, std 14.85, range [45.31, 98.19]

Foldseek 3Di:
DPPVLVLVLQLQVQQQLCPPHDPVRSVVLSVVFDKDKDKDAAFDWDFAFFDAQFWKKFWSAAKKWWWDQDPVRDTHTDDIHHRNHIQPLLLNPPPRNTHHTTMTTNHTTMMMTGGPVRLVVSCVVPVSSVVSSVVVSVVVVVVVVVVCVVVLVPDLLSVVLVVLLVQCVVVVALKGQQPDDCCVSCVVSVHDSVSNVVSLVVCVVVVQWDDDPRIIGGRPSVCSNVRD/DPPVLVLVLQLQVQQQLCPPHDPVRSVVLSVVFDKDKDKDAAFDWDFAFFDAQFWKKTWSAAKKWWWDQDPVRDTHTDDIHHRNHIQPLLLNPPPRNTHHTTMTTNHTTMMMTGGPVRLVVSCVVPVSSVVSSVVVSVVVVVVVVVVCVVVLVPDLLSVVLVVLLVQCVVVVAQKGQQPDDCCVSCVVSVHDSVSNVVSLVVCVVVVQWDDDPRIIGGRPSVCSNVRD